Protein AF-0000000085095044 (afdb_homodimer)

Structure (mmCIF, N/CA/C/O backbone):
data_AF-0000000085095044-model_v1
#
loop_
_entity.id
_entity.type
_entity.pdbx_description
1 polymer 'Short chain type dehydrogenase, putative'
#
loop_
_atom_site.group_PDB
_atom_site.id
_atom_site.type_symbol
_atom_site.label_atom_id
_atom_site.label_alt_id
_atom_site.label_comp_id
_atom_site.label_asym_id
_atom_site.label_entity_id
_atom_site.label_seq_id
_atom_site.pdbx_PDB_ins_code
_atom_site.Cartn_x
_atom_site.Cartn_y
_atom_site.Cartn_z
_atom_site.occupancy
_atom_site.B_iso_or_equiv
_atom_site.auth_seq_id
_atom_site.auth_comp_id
_atom_site.auth_asym_id
_atom_site.auth_atom_id
_atom_site.pdbx_PDB_model_num
ATOM 1 N N . MET A 1 1 ? -3.742 -36.125 -19.844 1 56.75 1 MET A N 1
ATOM 2 C CA . MET A 1 1 ? -4.246 -34.812 -19.422 1 56.75 1 MET A CA 1
ATOM 3 C C . MET A 1 1 ? -3.227 -33.719 -19.719 1 56.75 1 MET A C 1
ATOM 5 O O . MET A 1 1 ? -2.023 -33.969 -19.766 1 56.75 1 MET A O 1
ATOM 9 N N . SER A 1 2 ? -3.674 -32.5 -20.297 1 80.69 2 SER A N 1
ATOM 10 C CA . SER A 1 2 ? -2.715 -31.5 -20.719 1 80.69 2 SER A CA 1
ATOM 11 C C . SER A 1 2 ? -1.916 -30.953 -19.531 1 80.69 2 SER A C 1
ATOM 13 O O . SER A 1 2 ? -2.416 -30.922 -18.406 1 80.69 2 SER A O 1
ATOM 15 N N . SER A 1 3 ? -0.639 -30.875 -19.594 1 91.62 3 SER A N 1
ATOM 16 C CA . SER A 1 3 ? 0.26 -30.359 -18.578 1 91.62 3 SER A CA 1
ATOM 17 C C . SER A 1 3 ? -0.229 -29.016 -18.031 1 91.62 3 SER A C 1
ATOM 19 O O . SER A 1 3 ? -0.588 -28.125 -18.812 1 91.62 3 SER A O 1
ATOM 21 N N . PRO A 1 4 ? -0.369 -29.016 -16.75 1 95.75 4 PRO A N 1
ATOM 22 C CA . PRO A 1 4 ? -0.707 -27.703 -16.219 1 95.75 4 PRO A CA 1
ATOM 23 C C . PRO A 1 4 ? 0.368 -26.656 -16.516 1 95.75 4 PRO A C 1
ATOM 25 O O . PRO A 1 4 ? 1.517 -27 -16.797 1 95.75 4 PRO A O 1
ATOM 28 N N . ILE A 1 5 ? 0.021 -25.391 -16.516 1 97.44 5 ILE A N 1
ATOM 29 C CA . ILE A 1 5 ? 0.92 -24.312 -16.875 1 97.44 5 ILE A CA 1
ATOM 30 C C . ILE A 1 5 ? 1.196 -23.438 -15.664 1 97.44 5 ILE A C 1
ATOM 32 O O . ILE A 1 5 ? 0.278 -23.094 -14.914 1 97.44 5 ILE A O 1
ATOM 36 N N . ALA A 1 6 ? 2.453 -23.094 -15.43 1 98.5 6 ALA A N 1
ATOM 37 C CA . ALA A 1 6 ? 2.871 -22.109 -14.438 1 98.5 6 ALA A CA 1
ATOM 38 C C . ALA A 1 6 ? 3.488 -20.875 -15.117 1 98.5 6 ALA A C 1
ATOM 40 O O . ALA A 1 6 ? 4.238 -21.016 -16.078 1 98.5 6 ALA A O 1
ATOM 41 N N . LEU A 1 7 ? 3.137 -19.734 -14.664 1 98.44 7 LEU A N 1
ATOM 42 C CA . LEU A 1 7 ? 3.705 -18.469 -15.125 1 98.44 7 LEU A CA 1
ATOM 43 C C . LEU A 1 7 ? 4.414 -17.75 -13.984 1 98.44 7 LEU A C 1
ATOM 45 O O . LEU A 1 7 ? 3.822 -17.516 -12.93 1 98.44 7 LEU A O 1
ATOM 49 N N . VAL A 1 8 ? 5.668 -17.438 -14.148 1 98.62 8 VAL A N 1
ATOM 50 C CA . VAL A 1 8 ? 6.434 -16.641 -13.188 1 98.62 8 VAL A CA 1
ATOM 51 C C . VAL A 1 8 ? 6.715 -15.258 -13.773 1 98.62 8 VAL A C 1
ATOM 53 O O . VAL A 1 8 ? 7.312 -15.141 -14.844 1 98.62 8 VAL A O 1
ATOM 56 N N . LEU A 1 9 ? 6.18 -14.25 -13.148 1 98.62 9 LEU A N 1
ATOM 57 C CA . LEU A 1 9 ? 6.504 -12.867 -13.508 1 98.62 9 LEU A CA 1
ATOM 58 C C . LEU A 1 9 ? 7.672 -12.352 -12.672 1 98.62 9 LEU A C 1
ATOM 60 O O . LEU A 1 9 ? 7.68 -12.492 -11.453 1 98.62 9 LEU A O 1
ATOM 64 N N . GLY A 1 10 ? 8.578 -11.633 -13.281 1 97 10 GLY A N 1
ATOM 65 C CA . GLY A 1 10 ? 9.812 -11.266 -12.609 1 97 10 GLY A CA 1
ATOM 66 C C . GLY A 1 10 ? 10.75 -12.438 -12.398 1 97 10 GLY A C 1
ATOM 67 O O . GLY A 1 10 ? 11.25 -12.641 -11.289 1 97 10 GLY A O 1
ATOM 68 N N . ALA A 1 11 ? 10.914 -13.242 -13.383 1 95.31 11 ALA A N 1
ATOM 69 C CA . ALA A 1 11 ? 11.711 -14.453 -13.273 1 95.31 11 ALA A CA 1
ATOM 70 C C . ALA A 1 11 ? 13.203 -14.148 -13.422 1 95.31 11 ALA A C 1
ATOM 72 O O . ALA A 1 11 ? 13.719 -14.055 -14.539 1 95.31 11 ALA A O 1
ATOM 73 N N . GLY A 1 12 ? 13.867 -13.992 -12.281 1 89.56 12 GLY A N 1
ATOM 74 C CA . GLY A 1 12 ? 15.305 -13.758 -12.273 1 89.56 12 GLY A CA 1
ATOM 75 C C . GLY A 1 12 ? 16.125 -15.031 -12.172 1 89.56 12 GLY A C 1
ATOM 76 O O . GLY A 1 12 ? 15.578 -16.125 -12.281 1 89.56 12 GLY A O 1
ATOM 77 N N . ALA A 1 13 ? 17.344 -14.938 -11.922 1 89.69 13 ALA A N 1
ATOM 78 C CA . ALA A 1 13 ? 18.297 -16.031 -12.008 1 89.69 13 ALA A CA 1
ATOM 79 C C . ALA A 1 13 ? 18.234 -16.922 -10.773 1 89.69 13 ALA A C 1
ATOM 81 O O . ALA A 1 13 ? 18.734 -18.062 -10.789 1 89.69 13 ALA A O 1
ATOM 82 N N . ASN A 1 14 ? 17.578 -16.453 -9.695 1 95.25 14 ASN A N 1
ATOM 83 C CA . ASN A 1 14 ? 17.531 -17.219 -8.461 1 95.25 14 ASN A CA 1
ATOM 84 C C . ASN A 1 14 ? 16.172 -17.891 -8.266 1 95.25 14 ASN A C 1
ATOM 86 O O . ASN A 1 14 ? 15.961 -19.016 -8.742 1 95.25 14 ASN A O 1
ATOM 90 N N . ILE A 1 15 ? 15.172 -17.172 -7.895 1 97.31 15 ILE A N 1
ATOM 91 C CA . ILE A 1 15 ? 13.867 -17.75 -7.602 1 97.31 15 ILE A CA 1
ATOM 92 C C . ILE A 1 15 ? 13.195 -18.203 -8.898 1 97.31 15 ILE A C 1
ATOM 94 O O . ILE A 1 15 ? 12.695 -19.328 -8.992 1 97.31 15 ILE A O 1
ATOM 98 N N . GLY A 1 16 ? 13.258 -17.391 -9.93 1 96.19 16 GLY A N 1
ATOM 99 C CA . GLY A 1 16 ? 12.602 -17.703 -11.195 1 96.19 16 GLY A CA 1
ATOM 100 C C . GLY A 1 16 ? 13.094 -19 -11.812 1 96.19 16 GLY A C 1
ATOM 101 O O . GLY A 1 16 ? 12.297 -19.859 -12.188 1 96.19 16 GLY A O 1
ATOM 102 N N . GLN A 1 17 ? 14.359 -19.188 -11.859 1 93.69 17 GLN A N 1
ATOM 103 C CA . GLN A 1 17 ? 14.945 -20.391 -12.461 1 93.69 17 GLN A CA 1
ATOM 104 C C . GLN A 1 17 ? 14.672 -21.625 -11.602 1 93.69 17 GLN A C 1
ATOM 106 O O . GLN A 1 17 ? 14.375 -22.703 -12.133 1 93.69 17 GLN A O 1
ATOM 111 N N . ALA A 1 18 ? 14.758 -21.453 -10.297 1 97.88 18 ALA A N 1
ATOM 112 C CA . ALA A 1 18 ? 14.492 -22.578 -9.398 1 97.88 18 ALA A CA 1
ATOM 113 C C . ALA A 1 18 ? 13.047 -23.047 -9.516 1 97.88 18 ALA A C 1
ATOM 115 O O . ALA A 1 18 ? 12.773 -24.25 -9.531 1 97.88 18 ALA A O 1
ATOM 116 N N . VAL A 1 19 ? 12.172 -22.078 -9.648 1 98.06 19 VAL A N 1
ATOM 117 C CA . VAL A 1 19 ? 10.766 -22.406 -9.828 1 98.06 19 VAL A CA 1
ATOM 118 C C . VAL A 1 19 ? 10.57 -23.109 -11.172 1 98.06 19 VAL A C 1
ATOM 120 O O . VAL A 1 19 ? 9.867 -24.125 -11.25 1 98.06 19 VAL A O 1
ATOM 123 N N . GLY A 1 20 ? 11.203 -22.562 -12.219 1 96.56 20 GLY A N 1
ATOM 124 C CA . GLY A 1 20 ? 11.133 -23.219 -13.523 1 96.56 20 GLY A CA 1
ATOM 125 C C . GLY A 1 20 ? 11.531 -24.672 -13.477 1 96.56 20 GLY A C 1
ATOM 126 O O . GLY A 1 20 ? 10.805 -25.531 -13.984 1 96.56 20 GLY A O 1
ATOM 127 N N . ARG A 1 21 ? 12.617 -25 -12.828 1 95.88 21 ARG A N 1
ATOM 128 C CA . ARG A 1 21 ? 13.125 -26.375 -12.734 1 95.88 21 ARG A CA 1
ATOM 129 C C . ARG A 1 21 ? 12.18 -27.25 -11.93 1 95.88 21 ARG A C 1
ATOM 131 O O . ARG A 1 21 ? 11.844 -28.359 -12.352 1 95.88 21 ARG A O 1
ATOM 138 N N . LYS A 1 22 ? 11.734 -26.734 -10.773 1 97.94 22 LYS A N 1
ATOM 139 C CA . LYS A 1 22 ? 10.875 -27.5 -9.867 1 97.94 22 LYS A CA 1
ATOM 140 C C . LYS A 1 22 ? 9.547 -27.844 -10.539 1 97.94 22 LYS A C 1
ATOM 142 O O . LYS A 1 22 ? 9.117 -29 -10.508 1 97.94 22 LYS A O 1
ATOM 147 N N . PHE A 1 23 ? 8.945 -26.875 -11.172 1 97.94 23 PHE A N 1
ATOM 148 C CA . PHE A 1 23 ? 7.621 -27.094 -11.75 1 97.94 23 PHE A CA 1
ATOM 149 C C . PHE A 1 23 ? 7.715 -27.938 -13.016 1 97.94 23 PHE A C 1
ATOM 151 O O . PHE A 1 23 ? 6.859 -28.781 -13.273 1 97.94 23 PHE A O 1
ATOM 158 N N . THR A 1 24 ? 8.789 -27.75 -13.828 1 96.25 24 THR A N 1
ATOM 159 C CA . THR A 1 24 ? 8.977 -28.594 -15.008 1 96.25 24 THR A CA 1
ATOM 160 C C . THR A 1 24 ? 9.188 -30.047 -14.602 1 96.25 24 THR A C 1
ATOM 162 O O . THR A 1 24 ? 8.602 -30.953 -15.203 1 96.25 24 THR A O 1
ATOM 165 N N . ALA A 1 25 ? 9.922 -30.25 -13.602 1 96.31 25 ALA A N 1
ATOM 166 C CA . ALA A 1 25 ? 10.195 -31.594 -13.109 1 96.31 25 ALA A CA 1
ATOM 167 C C . ALA A 1 25 ? 8.914 -32.25 -12.602 1 96.31 25 ALA A C 1
ATOM 169 O O . ALA A 1 25 ? 8.859 -33.5 -12.461 1 96.31 25 ALA A O 1
ATOM 170 N N . ASN A 1 26 ? 7.934 -31.453 -12.336 1 96.5 26 ASN A N 1
ATOM 171 C CA . ASN A 1 26 ? 6.68 -31.984 -11.82 1 96.5 26 ASN A CA 1
ATOM 172 C C . ASN A 1 26 ? 5.551 -31.859 -12.836 1 96.5 26 ASN A C 1
ATOM 174 O O . ASN A 1 26 ? 4.383 -31.75 -12.469 1 96.5 26 ASN A O 1
ATOM 178 N N . GLY A 1 27 ? 5.965 -31.672 -14.109 1 94.69 27 GLY A N 1
ATOM 179 C CA . GLY A 1 27 ? 5.023 -31.906 -15.195 1 94.69 27 GLY A CA 1
ATOM 180 C C . GLY A 1 27 ? 4.387 -30.625 -15.711 1 94.69 27 GLY A C 1
ATOM 181 O O . GLY A 1 27 ? 3.5 -30.672 -16.562 1 94.69 27 GLY A O 1
ATOM 182 N N . TYR A 1 28 ? 4.836 -29.484 -15.234 1 96.62 28 TYR A N 1
ATOM 183 C CA . TYR A 1 28 ? 4.289 -28.234 -15.719 1 96.62 28 TYR A CA 1
ATOM 184 C C . TYR A 1 28 ? 5.004 -27.781 -16.984 1 96.62 28 TYR A C 1
ATOM 186 O O . TYR A 1 28 ? 6.199 -28.016 -17.156 1 96.62 28 TYR A O 1
ATOM 194 N N . LYS A 1 29 ? 4.312 -27.156 -17.844 1 95.75 29 LYS A N 1
ATOM 195 C CA . LYS A 1 29 ? 4.926 -26.172 -18.734 1 95.75 29 LYS A CA 1
ATOM 196 C C . LYS A 1 29 ? 5.137 -24.844 -18.016 1 95.75 29 LYS A C 1
ATOM 198 O O . LYS A 1 29 ? 4.227 -24.328 -17.359 1 95.75 29 LYS A O 1
ATOM 203 N N . VAL A 1 30 ? 6.293 -24.281 -18.172 1 96.81 30 VAL A N 1
ATOM 204 C CA . VAL A 1 30 ? 6.609 -23.125 -17.359 1 96.81 30 VAL A CA 1
ATOM 205 C C . VAL A 1 30 ? 6.973 -21.938 -18.25 1 96.81 30 VAL A C 1
ATOM 207 O O . VAL A 1 30 ? 7.867 -22.047 -19.094 1 96.81 30 VAL A O 1
ATOM 210 N N . ALA A 1 31 ? 6.254 -20.875 -18.109 1 96.44 31 ALA A N 1
ATOM 211 C CA . ALA A 1 31 ? 6.582 -19.578 -18.703 1 96.44 31 ALA A CA 1
ATOM 212 C C . ALA A 1 31 ? 7.336 -18.688 -17.719 1 96.44 31 ALA A C 1
ATOM 214 O O . ALA A 1 31 ? 6.859 -18.453 -16.609 1 96.44 31 ALA A O 1
ATOM 215 N N . LEU A 1 32 ? 8.516 -18.281 -18.109 1 96.25 32 LEU A N 1
ATOM 216 C CA . LEU A 1 32 ? 9.305 -17.312 -17.344 1 96.25 32 LEU A CA 1
ATOM 217 C C . LEU A 1 32 ? 9.297 -15.945 -18 1 96.25 32 LEU A C 1
ATOM 219 O O . LEU A 1 32 ? 9.758 -15.797 -19.141 1 96.25 32 LEU A O 1
ATOM 223 N N . ALA A 1 33 ? 8.758 -14.969 -17.297 1 96.5 33 ALA A N 1
ATOM 224 C CA . ALA A 1 33 ? 8.664 -13.617 -17.844 1 96.5 33 ALA A CA 1
ATOM 225 C C . ALA A 1 33 ? 9.617 -12.664 -17.125 1 96.5 33 ALA A C 1
ATOM 227 O O . ALA A 1 33 ? 9.641 -12.625 -15.891 1 96.5 33 ALA A O 1
ATOM 228 N N . SER A 1 34 ? 10.406 -11.969 -17.812 1 94.75 34 SER A N 1
ATOM 229 C CA . SER A 1 34 ? 11.336 -10.992 -17.25 1 94.75 34 SER A CA 1
ATOM 230 C C . SER A 1 34 ? 11.664 -9.898 -18.25 1 94.75 34 SER A C 1
ATOM 232 O O . SER A 1 34 ? 11.359 -10.016 -19.438 1 94.75 34 SER A O 1
ATOM 234 N N . ARG A 1 35 ? 12.312 -8.812 -17.844 1 92.06 35 ARG A N 1
ATOM 235 C CA . ARG A 1 35 ? 12.68 -7.688 -18.703 1 92.06 35 ARG A CA 1
ATOM 236 C C . ARG A 1 35 ? 13.82 -8.062 -19.641 1 92.06 35 ARG A C 1
ATOM 238 O O . ARG A 1 35 ? 13.992 -7.453 -20.688 1 92.06 35 ARG A O 1
ATOM 245 N N . THR A 1 36 ? 14.57 -9.039 -19.203 1 83.5 36 THR A N 1
ATOM 246 C CA . THR A 1 36 ? 15.805 -9.336 -19.922 1 83.5 36 THR A CA 1
ATOM 247 C C . THR A 1 36 ? 15.609 -10.5 -20.875 1 83.5 36 THR A C 1
ATOM 249 O O . THR A 1 36 ? 16.516 -10.859 -21.625 1 83.5 36 THR A O 1
ATOM 252 N N . ALA A 1 37 ? 14.445 -11.078 -20.891 1 79.5 37 ALA A N 1
ATOM 253 C CA . ALA A 1 37 ? 14.203 -12.188 -21.812 1 79.5 37 ALA A CA 1
ATOM 254 C C . ALA A 1 37 ? 14.273 -11.719 -23.266 1 79.5 37 ALA A C 1
ATOM 256 O O . ALA A 1 37 ? 13.852 -10.602 -23.578 1 79.5 37 ALA A O 1
ATOM 257 N N . SER A 1 38 ? 15.039 -12.5 -24.016 1 68.94 38 SER A N 1
ATOM 258 C CA . SER A 1 38 ? 15.164 -12.172 -25.438 1 68.94 38 SER A CA 1
ATOM 259 C C . SER A 1 38 ? 13.812 -12.266 -26.156 1 68.94 38 SER A C 1
ATOM 261 O O . SER A 1 38 ? 12.945 -13.039 -25.75 1 68.94 38 SER A O 1
ATOM 263 N N . ASP A 1 39 ? 13.469 -11.367 -27.031 1 59.22 39 ASP A N 1
ATOM 264 C CA . ASP A 1 39 ? 12.234 -11.266 -27.797 1 59.22 39 ASP A CA 1
ATOM 265 C C . ASP A 1 39 ? 11.914 -12.578 -28.5 1 59.22 39 ASP A C 1
ATOM 267 O O . ASP A 1 39 ? 10.758 -12.859 -28.812 1 59.22 39 ASP A O 1
ATOM 271 N N . THR A 1 40 ? 12.906 -13.289 -28.938 1 53.69 40 THR A N 1
ATOM 272 C CA . THR A 1 40 ? 12.703 -14.523 -29.688 1 53.69 40 THR A CA 1
ATOM 273 C C . THR A 1 40 ? 12.234 -15.648 -28.781 1 53.69 40 THR A C 1
ATOM 275 O O . THR A 1 40 ? 12.141 -16.797 -29.203 1 53.69 40 THR A O 1
ATOM 278 N N . SER A 1 41 ? 11.828 -15.281 -27.609 1 56.16 41 SER A N 1
ATOM 279 C CA . SER A 1 41 ? 11.836 -16.109 -26.406 1 56.16 41 SER A CA 1
ATOM 280 C C . SER A 1 41 ? 10.539 -16.891 -26.266 1 56.16 41 SER A C 1
ATOM 282 O O . SER A 1 41 ? 10.422 -17.766 -25.406 1 56.16 41 SER A O 1
ATOM 284 N N . ASN A 1 42 ? 9.547 -16.531 -27.109 1 58.44 42 ASN A N 1
ATOM 285 C CA . ASN A 1 42 ? 8.32 -17.281 -26.859 1 58.44 42 ASN A CA 1
ATOM 286 C C . ASN A 1 42 ? 8.445 -18.734 -27.312 1 58.44 42 ASN A C 1
ATOM 288 O O . ASN A 1 42 ? 7.441 -19.406 -27.531 1 58.44 42 ASN A O 1
ATOM 292 N N . GLN A 1 43 ? 9.68 -19.109 -27.625 1 61.31 43 GLN A N 1
ATOM 293 C CA . GLN A 1 43 ? 9.875 -20.484 -28.016 1 61.31 43 GLN A CA 1
ATOM 294 C C . GLN A 1 43 ? 10.523 -21.297 -26.906 1 61.31 43 GLN A C 1
ATOM 296 O O . GLN A 1 43 ? 11.195 -20.75 -26.031 1 61.31 43 GLN A O 1
ATOM 301 N N . GLU A 1 44 ? 9.93 -22.516 -26.719 1 62.28 44 GLU A N 1
ATOM 302 C CA . GLU A 1 44 ? 10.562 -23.453 -25.797 1 62.28 44 GLU A CA 1
ATOM 303 C C . GLU A 1 44 ? 12.078 -23.469 -25.969 1 62.28 44 GLU A C 1
ATOM 305 O O . GLU A 1 44 ? 12.578 -23.594 -27.094 1 62.28 44 GLU A O 1
ATOM 310 N N . THR A 1 45 ? 12.656 -23.016 -24.797 1 64.38 45 THR A N 1
ATOM 311 C CA . THR A 1 45 ? 14.109 -22.984 -24.844 1 64.38 45 THR A CA 1
ATOM 312 C C . THR A 1 45 ? 14.688 -24.359 -24.562 1 64.38 45 THR A C 1
ATOM 314 O O . THR A 1 45 ? 13.938 -25.312 -24.312 1 64.38 45 THR A O 1
ATOM 317 N N . LYS A 1 46 ? 15.961 -24.453 -24.75 1 60.5 46 LYS A N 1
ATOM 318 C CA . LYS A 1 46 ? 16.734 -25.688 -24.578 1 60.5 46 LYS A CA 1
ATOM 319 C C . LYS A 1 46 ? 16.469 -26.312 -23.203 1 60.5 46 LYS A C 1
ATOM 321 O O . LYS A 1 46 ? 16.578 -27.516 -23.031 1 60.5 46 LYS A O 1
ATOM 326 N N . ASP A 1 47 ? 15.961 -25.484 -22.219 1 67.25 47 ASP A N 1
ATOM 327 C CA . ASP A 1 47 ? 15.758 -25.953 -20.844 1 67.25 47 ASP A CA 1
ATOM 328 C C . ASP A 1 47 ? 14.312 -26.406 -20.641 1 67.25 47 ASP A C 1
ATOM 330 O O . ASP A 1 47 ? 13.953 -26.859 -19.547 1 67.25 47 ASP A O 1
ATOM 334 N N . GLY A 1 48 ? 13.602 -26.375 -21.734 1 80.44 48 GLY A N 1
ATOM 335 C CA . GLY A 1 48 ? 12.203 -26.766 -21.656 1 80.44 48 GLY A CA 1
ATOM 336 C C . GLY A 1 48 ? 11.312 -25.688 -21.078 1 80.44 48 GLY A C 1
ATOM 337 O O . GLY A 1 48 ? 10.133 -25.922 -20.812 1 80.44 48 GLY A O 1
ATOM 338 N N . LEU A 1 49 ? 12.016 -24.531 -20.859 1 89.69 49 LEU A N 1
ATOM 339 C CA . LEU A 1 49 ? 11.281 -23.391 -20.328 1 89.69 49 LEU A CA 1
ATOM 340 C C . LEU A 1 49 ? 10.914 -22.406 -21.438 1 89.69 49 LEU A C 1
ATOM 342 O O . LEU A 1 49 ? 11.602 -22.344 -22.469 1 89.69 49 LEU A O 1
ATOM 346 N N . PHE A 1 50 ? 9.812 -21.719 -21.312 1 92.62 50 PHE A N 1
ATOM 347 C CA . PHE A 1 50 ? 9.375 -20.703 -22.25 1 92.62 50 PHE A CA 1
ATOM 348 C C . PHE A 1 50 ? 9.625 -19.312 -21.688 1 92.62 50 PHE A C 1
ATOM 350 O O . PHE A 1 50 ? 9.219 -19 -20.562 1 92.62 50 PHE A O 1
ATOM 357 N N . HIS A 1 51 ? 10.312 -18.484 -22.5 1 93.69 51 HIS A N 1
ATOM 358 C CA . HIS A 1 51 ? 10.703 -17.172 -22.016 1 93.69 51 HIS A CA 1
ATOM 359 C C . HIS A 1 51 ? 9.891 -16.062 -22.688 1 93.69 51 HIS A C 1
ATOM 361 O O . HIS A 1 51 ? 9.695 -16.094 -23.906 1 93.69 51 HIS A O 1
ATOM 367 N N . PHE A 1 52 ? 9.391 -15.156 -21.891 1 94.56 52 PHE A N 1
ATOM 368 C CA . PHE A 1 52 ? 8.633 -14 -22.375 1 94.56 52 PHE A CA 1
ATOM 369 C C . PHE A 1 52 ? 9.242 -12.703 -21.844 1 94.56 52 PHE A C 1
ATOM 371 O O . PHE A 1 52 ? 9.68 -12.641 -20.688 1 94.56 52 PHE A O 1
ATOM 378 N N . ARG A 1 53 ? 9.203 -11.664 -22.672 1 94.62 53 ARG A N 1
ATOM 379 C CA . ARG A 1 53 ? 9.695 -10.359 -22.234 1 94.62 53 ARG A CA 1
ATOM 380 C C . ARG A 1 53 ? 8.555 -9.492 -21.719 1 94.62 53 ARG A C 1
ATOM 382 O O . ARG A 1 53 ? 7.492 -9.406 -22.344 1 94.62 53 ARG A O 1
ATOM 389 N N . VAL A 1 54 ? 8.789 -8.859 -20.562 1 96.38 54 VAL A N 1
ATOM 390 C CA . VAL A 1 54 ? 7.77 -7.961 -20.031 1 96.38 54 VAL A CA 1
ATOM 391 C C . VAL A 1 54 ? 8.422 -6.91 -19.141 1 96.38 54 VAL A C 1
ATOM 393 O O . VAL A 1 54 ? 9.352 -7.219 -18.391 1 96.38 54 VAL A O 1
ATOM 396 N N . ASP A 1 55 ? 8.031 -5.695 -19.266 1 97.44 55 ASP A N 1
ATOM 397 C CA . ASP A 1 55 ? 8.344 -4.621 -18.328 1 97.44 55 ASP A CA 1
ATOM 398 C C . ASP A 1 55 ? 7.152 -4.332 -17.422 1 97.44 55 ASP A C 1
ATOM 400 O O . ASP A 1 55 ? 6.152 -3.756 -17.859 1 97.44 55 ASP A O 1
ATOM 404 N N . LEU A 1 56 ? 7.273 -4.676 -16.156 1 98.19 56 LEU A N 1
ATOM 405 C CA . LEU A 1 56 ? 6.16 -4.617 -15.219 1 98.19 56 LEU A CA 1
ATOM 406 C C . LEU A 1 56 ? 6.07 -3.24 -14.562 1 98.19 56 LEU A C 1
ATOM 408 O O . LEU A 1 56 ? 5.207 -3.004 -13.719 1 98.19 56 LEU A O 1
ATOM 412 N N . SER A 1 57 ? 6.988 -2.277 -14.891 1 97.75 57 SER A N 1
ATOM 413 C CA . SER A 1 57 ? 6.809 -0.897 -14.453 1 97.75 57 SER A CA 1
ATOM 414 C C . SER A 1 57 ? 5.609 -0.251 -15.141 1 97.75 57 SER A C 1
ATOM 416 O O . SER A 1 57 ? 5.137 0.802 -14.711 1 97.75 57 SER A O 1
ATOM 418 N N . ASN A 1 58 ? 5.199 -0.871 -16.219 1 97.62 58 ASN A N 1
ATOM 419 C CA . ASN A 1 58 ? 3.959 -0.5 -16.891 1 97.62 58 ASN A CA 1
ATOM 420 C C . ASN A 1 58 ? 2.891 -1.579 -16.734 1 97.62 58 ASN A C 1
ATOM 422 O O . ASN A 1 58 ? 2.877 -2.559 -17.484 1 97.62 58 ASN A O 1
ATOM 426 N N . PRO A 1 59 ? 1.913 -1.389 -15.859 1 98.06 59 PRO A N 1
ATOM 427 C CA . PRO A 1 59 ? 0.94 -2.432 -15.523 1 98.06 59 PRO A CA 1
ATOM 428 C C . PRO A 1 59 ? 0.115 -2.877 -16.734 1 98.06 59 PRO A C 1
ATOM 430 O O . PRO A 1 59 ? -0.423 -3.988 -16.734 1 98.06 59 PRO A O 1
ATOM 433 N N . THR A 1 60 ? 0.027 -2.074 -17.781 1 97.62 60 THR A N 1
ATOM 434 C CA . THR A 1 60 ? -0.773 -2.443 -18.938 1 97.62 60 THR A CA 1
ATOM 435 C C . THR A 1 60 ? -0.126 -3.6 -19.703 1 97.62 60 THR A C 1
ATOM 437 O O . THR A 1 60 ? -0.784 -4.273 -20.5 1 97.62 60 THR A O 1
ATOM 440 N N . ASN A 1 61 ? 1.136 -3.857 -19.453 1 98.19 61 ASN A N 1
ATOM 441 C CA . ASN A 1 61 ? 1.856 -4.934 -20.125 1 98.19 61 ASN A CA 1
ATOM 442 C C . ASN A 1 61 ? 1.403 -6.305 -19.625 1 98.19 61 ASN A C 1
ATOM 444 O O . ASN A 1 61 ? 1.654 -7.32 -20.266 1 98.19 61 ASN A O 1
ATOM 448 N N . VAL A 1 62 ? 0.766 -6.359 -18.469 1 98.62 62 VAL A N 1
ATOM 449 C CA . VAL A 1 62 ? 0.424 -7.629 -17.828 1 98.62 62 VAL A CA 1
ATOM 450 C C . VAL A 1 62 ? -0.599 -8.375 -18.688 1 98.62 62 VAL A C 1
ATOM 452 O O . VAL A 1 62 ? -0.442 -9.57 -18.938 1 98.62 62 VAL A O 1
ATOM 455 N N . LYS A 1 63 ? -1.576 -7.648 -19.109 1 98.44 63 LYS A N 1
ATOM 456 C CA . LYS A 1 63 ? -2.6 -8.289 -19.938 1 98.44 63 LYS A CA 1
ATOM 457 C C . LYS A 1 63 ? -1.992 -8.883 -21.203 1 98.44 63 LYS A C 1
ATOM 459 O O . LYS A 1 63 ? -2.309 -10.008 -21.578 1 98.44 63 LYS A O 1
ATOM 464 N N . THR A 1 64 ? -1.145 -8.125 -21.828 1 98 64 THR A N 1
ATOM 465 C CA . THR A 1 64 ? -0.488 -8.578 -23.047 1 98 64 THR A CA 1
ATOM 466 C C . THR A 1 64 ? 0.334 -9.836 -22.781 1 98 64 THR A C 1
ATOM 468 O O . THR A 1 64 ? 0.311 -10.781 -23.578 1 98 64 THR A O 1
ATOM 471 N N . LEU A 1 65 ? 1.057 -9.844 -21.703 1 97.5 65 LEU A N 1
ATOM 472 C CA . LEU A 1 65 ? 1.848 -11.016 -21.344 1 97.5 65 LEU A CA 1
ATOM 473 C C . LEU A 1 65 ? 0.959 -12.25 -21.188 1 97.5 65 LEU A C 1
ATOM 475 O O . LEU A 1 65 ? 1.271 -13.312 -21.734 1 97.5 65 LEU A O 1
ATOM 479 N N . PHE A 1 66 ? -0.148 -12.133 -20.438 1 98.56 66 PHE A N 1
ATOM 480 C CA . PHE A 1 66 ? -1.042 -13.266 -20.219 1 98.56 66 PHE A CA 1
ATOM 481 C C . PHE A 1 66 ? -1.62 -13.766 -21.531 1 98.56 66 PHE A C 1
ATOM 483 O O . PHE A 1 66 ? -1.751 -14.969 -21.75 1 98.56 66 PHE A O 1
ATOM 490 N N . GLU A 1 67 ? -1.958 -12.805 -22.438 1 98.12 67 GLU A N 1
ATOM 491 C CA . GLU A 1 67 ? -2.443 -13.18 -23.766 1 98.12 67 GLU A CA 1
ATOM 492 C C . GLU A 1 67 ? -1.388 -13.977 -24.531 1 98.12 67 GLU A C 1
ATOM 494 O O . GLU A 1 67 ? -1.696 -15 -25.141 1 98.12 67 GLU A O 1
ATOM 499 N N . GLN A 1 68 ? -0.171 -13.539 -24.5 1 96.44 68 GLN A N 1
ATOM 500 C CA . GLN A 1 68 ? 0.922 -14.227 -25.172 1 96.44 68 GLN A CA 1
ATOM 501 C C . GLN A 1 68 ? 1.125 -15.625 -24.609 1 96.44 68 GLN A C 1
ATOM 503 O O . GLN A 1 68 ? 1.284 -16.594 -25.359 1 96.44 68 GLN A O 1
ATOM 508 N N . VAL A 1 69 ? 1.103 -15.742 -23.297 1 96.81 69 VAL A N 1
ATOM 509 C CA . VAL A 1 69 ? 1.304 -17.031 -22.641 1 96.81 69 VAL A CA 1
ATOM 510 C C . VAL A 1 69 ? 0.152 -17.969 -22.984 1 96.81 69 VAL A C 1
ATOM 512 O O . VAL A 1 69 ? 0.376 -19.125 -23.344 1 96.81 69 VAL A O 1
ATOM 515 N N . GLN A 1 70 ? -1.052 -17.469 -22.922 1 97 70 GLN A N 1
ATOM 516 C CA . GLN A 1 70 ? -2.219 -18.281 -23.234 1 97 70 GLN A CA 1
ATOM 517 C C . GLN A 1 70 ? -2.182 -18.781 -24.672 1 97 70 GLN A C 1
ATOM 519 O O . GLN A 1 70 ? -2.494 -19.938 -24.953 1 97 70 GLN A O 1
ATOM 524 N N . ASN A 1 71 ? -1.796 -17.906 -25.562 1 95.62 71 ASN A N 1
ATOM 525 C CA . ASN A 1 71 ? -1.717 -18.281 -26.969 1 95.62 71 ASN A CA 1
ATOM 526 C C . ASN A 1 71 ? -0.625 -19.312 -27.219 1 95.62 71 ASN A C 1
ATOM 528 O O . ASN A 1 71 ? -0.765 -20.172 -28.094 1 95.62 71 ASN A O 1
ATOM 532 N N . SER A 1 72 ? 0.426 -19.266 -26.438 1 93.38 72 SER A N 1
ATOM 533 C CA . SER A 1 72 ? 1.583 -20.125 -26.672 1 93.38 72 SER A CA 1
ATOM 534 C C . SER A 1 72 ? 1.444 -21.453 -25.922 1 93.38 72 SER A C 1
ATOM 536 O O . SER A 1 72 ? 1.822 -22.5 -26.438 1 93.38 72 SER A O 1
ATOM 538 N N . LEU A 1 73 ? 0.94 -21.375 -24.688 1 94.69 73 LEU A N 1
ATOM 539 C CA . LEU A 1 73 ? 1.023 -22.547 -23.828 1 94.69 73 LEU A CA 1
ATOM 540 C C . LEU A 1 73 ? -0.359 -22.953 -23.328 1 94.69 73 LEU A C 1
ATOM 542 O O . LEU A 1 73 ? -0.602 -24.125 -23.031 1 94.69 73 LEU A O 1
ATOM 546 N N . GLY A 1 74 ? -1.232 -21.984 -23.219 1 96.38 74 GLY A N 1
ATOM 547 C CA . GLY A 1 74 ? -2.514 -22.172 -22.562 1 96.38 74 GLY A CA 1
ATOM 548 C C . GLY A 1 74 ? -2.666 -21.344 -21.297 1 96.38 74 GLY A C 1
ATOM 549 O O . GLY A 1 74 ? -1.836 -20.469 -21.016 1 96.38 74 GLY A O 1
ATOM 550 N N . VAL A 1 75 ? -3.748 -21.594 -20.5 1 98.31 75 VAL A N 1
ATOM 551 C CA . VAL A 1 75 ? -4.113 -20.797 -19.328 1 98.31 75 VAL A CA 1
ATOM 552 C C . VAL A 1 75 ? -3.279 -21.234 -18.125 1 98.31 75 VAL A C 1
ATOM 554 O O . VAL A 1 75 ? -3.295 -22.406 -17.75 1 98.31 75 VAL A O 1
ATOM 557 N N . PRO A 1 76 ? -2.572 -20.312 -17.531 1 98.56 76 PRO A N 1
ATOM 558 C CA . PRO A 1 76 ? -1.823 -20.703 -16.328 1 98.56 76 PRO A CA 1
ATOM 559 C C . PRO A 1 76 ? -2.73 -21.062 -15.164 1 98.56 76 PRO A C 1
ATOM 561 O O . PRO A 1 76 ? -3.684 -20.344 -14.867 1 98.56 76 PRO A O 1
ATOM 564 N N . SER A 1 77 ? -2.428 -22.172 -14.562 1 98.5 77 SER A N 1
ATOM 565 C CA . SER A 1 77 ? -3.162 -22.578 -13.367 1 98.5 77 SER A CA 1
ATOM 566 C C . SER A 1 77 ? -2.438 -22.125 -12.102 1 98.5 77 SER A C 1
ATOM 568 O O . SER A 1 77 ? -3.041 -22.062 -11.023 1 98.5 77 SER A O 1
ATOM 570 N N . VAL A 1 78 ? -1.123 -21.891 -12.188 1 98.88 78 VAL A N 1
ATOM 571 C CA . VAL A 1 78 ? -0.303 -21.359 -11.109 1 98.88 78 VAL A CA 1
ATOM 572 C C . VAL A 1 78 ? 0.426 -20.109 -11.586 1 98.88 78 VAL A C 1
ATOM 574 O O . VAL A 1 78 ? 1.111 -20.125 -12.609 1 98.88 78 VAL A O 1
ATOM 577 N N . VAL A 1 79 ? 0.193 -19 -10.898 1 98.94 79 VAL A N 1
ATOM 578 C CA . VAL A 1 79 ? 0.849 -17.734 -11.219 1 98.94 79 VAL A CA 1
ATOM 579 C C . VAL A 1 79 ? 1.679 -17.281 -10.023 1 98.94 79 VAL A C 1
ATOM 581 O O . VAL A 1 79 ? 1.16 -17.141 -8.914 1 98.94 79 VAL A O 1
ATOM 584 N N . ILE A 1 80 ? 2.949 -17.094 -10.234 1 98.94 80 ILE A N 1
ATOM 585 C CA . ILE A 1 80 ? 3.875 -16.609 -9.219 1 98.94 80 ILE A CA 1
ATOM 586 C C . ILE A 1 80 ? 4.383 -15.219 -9.602 1 98.94 80 ILE A C 1
ATOM 588 O O . ILE A 1 80 ? 5.039 -15.055 -10.633 1 98.94 80 ILE A O 1
ATOM 592 N N . TYR A 1 81 ? 4.016 -14.258 -8.852 1 98.94 81 TYR A N 1
ATOM 593 C CA . TYR A 1 81 ? 4.504 -12.898 -9.047 1 98.94 81 TYR A CA 1
ATOM 594 C C . TYR A 1 81 ? 5.75 -12.641 -8.203 1 98.94 81 TYR A C 1
ATOM 596 O O . TYR A 1 81 ? 5.656 -12.438 -6.992 1 98.94 81 TYR A O 1
ATOM 604 N N . ASN A 1 82 ? 6.832 -12.555 -8.836 1 98.56 82 ASN A N 1
ATOM 605 C CA . ASN A 1 82 ? 8.125 -12.508 -8.164 1 98.56 82 ASN A CA 1
ATOM 606 C C . ASN A 1 82 ? 8.859 -11.195 -8.438 1 98.56 82 ASN A C 1
ATOM 608 O O . ASN A 1 82 ? 9.961 -10.984 -7.934 1 98.56 82 ASN A O 1
ATOM 612 N N . ALA A 1 83 ? 8.219 -10.312 -9.211 1 97.81 83 ALA A N 1
ATOM 613 C CA . ALA A 1 83 ? 8.875 -9.055 -9.57 1 97.81 83 ALA A CA 1
ATOM 614 C C . ALA A 1 83 ? 9.023 -8.148 -8.352 1 97.81 83 ALA A C 1
ATOM 616 O O . ALA A 1 83 ? 8.109 -8.062 -7.52 1 97.81 83 ALA A O 1
ATOM 617 N N . SER A 1 84 ? 10.125 -7.516 -8.242 1 94.31 84 SER A N 1
ATOM 618 C CA . SER A 1 84 ? 10.398 -6.531 -7.203 1 94.31 84 SER A CA 1
ATOM 619 C C . SER A 1 84 ? 11.078 -5.293 -7.773 1 94.31 84 SER A C 1
ATOM 621 O O . SER A 1 84 ? 11.539 -5.305 -8.922 1 94.31 84 SER A O 1
ATOM 623 N N . HIS A 1 85 ? 11.055 -4.305 -7.094 1 95.75 85 HIS A N 1
ATOM 624 C CA . HIS A 1 85 ? 11.664 -3.029 -7.449 1 95.75 85 HIS A CA 1
ATOM 625 C C . HIS A 1 85 ? 12.078 -2.248 -6.207 1 95.75 85 HIS A C 1
ATOM 627 O O . HIS A 1 85 ? 11.297 -2.133 -5.254 1 95.75 85 HIS A O 1
ATOM 633 N N . THR A 1 86 ? 13.297 -1.853 -6.18 1 94.12 86 THR A N 1
ATOM 634 C CA . THR A 1 86 ? 13.797 -1.103 -5.031 1 94.12 86 THR A CA 1
ATOM 635 C C . THR A 1 86 ? 14.414 0.218 -5.477 1 94.12 86 THR A C 1
ATOM 637 O O . THR A 1 86 ? 15.312 0.234 -6.324 1 94.12 86 THR A O 1
ATOM 640 N N . VAL A 1 87 ? 13.898 1.267 -5.008 1 96.06 87 VAL A N 1
ATOM 641 C CA . VAL A 1 87 ? 14.508 2.594 -5.039 1 96.06 87 VAL A CA 1
ATOM 642 C C . VAL A 1 87 ? 14.797 3.062 -3.617 1 96.06 87 VAL A C 1
ATOM 644 O O . VAL A 1 87 ? 13.883 3.188 -2.799 1 96.06 87 VAL A O 1
ATOM 647 N N . ARG A 1 88 ? 16.062 3.279 -3.361 1 95.75 88 ARG A N 1
ATOM 648 C CA . ARG A 1 88 ? 16.438 3.631 -1.998 1 95.75 88 ARG A CA 1
ATOM 649 C C . ARG A 1 88 ? 16.484 5.145 -1.814 1 95.75 88 ARG A C 1
ATOM 651 O O . ARG A 1 88 ? 16.938 5.871 -2.705 1 95.75 88 ARG A O 1
ATOM 658 N N . GLY A 1 89 ? 15.945 5.59 -0.694 1 96.56 89 GLY A N 1
ATOM 659 C CA . GLY A 1 89 ? 16.047 6.98 -0.281 1 96.56 89 GLY A CA 1
ATOM 660 C C . GLY A 1 89 ? 16.719 7.152 1.063 1 96.56 89 GLY A C 1
ATOM 661 O O . GLY A 1 89 ? 16.688 6.254 1.907 1 96.56 89 GLY A O 1
ATOM 662 N N . GLU A 1 90 ? 17.328 8.312 1.313 1 97 90 GLU A N 1
ATOM 663 C CA . GLU A 1 90 ? 17.938 8.617 2.604 1 97 90 GLU A CA 1
ATOM 664 C C . GLU A 1 90 ? 16.891 8.68 3.711 1 97 90 GLU A C 1
ATOM 666 O O . GLU A 1 90 ? 17.156 8.273 4.844 1 97 90 GLU A O 1
ATOM 671 N N . THR A 1 91 ? 15.805 9.234 3.439 1 97.81 91 THR A N 1
ATOM 672 C CA . THR A 1 91 ? 14.617 9.273 4.281 1 97.81 91 THR A CA 1
ATOM 673 C C . THR A 1 91 ? 13.391 8.797 3.502 1 97.81 91 THR A C 1
ATOM 675 O O . THR A 1 91 ? 13.438 8.68 2.275 1 97.81 91 THR A O 1
ATOM 678 N N . PRO A 1 92 ? 12.305 8.5 4.133 1 98.06 92 PRO A N 1
ATOM 679 C CA . PRO A 1 92 ? 11.133 7.926 3.473 1 98.06 92 PRO A CA 1
ATOM 680 C C . PRO A 1 92 ? 10.594 8.805 2.348 1 98.06 92 PRO A C 1
ATOM 682 O O . PRO A 1 92 ? 9.992 8.297 1.398 1 98.06 92 PRO A O 1
ATOM 685 N N . PHE A 1 93 ? 10.867 10.109 2.41 1 98.38 93 PHE A N 1
ATOM 686 C CA . PHE A 1 93 ? 10.273 11 1.415 1 98.38 93 PHE A CA 1
ATOM 687 C C . PHE A 1 93 ? 11.359 11.695 0.604 1 98.38 93 PHE A C 1
ATOM 689 O O . PHE A 1 93 ? 11.164 12.82 0.13 1 98.38 93 PHE A O 1
ATOM 696 N N . SER A 1 94 ? 12.516 11.023 0.394 1 97.75 94 SER A N 1
ATOM 697 C CA . SER A 1 94 ? 13.641 11.648 -0.3 1 97.75 94 SER A CA 1
ATOM 698 C C . SER A 1 94 ? 13.766 11.125 -1.727 1 97.75 94 SER A C 1
ATOM 700 O O . SER A 1 94 ? 14.773 11.375 -2.396 1 97.75 94 SER A O 1
ATOM 702 N N . ILE A 1 95 ? 12.805 10.336 -2.221 1 97.75 95 ILE A N 1
ATOM 703 C CA . ILE A 1 95 ? 12.758 9.977 -3.633 1 97.75 95 ILE A CA 1
ATOM 704 C C . ILE A 1 95 ? 11.625 10.742 -4.316 1 97.75 95 ILE A C 1
ATOM 706 O O . ILE A 1 95 ? 10.758 11.312 -3.65 1 97.75 95 ILE A O 1
ATOM 710 N N . THR A 1 96 ? 11.633 10.773 -5.629 1 96.44 96 THR A N 1
ATOM 711 C CA . THR A 1 96 ? 10.609 11.531 -6.34 1 96.44 96 THR A CA 1
ATOM 712 C C . THR A 1 96 ? 9.281 10.781 -6.336 1 96.44 96 THR A C 1
ATOM 714 O O . THR A 1 96 ? 9.258 9.555 -6.227 1 96.44 96 THR A O 1
ATOM 717 N N . PRO A 1 97 ? 8.188 11.5 -6.461 1 96.56 97 PRO A N 1
ATOM 718 C CA . PRO A 1 97 ? 6.898 10.82 -6.582 1 96.56 97 PRO A CA 1
ATOM 719 C C . PRO A 1 97 ? 6.84 9.867 -7.773 1 96.56 97 PRO A C 1
ATOM 721 O O . PRO A 1 97 ? 6.164 8.836 -7.711 1 96.56 97 PRO A O 1
ATOM 724 N N . GLU A 1 98 ? 7.566 10.211 -8.805 1 96.31 98 GLU A N 1
ATOM 725 C CA . GLU A 1 98 ? 7.605 9.344 -9.977 1 96.31 98 GLU A CA 1
ATOM 726 C C . GLU A 1 98 ? 8.305 8.023 -9.664 1 96.31 98 GLU A C 1
ATOM 728 O O . GLU A 1 98 ? 7.836 6.957 -10.07 1 96.31 98 GLU A O 1
ATOM 733 N N . ALA A 1 99 ? 9.43 8.117 -8.977 1 97.88 99 ALA A N 1
ATOM 734 C CA . ALA A 1 99 ? 10.141 6.902 -8.57 1 97.88 99 ALA A CA 1
ATOM 735 C C . ALA A 1 99 ? 9.289 6.062 -7.621 1 97.88 99 ALA A C 1
ATOM 737 O O . ALA A 1 99 ? 9.289 4.832 -7.707 1 97.88 99 ALA A O 1
ATOM 738 N N . PHE A 1 100 ? 8.602 6.758 -6.742 1 98.5 100 PHE A N 1
ATOM 739 C CA . PHE A 1 100 ? 7.695 6.078 -5.82 1 98.5 100 PHE A CA 1
ATOM 740 C C . PHE A 1 100 ? 6.598 5.348 -6.578 1 98.5 100 PHE A C 1
ATOM 742 O O . PHE A 1 100 ? 6.332 4.172 -6.32 1 98.5 100 PHE A O 1
ATOM 749 N N . GLN A 1 101 ? 6.016 6.004 -7.535 1 97.5 101 GLN A N 1
ATOM 750 C CA . GLN A 1 101 ? 4.953 5.426 -8.352 1 97.5 101 GLN A CA 1
ATOM 751 C C . GLN A 1 101 ? 5.457 4.219 -9.133 1 97.5 101 GLN A C 1
ATOM 753 O O . GLN A 1 101 ? 4.754 3.215 -9.258 1 97.5 101 GLN A O 1
ATOM 758 N N . GLU A 1 102 ? 6.594 4.359 -9.68 1 97.81 102 GLU A N 1
ATOM 759 C CA . GLU A 1 102 ? 7.176 3.24 -10.414 1 97.81 102 GLU A CA 1
ATOM 760 C C . GLU A 1 102 ? 7.332 2.016 -9.523 1 97.81 102 GLU A C 1
ATOM 762 O O . GLU A 1 102 ? 7.051 0.892 -9.945 1 97.81 102 GLU A O 1
ATOM 767 N N . THR A 1 103 ? 7.793 2.24 -8.289 1 98.56 103 THR A N 1
ATOM 768 C CA . THR A 1 103 ? 7.938 1.152 -7.324 1 98.56 103 THR A CA 1
ATOM 769 C C . THR A 1 103 ? 6.59 0.488 -7.055 1 98.56 103 THR A C 1
ATOM 771 O O . THR A 1 103 ? 6.477 -0.74 -7.09 1 98.56 103 THR A O 1
ATOM 774 N N . LEU A 1 104 ? 5.523 1.264 -6.895 1 98.62 104 LEU A N 1
ATOM 775 C CA . LEU A 1 104 ? 4.188 0.723 -6.676 1 98.62 104 LEU A CA 1
ATOM 776 C C . LEU A 1 104 ? 3.691 -0.019 -7.91 1 98.62 104 LEU A C 1
ATOM 778 O O . LEU A 1 104 ? 3.029 -1.054 -7.797 1 98.62 104 LEU A O 1
ATOM 782 N N . ASN A 1 105 ? 4.016 0.566 -9.07 1 98.44 105 ASN A N 1
ATOM 783 C CA . ASN A 1 105 ? 3.598 -0.102 -10.297 1 98.44 105 ASN A CA 1
ATOM 784 C C . ASN A 1 105 ? 4.105 -1.541 -10.352 1 98.44 105 ASN A C 1
ATOM 786 O O . ASN A 1 105 ? 3.344 -2.461 -10.656 1 98.44 105 ASN A O 1
ATOM 790 N N . VAL A 1 106 ? 5.301 -1.7 -9.984 1 98.69 106 VAL A N 1
ATOM 791 C CA . VAL A 1 106 ? 5.91 -3.02 -10.102 1 98.69 106 VAL A CA 1
ATOM 792 C C . VAL A 1 106 ? 5.41 -3.922 -8.977 1 98.69 106 VAL A C 1
ATOM 794 O O . VAL A 1 106 ? 4.973 -5.051 -9.227 1 98.69 106 VAL A O 1
ATOM 797 N N . ILE A 1 107 ? 5.352 -3.422 -7.797 1 98.75 107 ILE A N 1
ATOM 798 C CA . ILE A 1 107 ? 5.164 -4.273 -6.629 1 98.75 107 ILE A CA 1
ATOM 799 C C . ILE A 1 107 ? 3.672 -4.488 -6.379 1 98.75 107 ILE A C 1
ATOM 801 O O . ILE A 1 107 ? 3.266 -5.531 -5.859 1 98.75 107 ILE A O 1
ATOM 805 N N . THR A 1 108 ? 2.873 -3.529 -6.848 1 98.88 108 THR A N 1
ATOM 806 C CA . THR A 1 108 ? 1.487 -3.572 -6.395 1 98.88 108 THR A CA 1
ATOM 807 C C . THR A 1 108 ? 0.531 -3.57 -7.586 1 98.88 108 THR A C 1
ATOM 809 O O . THR A 1 108 ? -0.236 -4.52 -7.773 1 98.88 108 THR A O 1
ATOM 812 N N . THR A 1 109 ? 0.608 -2.592 -8.43 1 98.81 109 THR A N 1
ATOM 813 C CA . THR A 1 109 ? -0.396 -2.445 -9.477 1 98.81 109 THR A CA 1
ATOM 814 C C . THR A 1 109 ? -0.27 -3.566 -10.508 1 98.81 109 THR A C 1
ATOM 816 O O . THR A 1 109 ? -1.276 -4.121 -10.953 1 98.81 109 THR A O 1
ATOM 819 N N . SER A 1 110 ? 0.939 -3.871 -10.891 1 98.88 110 SER A N 1
ATOM 820 C CA . SER A 1 110 ? 1.122 -4.988 -11.812 1 98.88 110 SER A CA 1
ATOM 821 C C . SER A 1 110 ? 0.775 -6.316 -11.148 1 98.88 110 SER A C 1
ATOM 823 O O . SER A 1 110 ? 0.269 -7.23 -11.797 1 98.88 110 SER A O 1
ATOM 825 N N . ALA A 1 111 ? 1.031 -6.445 -9.836 1 98.94 111 ALA A N 1
ATOM 826 C CA . ALA A 1 111 ? 0.607 -7.641 -9.109 1 98.94 111 ALA A CA 1
ATOM 827 C C . ALA A 1 111 ? -0.915 -7.758 -9.094 1 98.94 111 ALA A C 1
ATOM 829 O O . ALA A 1 111 ? -1.459 -8.852 -9.258 1 98.94 111 ALA A O 1
ATOM 830 N N . PHE A 1 112 ? -1.592 -6.656 -8.867 1 98.94 112 PHE A N 1
ATOM 831 C CA . PHE A 1 112 ? -3.047 -6.625 -8.945 1 98.94 112 PHE A CA 1
ATOM 832 C C . PHE A 1 112 ? -3.529 -7.094 -10.312 1 98.94 112 PHE A C 1
ATOM 834 O O . PHE A 1 112 ? -4.406 -7.957 -10.406 1 98.94 112 PHE A O 1
ATOM 841 N N . ALA A 1 113 ? -2.943 -6.523 -11.352 1 98.88 113 ALA A N 1
ATOM 842 C CA . ALA A 1 113 ? -3.322 -6.875 -12.719 1 98.88 113 ALA A CA 1
ATOM 843 C C . ALA A 1 113 ? -3.062 -8.352 -13 1 98.88 113 ALA A C 1
ATOM 845 O O . ALA A 1 113 ? -3.867 -9.016 -13.656 1 98.88 113 ALA A O 1
ATOM 846 N N . ALA A 1 114 ? -1.959 -8.852 -12.516 1 98.94 114 ALA A N 1
ATOM 847 C CA . ALA A 1 114 ? -1.624 -10.258 -12.719 1 98.94 114 ALA A CA 1
ATOM 848 C C . ALA A 1 114 ? -2.625 -11.172 -12.008 1 98.94 114 ALA A C 1
ATOM 850 O O . ALA A 1 114 ? -3.051 -12.188 -12.562 1 98.94 114 ALA A O 1
ATOM 851 N N . ALA A 1 115 ? -2.955 -10.781 -10.766 1 98.94 115 ALA A N 1
ATOM 852 C CA . ALA A 1 115 ? -3.938 -11.57 -10.023 1 98.94 115 ALA A CA 1
ATOM 853 C C . ALA A 1 115 ? -5.297 -11.539 -10.719 1 98.94 115 ALA A C 1
ATOM 855 O O . ALA A 1 115 ? -6.008 -12.547 -10.75 1 98.94 115 ALA A O 1
ATOM 856 N N . GLN A 1 116 ? -5.617 -10.383 -11.25 1 98.81 116 GLN A N 1
ATOM 857 C CA . GLN A 1 116 ? -6.867 -10.258 -11.984 1 98.81 116 GLN A CA 1
ATOM 858 C C . GLN A 1 116 ? -6.887 -11.188 -13.203 1 98.81 116 GLN A C 1
ATOM 860 O O . GLN A 1 116 ? -7.863 -11.906 -13.422 1 98.81 116 GLN A O 1
ATOM 865 N N . GLU A 1 117 ? -5.816 -11.188 -13.984 1 98.88 117 GLU A N 1
ATOM 866 C CA . GLU A 1 117 ? -5.719 -12.07 -15.148 1 98.88 117 GLU A CA 1
ATOM 867 C C . GLU A 1 117 ? -5.723 -13.539 -14.727 1 98.88 117 GLU A C 1
ATOM 869 O O . GLU A 1 117 ? -6.312 -14.383 -15.406 1 98.88 117 GLU A O 1
ATOM 874 N N . ALA A 1 118 ? -5.027 -13.812 -13.617 1 98.94 118 ALA A N 1
ATOM 875 C CA . ALA A 1 118 ? -5.023 -15.188 -13.109 1 98.94 118 ALA A CA 1
ATOM 876 C C . ALA A 1 118 ? -6.438 -15.656 -12.789 1 98.94 118 ALA A C 1
ATOM 878 O O . ALA A 1 118 ? -6.848 -16.734 -13.211 1 98.94 118 ALA A O 1
ATOM 879 N N . VAL A 1 119 ? -7.172 -14.836 -12.078 1 98.75 119 VAL A N 1
ATOM 880 C CA . VAL A 1 119 ? -8.531 -15.172 -11.68 1 98.75 119 VAL A CA 1
ATOM 881 C C . VAL A 1 119 ? -9.406 -15.375 -12.914 1 98.75 119 VAL A C 1
ATOM 883 O O . VAL A 1 119 ? -10.188 -16.328 -12.984 1 98.75 119 VAL A O 1
ATOM 886 N N . ARG A 1 120 ? -9.234 -14.516 -13.906 1 98.38 120 ARG A N 1
ATOM 887 C CA . A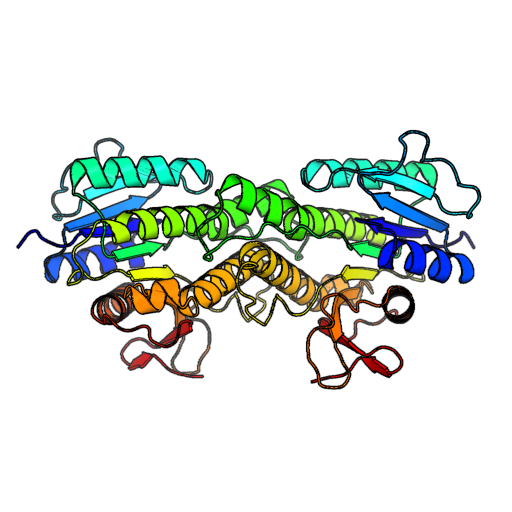RG A 1 120 ? -9.969 -14.68 -15.156 1 98.38 120 ARG A CA 1
ATOM 888 C C . ARG A 1 120 ? -9.648 -16.016 -15.812 1 98.38 120 ARG A C 1
ATOM 890 O O . ARG A 1 120 ? -10.547 -16.688 -16.328 1 98.38 120 ARG A O 1
ATOM 897 N N . GLY A 1 121 ? -8.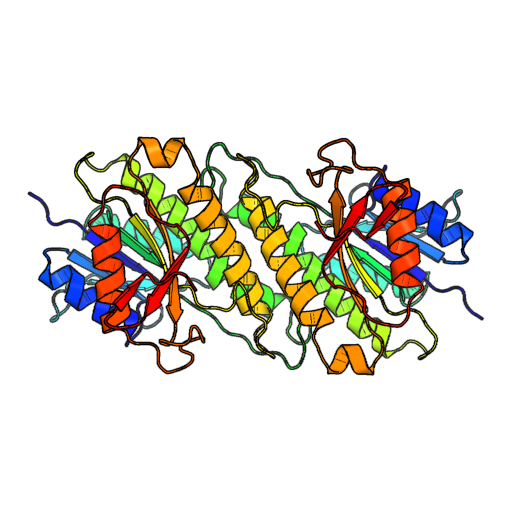43 -16.391 -15.797 1 98.69 121 GLY A N 1
ATOM 898 C CA . GLY A 1 121 ? -8.023 -17.672 -16.328 1 98.69 121 GLY A CA 1
ATOM 899 C C . GLY A 1 121 ? -8.555 -18.844 -15.523 1 98.69 121 GLY A C 1
ATOM 900 O O . GLY A 1 121 ? -9.031 -19.828 -16.094 1 98.69 121 GLY A O 1
ATOM 901 N N . PHE A 1 122 ? -8.461 -18.734 -14.188 1 98.5 122 PHE A N 1
ATOM 902 C CA . PHE A 1 122 ? -8.922 -19.797 -13.297 1 98.5 122 PHE A CA 1
ATOM 903 C C . PHE A 1 122 ? -10.359 -20.172 -13.594 1 98.5 122 PHE A C 1
ATOM 905 O O . PHE A 1 122 ? -10.734 -21.344 -13.516 1 98.5 122 PHE A O 1
ATOM 912 N N . GLU A 1 123 ? -11.133 -19.188 -14 1 97.62 123 GLU A N 1
ATOM 913 C CA . GLU A 1 123 ? -12.547 -19.406 -14.281 1 97.62 123 GLU A CA 1
ATOM 914 C C . GLU A 1 123 ? -12.742 -20.391 -15.422 1 97.62 123 GLU A C 1
ATOM 916 O O . GLU A 1 123 ? -13.797 -21.031 -15.523 1 97.62 123 GLU A O 1
ATOM 921 N N . THR A 1 124 ? -11.766 -20.578 -16.25 1 97.88 124 THR A N 1
ATOM 922 C CA . THR A 1 124 ? -11.922 -21.375 -17.453 1 97.88 124 THR A CA 1
ATOM 923 C C . THR A 1 124 ? -11.305 -22.766 -17.266 1 97.88 124 THR A C 1
ATOM 925 O O . THR A 1 124 ? -11.453 -23.625 -18.125 1 97.88 124 THR A O 1
ATOM 928 N N . LEU A 1 125 ? -10.656 -22.953 -16.141 1 97.25 125 LEU A N 1
ATOM 929 C CA . LEU A 1 125 ? -9.93 -24.203 -15.914 1 97.25 125 LEU A CA 1
ATOM 930 C C . LEU A 1 125 ? -10.836 -25.25 -15.281 1 97.25 125 LEU A C 1
ATOM 932 O O . LEU A 1 125 ? -11.797 -24.906 -14.578 1 97.25 125 LEU A O 1
ATOM 936 N N . PRO A 1 126 ? -10.508 -26.453 -15.523 1 94.5 126 PRO A N 1
ATOM 937 C CA . PRO A 1 126 ? -11.25 -27.5 -14.828 1 94.5 126 PRO A CA 1
ATOM 938 C C . PRO A 1 126 ? -11.141 -27.406 -13.305 1 94.5 126 PRO A C 1
ATOM 940 O O . PRO A 1 126 ? -10.133 -26.922 -12.789 1 94.5 126 PRO A O 1
ATOM 943 N N . LYS A 1 127 ? -12.109 -27.906 -12.602 1 91.19 127 LYS A N 1
ATOM 944 C CA . LYS A 1 127 ? -12.156 -27.844 -11.148 1 91.19 127 LYS A CA 1
ATOM 945 C C . LYS A 1 127 ? -10.953 -28.547 -10.531 1 91.19 127 LYS A C 1
ATOM 947 O O . LYS A 1 127 ? -10.492 -28.156 -9.453 1 91.19 127 LYS A O 1
ATOM 952 N N . SER A 1 128 ? -10.438 -29.484 -11.25 1 91.06 128 SER A N 1
ATOM 953 C CA . SER A 1 128 ? -9.359 -30.312 -10.719 1 91.06 128 SER A CA 1
ATOM 954 C C . SER A 1 128 ? -8.008 -29.609 -10.852 1 91.06 128 SER A C 1
ATOM 956 O O . SER A 1 128 ? -7.02 -30.031 -10.242 1 91.06 128 SER A O 1
ATOM 958 N N . SER A 1 129 ? -7.953 -28.562 -11.633 1 93.12 129 SER A N 1
ATOM 959 C CA . SER A 1 129 ? -6.699 -27.844 -11.859 1 93.12 129 SER A CA 1
ATOM 960 C C . SER A 1 129 ? -6.297 -27.047 -10.633 1 93.12 129 SER A C 1
ATOM 962 O O . SER A 1 129 ? -7.148 -26.453 -9.961 1 93.12 129 SER A O 1
ATOM 964 N N . PRO A 1 130 ? -4.973 -27.094 -10.375 1 94.5 130 PRO A N 1
ATOM 965 C CA . PRO A 1 130 ? -4.547 -26.109 -9.383 1 94.5 130 PRO A CA 1
ATOM 966 C C . PRO A 1 130 ? -4.902 -24.672 -9.789 1 94.5 130 PRO A C 1
ATOM 968 O O . PRO A 1 130 ? -4.863 -24.328 -10.977 1 94.5 130 PRO A O 1
ATOM 971 N N . LYS A 1 131 ? -5.34 -23.844 -8.914 1 98.38 131 LYS A N 1
ATOM 972 C CA . LYS A 1 131 ? -5.664 -22.438 -9.133 1 98.38 131 LYS A CA 1
ATOM 973 C C . LYS A 1 131 ? -5.074 -21.562 -8.031 1 98.38 131 LYS A C 1
ATOM 975 O O . LYS A 1 131 ? -5.75 -21.25 -7.047 1 98.38 131 LYS A O 1
ATOM 980 N N . SER A 1 132 ? -3.779 -21.234 -8.234 1 98.88 132 SER A N 1
ATOM 981 C CA . SER A 1 132 ? -3.035 -20.594 -7.156 1 98.88 132 SER A CA 1
ATOM 982 C C . SER A 1 132 ? -2.305 -19.359 -7.664 1 98.88 132 SER A C 1
ATOM 984 O O . SER A 1 132 ? -1.703 -19.375 -8.742 1 98.88 132 SER A O 1
ATOM 986 N N . PHE A 1 133 ? -2.432 -18.281 -6.918 1 98.94 133 PHE A N 1
ATOM 987 C CA . PHE A 1 133 ? -1.636 -17.062 -7.102 1 98.94 133 PHE A CA 1
ATOM 988 C C . PHE A 1 133 ? -0.712 -16.844 -5.914 1 98.94 133 PHE A C 1
ATOM 990 O O . PHE A 1 133 ? -1.173 -16.734 -4.773 1 98.94 133 PHE A O 1
ATOM 997 N N . LEU A 1 134 ? 0.585 -16.797 -6.176 1 98.94 134 LEU A N 1
ATOM 998 C CA . LEU A 1 134 ? 1.584 -16.625 -5.129 1 98.94 134 LEU A CA 1
ATOM 999 C C . LEU A 1 134 ? 2.412 -15.367 -5.367 1 98.94 134 LEU A C 1
ATOM 1001 O O . LEU A 1 134 ? 2.949 -15.172 -6.461 1 98.94 134 LEU A O 1
ATOM 1005 N N . PHE A 1 135 ? 2.451 -14.508 -4.395 1 98.94 135 PHE A N 1
ATOM 1006 C CA . PHE A 1 135 ? 3.254 -13.289 -4.41 1 98.94 135 PHE A CA 1
ATOM 1007 C C . PHE A 1 135 ? 4.52 -13.469 -3.582 1 98.94 135 PHE A C 1
ATOM 1009 O O . PHE A 1 135 ? 4.453 -13.82 -2.402 1 98.94 135 PHE A O 1
ATOM 1016 N N . THR A 1 136 ? 5.695 -13.266 -4.25 1 98.81 136 THR A N 1
ATOM 1017 C CA . THR A 1 136 ? 6.949 -13.289 -3.51 1 98.81 136 THR A CA 1
ATOM 1018 C C . THR A 1 136 ? 7.102 -12.031 -2.658 1 98.81 136 THR A C 1
ATOM 1020 O O . THR A 1 136 ? 7.543 -10.992 -3.152 1 98.81 136 THR A O 1
ATOM 1023 N N . GLY A 1 137 ? 6.789 -12.195 -1.431 1 98.31 137 GLY A N 1
ATOM 1024 C CA . GLY A 1 137 ? 6.914 -11.086 -0.497 1 98.31 137 GLY A CA 1
ATOM 1025 C C . GLY A 1 137 ? 8.258 -11.055 0.211 1 98.31 137 GLY A C 1
ATOM 1026 O O . GLY A 1 137 ? 9.297 -11.281 -0.407 1 98.31 137 GLY A O 1
ATOM 1027 N N . ASN A 1 138 ? 8.391 -10.664 1.298 1 97.94 138 ASN A N 1
ATOM 1028 C CA . ASN A 1 138 ? 9.445 -10.602 2.299 1 97.94 138 ASN A CA 1
ATOM 1029 C C . ASN A 1 138 ? 8.969 -9.938 3.584 1 97.94 138 ASN A C 1
ATOM 1031 O O . ASN A 1 138 ? 7.766 -9.891 3.854 1 97.94 138 ASN A O 1
ATOM 1035 N N . ALA A 1 139 ? 9.859 -9.43 4.398 1 98 139 ALA A N 1
ATOM 1036 C CA . ALA A 1 139 ? 9.469 -8.938 5.719 1 98 139 ALA A CA 1
ATOM 1037 C C . ALA A 1 139 ? 9.047 -7.473 5.66 1 98 139 ALA A C 1
ATOM 1039 O O . ALA A 1 139 ? 8.57 -6.918 6.652 1 98 139 ALA A O 1
ATOM 1040 N N . LEU A 1 140 ? 9.117 -6.844 4.562 1 97.81 140 LEU A N 1
ATOM 1041 C CA . LEU A 1 140 ? 9.008 -5.391 4.477 1 97.81 140 LEU A CA 1
ATOM 1042 C C . LEU A 1 140 ? 7.574 -4.938 4.742 1 97.81 140 LEU A C 1
ATOM 1044 O O . LEU A 1 140 ? 7.332 -3.762 5.02 1 97.81 140 LEU A O 1
ATOM 1048 N N . ASP A 1 141 ? 6.582 -5.832 4.59 1 97.69 141 ASP A N 1
ATOM 1049 C CA . ASP A 1 141 ? 5.219 -5.41 4.891 1 97.69 141 ASP A CA 1
ATOM 1050 C C . ASP A 1 141 ? 5.039 -5.148 6.387 1 97.69 141 ASP A C 1
ATOM 1052 O O . ASP A 1 141 ? 4.109 -4.449 6.793 1 97.69 141 ASP A O 1
ATOM 1056 N N . GLU A 1 142 ? 6.027 -5.715 7.176 1 95.62 142 GLU A N 1
ATOM 1057 C CA . GLU A 1 142 ? 5.824 -5.68 8.617 1 95.62 142 GLU A CA 1
ATOM 1058 C C . GLU A 1 142 ? 6.902 -4.848 9.305 1 95.62 142 GLU A C 1
ATOM 1060 O O . GLU A 1 142 ? 6.664 -4.258 10.359 1 95.62 142 GLU A O 1
ATOM 1065 N N . ILE A 1 143 ? 8.07 -4.828 8.711 1 97.12 143 ILE A N 1
ATOM 1066 C CA . ILE A 1 143 ? 9.164 -4.141 9.375 1 97.12 143 ILE A CA 1
ATOM 1067 C C . ILE A 1 143 ? 9.602 -2.939 8.539 1 97.12 143 ILE A C 1
ATOM 1069 O O . ILE A 1 143 ? 9.297 -2.857 7.352 1 97.12 143 ILE A O 1
ATOM 1073 N N . ILE A 1 144 ? 10.336 -2.061 9.211 1 97.81 144 ILE A N 1
ATOM 1074 C CA . ILE A 1 144 ? 10.922 -0.905 8.539 1 97.81 144 ILE A CA 1
ATOM 1075 C C . ILE A 1 144 ? 12.422 -1.137 8.32 1 97.81 144 ILE A C 1
ATOM 1077 O O . ILE A 1 144 ? 13.148 -1.451 9.266 1 97.81 144 ILE A O 1
ATOM 1081 N N . ILE A 1 145 ? 12.797 -1.103 7.156 1 96.25 145 ILE A N 1
ATOM 1082 C CA . ILE A 1 145 ? 14.211 -1.044 6.816 1 96.25 145 ILE A CA 1
ATOM 1083 C C . ILE A 1 145 ? 14.547 0.322 6.219 1 96.25 145 ILE A C 1
ATOM 1085 O O . ILE A 1 145 ? 13.938 0.739 5.23 1 96.25 145 ILE A O 1
ATOM 1089 N N . GLN A 1 146 ? 15.508 0.996 6.867 1 93.81 146 GLN A N 1
ATOM 1090 C CA . GLN A 1 146 ? 15.898 2.324 6.41 1 93.81 146 GLN A CA 1
ATOM 1091 C C . GLN A 1 146 ? 16.234 2.314 4.922 1 93.81 146 GLN A C 1
ATOM 1093 O O . GLN A 1 146 ? 16.953 1.43 4.449 1 93.81 146 GLN A O 1
ATOM 1098 N N . GLY A 1 147 ? 15.633 3.252 4.23 1 95.88 147 GLY A N 1
ATOM 1099 C CA . GLY A 1 147 ? 15.906 3.416 2.812 1 95.88 147 GLY A CA 1
ATOM 1100 C C . GLY A 1 147 ? 14.977 2.611 1.927 1 95.88 147 GLY A C 1
ATOM 1101 O O . GLY A 1 147 ? 14.992 2.756 0.703 1 95.88 147 GLY A O 1
ATOM 1102 N N . MET A 1 148 ? 14.07 1.808 2.5 1 97.5 148 MET A N 1
ATOM 1103 C CA . MET A 1 148 ? 13.258 0.906 1.689 1 97.5 148 MET A CA 1
ATOM 1104 C C . MET A 1 148 ? 11.773 1.225 1.844 1 97.5 148 MET A C 1
ATOM 1106 O O . MET A 1 148 ? 10.922 0.371 1.593 1 97.5 148 MET A O 1
ATOM 1110 N N . ALA A 1 149 ? 11.469 2.457 2.191 1 97.94 149 ALA A N 1
ATOM 1111 C CA . ALA A 1 149 ? 10.094 2.836 2.488 1 97.94 149 ALA A CA 1
ATOM 1112 C C . ALA A 1 149 ? 9.188 2.596 1.284 1 97.94 149 ALA A C 1
ATOM 1114 O O . ALA A 1 149 ? 8.086 2.057 1.425 1 97.94 149 ALA A O 1
ATOM 1115 N N . PRO A 1 150 ? 9.617 2.92 0.006 1 98.31 150 PRO A N 1
ATOM 1116 C CA . PRO A 1 150 ? 8.727 2.676 -1.133 1 98.31 150 PRO A CA 1
ATOM 1117 C C . PRO A 1 150 ? 8.422 1.193 -1.334 1 98.31 150 PRO A C 1
ATOM 1119 O O . PRO A 1 150 ? 7.266 0.825 -1.57 1 98.31 150 PRO A O 1
ATOM 1122 N N . ALA A 1 151 ? 9.422 0.364 -1.188 1 98.56 151 ALA A N 1
ATOM 1123 C CA . ALA A 1 151 ? 9.203 -1.074 -1.328 1 98.56 151 ALA A CA 1
ATOM 1124 C C . ALA A 1 151 ? 8.328 -1.609 -0.198 1 98.56 151 ALA A C 1
ATOM 1126 O O . ALA A 1 151 ? 7.484 -2.479 -0.418 1 98.56 151 ALA A O 1
ATOM 1127 N N . GLY A 1 152 ? 8.586 -1.095 1.016 1 98.62 152 GLY A N 1
ATOM 1128 C CA . GLY A 1 152 ? 7.742 -1.478 2.139 1 98.62 152 GLY A CA 1
ATOM 1129 C C . GLY A 1 152 ? 6.281 -1.129 1.934 1 98.62 152 GLY A C 1
ATOM 1130 O O . GLY A 1 152 ? 5.398 -1.938 2.223 1 98.62 152 GLY A O 1
ATOM 1131 N N . ALA A 1 153 ? 6.074 0.048 1.442 1 98.81 153 ALA A N 1
ATOM 1132 C CA . ALA A 1 153 ? 4.707 0.472 1.146 1 98.81 153 ALA A CA 1
ATOM 1133 C C . ALA A 1 153 ? 4.059 -0.452 0.12 1 98.81 153 ALA A C 1
ATOM 1135 O O . ALA A 1 153 ? 2.93 -0.91 0.314 1 98.81 153 ALA A O 1
ATOM 1136 N N . GLY A 1 154 ? 4.742 -0.721 -0.958 1 98.75 154 GLY A N 1
ATOM 1137 C CA . GLY A 1 154 ? 4.215 -1.606 -1.985 1 98.75 154 GLY A CA 1
ATOM 1138 C C . GLY A 1 154 ? 3.926 -3.006 -1.475 1 98.75 154 GLY A C 1
ATOM 1139 O O . GLY A 1 154 ? 2.871 -3.572 -1.77 1 98.75 154 GLY A O 1
ATOM 1140 N N . LYS A 1 155 ? 4.852 -3.545 -0.731 1 98.81 155 LYS A N 1
ATOM 1141 C CA . LYS A 1 155 ? 4.668 -4.891 -0.189 1 98.81 155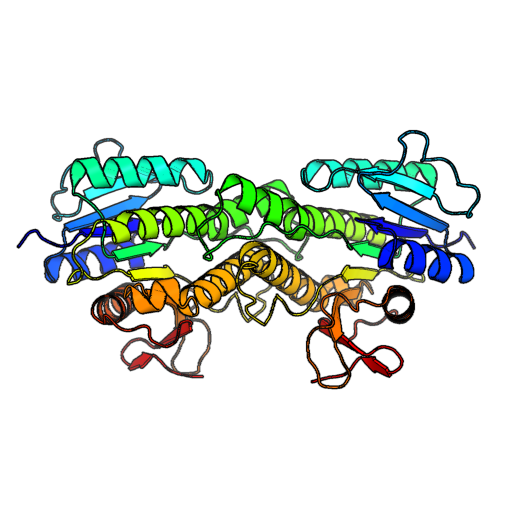 LYS A CA 1
ATOM 1142 C C . LYS A 1 155 ? 3.521 -4.922 0.819 1 98.81 155 LYS A C 1
ATOM 1144 O O . LYS A 1 155 ? 2.795 -5.914 0.908 1 98.81 155 LYS A O 1
ATOM 1149 N N . SER A 1 156 ? 3.363 -3.867 1.578 1 98.88 156 SER A N 1
ATOM 1150 C CA . SER A 1 156 ? 2.236 -3.785 2.502 1 98.88 156 SER A CA 1
ATOM 1151 C C . SER A 1 156 ? 0.908 -3.781 1.754 1 98.88 156 SER A C 1
ATOM 1153 O O . SER A 1 156 ? -0.035 -4.469 2.148 1 98.88 156 SER A O 1
ATOM 1155 N N . ALA A 1 157 ? 0.839 -2.994 0.73 1 98.88 157 ALA A N 1
ATOM 1156 C CA . ALA A 1 1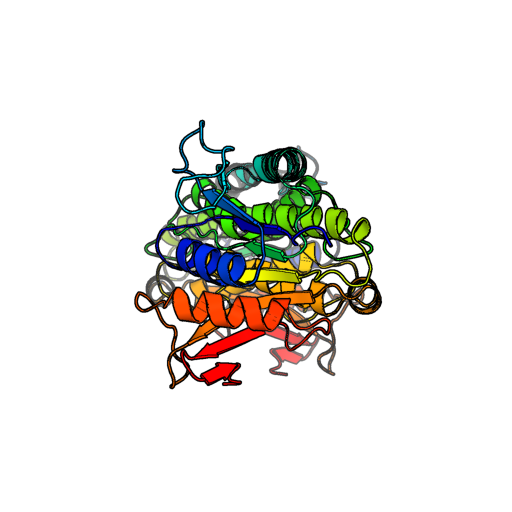57 ? -0.372 -2.938 -0.084 1 98.88 157 ALA A CA 1
ATOM 1157 C C . ALA A 1 157 ? -0.696 -4.305 -0.682 1 98.88 157 ALA A C 1
ATOM 1159 O O . ALA A 1 157 ? -1.838 -4.766 -0.609 1 98.88 157 ALA A O 1
ATOM 1160 N N . THR A 1 158 ? 0.275 -4.93 -1.232 1 98.94 158 THR A N 1
ATOM 1161 C CA . THR A 1 158 ? 0.051 -6.199 -1.915 1 98.94 158 THR A CA 1
ATOM 1162 C C . THR A 1 158 ? -0.263 -7.305 -0.912 1 98.94 158 THR A C 1
ATOM 1164 O O . THR A 1 158 ? -1.061 -8.203 -1.196 1 98.94 158 THR A O 1
ATOM 1167 N N . ALA A 1 159 ? 0.388 -7.246 0.253 1 98.94 159 ALA A N 1
ATOM 1168 C CA . ALA A 1 159 ? 0.024 -8.172 1.32 1 98.94 159 ALA A CA 1
ATOM 1169 C C . ALA A 1 159 ? -1.459 -8.062 1.665 1 98.94 159 ALA A C 1
ATOM 1171 O O . ALA A 1 159 ? -2.143 -9.07 1.835 1 98.94 159 ALA A O 1
ATOM 1172 N N . HIS A 1 160 ? -1.94 -6.871 1.739 1 98.94 160 HIS A N 1
ATOM 1173 C CA . HIS A 1 160 ? -3.354 -6.664 2.037 1 98.94 160 HIS A CA 1
ATOM 1174 C C . HIS A 1 160 ? -4.238 -7.27 0.952 1 98.94 160 HIS A C 1
ATOM 1176 O O . HIS A 1 160 ? -5.289 -7.844 1.249 1 98.94 160 HIS A O 1
ATOM 1182 N N . LEU A 1 161 ? -3.836 -7.141 -0.285 1 98.88 161 LEU A N 1
ATOM 1183 C CA . LEU A 1 161 ? -4.578 -7.73 -1.395 1 98.88 161 LEU A CA 1
ATOM 1184 C C . LEU A 1 161 ? -4.629 -9.25 -1.272 1 98.88 161 LEU A C 1
ATOM 1186 O O . LEU A 1 161 ? -5.68 -9.859 -1.482 1 98.88 161 LEU A O 1
ATOM 1190 N N . MET A 1 162 ? -3.486 -9.859 -0.939 1 98.94 162 MET A N 1
ATOM 1191 C CA . MET A 1 162 ? -3.449 -11.305 -0.781 1 98.94 162 MET A CA 1
ATOM 1192 C C . MET A 1 162 ? -4.34 -11.75 0.376 1 98.94 162 MET A C 1
ATOM 1194 O O . MET A 1 162 ? -5.055 -12.75 0.267 1 98.94 162 MET A O 1
ATOM 1198 N N . LYS A 1 163 ? -4.25 -10.984 1.459 1 98.88 163 LYS A N 1
ATOM 1199 C CA . LYS A 1 163 ? -5.109 -11.273 2.605 1 98.88 163 LYS A CA 1
ATOM 1200 C C . LYS A 1 163 ? -6.582 -11.211 2.215 1 98.88 163 LYS A C 1
ATOM 1202 O O . LYS A 1 163 ? -7.352 -12.125 2.539 1 98.88 163 LYS A O 1
ATOM 1207 N N . ALA A 1 164 ? -6.957 -10.18 1.509 1 98.81 164 ALA A N 1
ATOM 1208 C CA . ALA A 1 164 ? -8.344 -10 1.082 1 98.81 164 ALA A CA 1
ATOM 1209 C C . ALA A 1 164 ? -8.781 -11.117 0.135 1 98.81 164 ALA A C 1
ATOM 1211 O O . ALA A 1 164 ? -9.891 -11.633 0.246 1 98.81 164 ALA A O 1
ATOM 1212 N N . ALA A 1 165 ? -7.918 -11.469 -0.769 1 98.88 165 ALA A N 1
ATOM 1213 C CA . ALA A 1 165 ? -8.234 -12.523 -1.733 1 98.88 165 ALA A CA 1
ATOM 1214 C C . ALA A 1 165 ? -8.398 -13.867 -1.04 1 98.88 165 ALA A C 1
ATOM 1216 O O . ALA A 1 165 ? -9.352 -14.609 -1.32 1 98.88 165 ALA A O 1
ATOM 1217 N N . ALA A 1 166 ? -7.496 -14.148 -0.134 1 98.81 166 ALA A N 1
ATOM 1218 C CA . ALA A 1 166 ? -7.527 -15.414 0.592 1 98.81 166 ALA A CA 1
ATOM 1219 C C . ALA A 1 166 ? -8.781 -15.523 1.456 1 98.81 166 ALA A C 1
ATOM 1221 O O . ALA A 1 166 ? -9.234 -16.625 1.766 1 98.81 166 ALA A O 1
ATOM 1222 N N . ALA A 1 167 ? -9.336 -14.383 1.826 1 98.31 167 ALA A N 1
ATOM 1223 C CA . ALA A 1 167 ? -10.508 -14.359 2.697 1 98.31 167 ALA A CA 1
ATOM 1224 C C . ALA A 1 167 ? -11.797 -14.328 1.882 1 98.31 167 ALA A C 1
ATOM 1226 O O . ALA A 1 167 ? -12.891 -14.438 2.438 1 98.31 167 ALA A O 1
ATOM 1227 N N . SER A 1 168 ? -11.711 -14.156 0.611 1 98.12 168 SER A N 1
ATOM 1228 C CA . SER A 1 168 ? -12.898 -14.031 -0.236 1 98.12 168 SER A CA 1
ATOM 1229 C C . SER A 1 168 ? -13.695 -15.328 -0.27 1 98.12 168 SER A C 1
ATOM 1231 O O . SER A 1 168 ? -13.188 -16.359 -0.707 1 98.12 168 SER A O 1
ATOM 1233 N N . GLU A 1 169 ? -14.93 -15.273 0.097 1 97.62 169 GLU A N 1
ATOM 1234 C CA . GLU A 1 169 ? -15.789 -16.453 0.06 1 97.62 169 GLU A CA 1
ATOM 1235 C C . GLU A 1 169 ? -15.945 -16.984 -1.366 1 97.62 169 GLU A C 1
ATOM 1237 O O . GLU A 1 169 ? -15.977 -18.188 -1.59 1 97.62 169 GLU A O 1
ATOM 1242 N N . THR A 1 170 ? -16.047 -16.094 -2.27 1 97.75 170 THR A N 1
ATOM 1243 C CA . THR A 1 170 ? -16.172 -16.453 -3.676 1 97.75 170 THR A CA 1
ATOM 1244 C C . THR A 1 170 ? -14.969 -17.281 -4.133 1 97.75 170 THR A C 1
ATOM 1246 O O . THR A 1 170 ? -15.125 -18.328 -4.762 1 97.75 170 THR A O 1
ATOM 1249 N N . TYR A 1 171 ? -13.789 -16.844 -3.773 1 97.88 171 TYR A N 1
ATOM 1250 C CA . TYR A 1 171 ? -12.578 -17.531 -4.203 1 97.88 171 TYR A CA 1
ATOM 1251 C C . TYR A 1 171 ? -12.406 -18.844 -3.457 1 97.88 171 TYR A C 1
ATOM 1253 O O . TYR A 1 171 ? -11.984 -19.844 -4.043 1 97.88 171 TYR A O 1
ATOM 1261 N N . LEU A 1 172 ? -12.766 -18.828 -2.217 1 97.5 172 LEU A N 1
ATOM 1262 C CA . LEU A 1 172 ? -12.688 -20.047 -1.42 1 97.5 172 LEU A CA 1
ATOM 1263 C C . LEU A 1 172 ? -13.594 -21.125 -1.991 1 97.5 172 LEU A C 1
ATOM 1265 O O . LEU A 1 172 ? -13.18 -22.281 -2.133 1 97.5 172 LEU A O 1
ATOM 1269 N N . GLU A 1 173 ? -14.773 -20.734 -2.365 1 96.81 173 GLU A N 1
ATOM 1270 C CA . GLU A 1 173 ? -15.75 -21.688 -2.902 1 96.81 173 GLU A CA 1
ATOM 1271 C C . GLU A 1 173 ? -15.273 -22.281 -4.227 1 96.81 173 GLU A C 1
ATOM 1273 O O . GLU A 1 173 ? -15.578 -23.422 -4.547 1 96.81 173 GLU A O 1
ATOM 1278 N N . LYS A 1 174 ? -14.477 -21.547 -4.926 1 96.94 174 LYS A N 1
ATOM 1279 C CA . LYS A 1 174 ? -14.039 -21.969 -6.25 1 96.94 174 LYS A CA 1
ATOM 1280 C C . LYS A 1 174 ? -12.695 -22.688 -6.18 1 96.94 174 LYS A C 1
ATOM 1282 O O . LYS A 1 174 ? -12.195 -23.188 -7.195 1 96.94 174 LYS A O 1
ATOM 1287 N N . GLY A 1 175 ? -12.078 -22.641 -5.035 1 97.5 175 GLY A N 1
ATOM 1288 C CA . GLY A 1 175 ? -10.82 -23.359 -4.844 1 97.5 175 GLY A CA 1
ATOM 1289 C C . GLY A 1 175 ? -9.617 -22.562 -5.289 1 97.5 175 GLY A C 1
ATOM 1290 O O . GLY A 1 175 ? -8.594 -23.125 -5.684 1 97.5 175 GLY A O 1
ATOM 1291 N N . TYR A 1 176 ? -9.781 -21.188 -5.395 1 98.56 176 TYR A N 1
ATOM 1292 C CA . TYR A 1 176 ? -8.633 -20.328 -5.68 1 98.56 176 TYR A CA 1
ATOM 1293 C C . TYR A 1 176 ? -7.832 -20.062 -4.414 1 98.56 176 TYR A C 1
ATOM 1295 O O . TYR A 1 176 ? -8.406 -19.781 -3.354 1 98.56 176 TYR A O 1
ATOM 1303 N N . THR A 1 177 ? -6.523 -20.125 -4.484 1 98.88 177 THR A N 1
ATOM 1304 C CA . THR A 1 177 ? -5.707 -19.828 -3.312 1 98.88 177 THR A CA 1
ATOM 1305 C C . THR A 1 177 ? -4.766 -18.656 -3.59 1 98.88 177 THR A C 1
ATOM 1307 O O . THR A 1 177 ? -4.32 -18.469 -4.723 1 98.88 177 THR A O 1
ATOM 1310 N N . PHE A 1 178 ? -4.543 -17.828 -2.596 1 98.94 178 PHE A N 1
ATOM 1311 C CA . PHE A 1 178 ? -3.707 -16.641 -2.67 1 98.94 178 PHE A CA 1
ATOM 1312 C C . PHE A 1 178 ? -2.744 -16.578 -1.491 1 98.94 178 PHE A C 1
ATOM 1314 O O . PHE A 1 178 ? -3.148 -16.766 -0.342 1 98.94 178 PHE A O 1
ATOM 1321 N N . TYR A 1 179 ? -1.404 -16.281 -1.805 1 98.94 179 TYR A N 1
ATOM 1322 C CA . TYR A 1 179 ? -0.426 -16.297 -0.723 1 98.94 179 TYR A CA 1
ATOM 1323 C C . TYR A 1 179 ? 0.555 -15.141 -0.853 1 98.94 179 TYR A C 1
ATOM 1325 O O . TYR A 1 179 ? 0.941 -14.766 -1.963 1 98.94 179 TYR A O 1
ATOM 1333 N N . TYR A 1 180 ? 0.897 -14.539 0.183 1 98.94 180 TYR A N 1
ATOM 1334 C CA . TYR A 1 180 ? 2.1 -13.742 0.392 1 98.94 180 TYR A CA 1
ATOM 1335 C C . TYR A 1 180 ? 3.205 -14.57 1.028 1 98.94 180 TYR A C 1
ATOM 1337 O O . TYR A 1 180 ? 3.061 -15.047 2.158 1 98.94 180 TYR A O 1
ATOM 1345 N N . VAL A 1 181 ? 4.355 -14.773 0.329 1 98.94 181 VAL A N 1
ATOM 1346 C CA . VAL A 1 181 ? 5.359 -15.734 0.776 1 98.94 181 VAL A CA 1
ATOM 1347 C C . VAL A 1 181 ? 6.617 -15 1.224 1 98.94 181 VAL A C 1
ATOM 1349 O O . VAL A 1 181 ? 7.195 -14.219 0.459 1 98.94 181 VAL A O 1
ATOM 1352 N N . ASP A 1 182 ? 7.098 -15.203 2.414 1 98.75 182 ASP A N 1
ATOM 1353 C CA . ASP A 1 182 ? 8.18 -14.492 3.088 1 98.75 182 ASP A CA 1
ATOM 1354 C C . ASP A 1 182 ? 9.195 -15.469 3.674 1 98.75 182 ASP A C 1
ATOM 1356 O O . ASP A 1 182 ? 8.891 -16.203 4.621 1 98.75 182 ASP A O 1
ATOM 1360 N N . GLU A 1 183 ? 10.375 -15.555 3.102 1 98.75 183 GLU A N 1
ATOM 1361 C CA . GLU A 1 183 ? 11.445 -16.391 3.645 1 98.75 183 GLU A CA 1
ATOM 1362 C C . GLU A 1 183 ? 12.07 -15.742 4.883 1 98.75 183 GLU A C 1
ATOM 1364 O O . GLU A 1 183 ? 12.398 -14.555 4.871 1 98.75 183 GLU A O 1
ATOM 1369 N N . ARG A 1 184 ? 12.25 -16.484 5.891 1 98.5 184 ARG A N 1
ATOM 1370 C CA . ARG A 1 184 ? 12.867 -16.047 7.141 1 98.5 184 ARG A CA 1
ATOM 1371 C C . ARG A 1 184 ? 14 -16.984 7.543 1 98.5 184 ARG A C 1
ATOM 1373 O O . ARG A 1 184 ? 14.016 -18.156 7.16 1 98.5 184 ARG A O 1
ATOM 1380 N N . THR A 1 185 ? 14.938 -16.469 8.305 1 97.69 185 THR A N 1
ATOM 1381 C CA . THR A 1 185 ? 15.898 -17.328 8.984 1 97.69 185 THR A CA 1
ATOM 1382 C C . THR A 1 185 ? 15.211 -18.141 10.078 1 97.69 185 THR A C 1
ATOM 1384 O O . THR A 1 185 ? 14.062 -17.891 10.422 1 97.69 185 THR A O 1
ATOM 1387 N N . SER A 1 186 ? 15.891 -19.078 10.578 1 96.56 186 SER A N 1
ATOM 1388 C CA . SER A 1 186 ? 15.32 -19.938 11.609 1 96.56 186 SER A CA 1
ATOM 1389 C C . SER A 1 186 ? 14.898 -19.141 12.836 1 96.56 186 SER A C 1
ATOM 1391 O O . SER A 1 186 ? 13.961 -19.516 13.539 1 96.56 186 SER A O 1
ATOM 1393 N N . GLY A 1 187 ? 15.555 -17.984 13.062 1 96.25 187 GLY A N 1
ATOM 1394 C CA . GLY A 1 187 ? 15.234 -17.125 14.195 1 96.25 187 GLY A CA 1
ATOM 1395 C C . GLY A 1 187 ? 14.141 -16.109 13.891 1 96.25 187 GLY A C 1
ATOM 1396 O O . GLY A 1 187 ? 13.812 -15.273 14.727 1 96.25 187 GLY A O 1
ATOM 1397 N N . GLY A 1 188 ? 13.633 -16.125 12.656 1 97.06 188 GLY A N 1
ATOM 1398 C CA . GLY A 1 188 ? 12.508 -15.266 12.305 1 97.06 188 GLY A CA 1
ATOM 1399 C C . GLY A 1 188 ? 12.93 -13.969 11.656 1 97.06 188 GLY A C 1
ATOM 1400 O O . GLY A 1 188 ? 12.094 -13.109 11.359 1 97.06 188 GLY A O 1
ATOM 1401 N N . LEU A 1 189 ? 14.188 -13.789 11.43 1 97.12 189 LEU A N 1
ATOM 1402 C CA . LEU A 1 189 ? 14.695 -12.578 10.805 1 97.12 189 LEU A CA 1
ATOM 1403 C C . LEU A 1 189 ? 14.586 -12.664 9.289 1 97.12 189 LEU A C 1
ATOM 1405 O O . LEU A 1 189 ? 14.484 -13.758 8.727 1 97.12 189 LEU A O 1
ATOM 1409 N N . PRO A 1 190 ? 14.523 -11.523 8.617 1 97.06 190 PRO A N 1
ATOM 1410 C CA . PRO A 1 190 ? 14.523 -11.555 7.156 1 97.06 190 PRO A CA 1
ATOM 1411 C C . PRO A 1 190 ? 15.734 -12.281 6.578 1 97.06 190 PRO A C 1
ATOM 1413 O O . PRO A 1 190 ? 16.812 -12.266 7.184 1 97.06 190 PRO A O 1
ATOM 1416 N N . ALA A 1 191 ? 15.555 -12.805 5.367 1 96.44 191 ALA A N 1
ATOM 1417 C CA . ALA A 1 191 ? 16.641 -13.539 4.711 1 96.44 191 ALA A CA 1
ATOM 1418 C C . ALA A 1 191 ? 17.656 -12.586 4.098 1 96.44 191 ALA A C 1
ATOM 1420 O O . ALA A 1 191 ? 18.828 -12.938 3.932 1 96.44 191 ALA A O 1
ATOM 1421 N N . TYR A 1 192 ? 17.234 -11.352 3.756 1 93.44 192 TYR A N 1
ATOM 1422 C CA . TYR A 1 192 ? 18.047 -10.352 3.082 1 93.44 192 TYR A CA 1
ATOM 1423 C C . TYR A 1 192 ? 18.719 -10.938 1.841 1 93.44 192 TYR A C 1
ATOM 1425 O O . TYR A 1 192 ? 18.031 -11.453 0.954 1 93.44 192 TYR A O 1
ATOM 1433 N N . ASN A 1 193 ? 19.953 -10.93 1.628 1 90.38 193 ASN A N 1
ATOM 1434 C CA . ASN A 1 193 ? 20.641 -11.383 0.426 1 90.38 193 ASN A CA 1
ATOM 1435 C C . ASN A 1 193 ? 20.844 -12.898 0.431 1 90.38 193 ASN A C 1
ATOM 1437 O O . ASN A 1 193 ? 21.422 -13.453 -0.509 1 90.38 193 ASN A O 1
ATOM 1441 N N . LYS A 1 194 ? 20.281 -13.609 1.446 1 94.25 194 LYS A N 1
ATOM 1442 C CA . LYS A 1 194 ? 20.453 -15.055 1.558 1 94.25 194 LYS A CA 1
ATOM 1443 C C . LYS A 1 194 ? 19.203 -15.797 1.079 1 94.25 194 LYS A C 1
ATOM 1445 O O . LYS A 1 194 ? 18.922 -16.906 1.528 1 94.25 194 LYS A O 1
ATOM 1450 N N . ILE A 1 195 ? 18.5 -15.125 0.254 1 96.25 195 ILE A N 1
ATOM 1451 C CA . ILE A 1 195 ? 17.297 -15.742 -0.323 1 96.25 195 ILE A CA 1
ATOM 1452 C C . ILE A 1 195 ? 17.688 -17.016 -1.072 1 96.25 195 ILE A C 1
ATOM 1454 O O . ILE A 1 195 ? 18.672 -17.031 -1.816 1 96.25 195 ILE A O 1
ATOM 1458 N N . ASP A 1 196 ? 16.938 -18.031 -0.846 1 98.25 196 ASP A N 1
ATOM 1459 C CA . ASP A 1 196 ? 17.203 -19.328 -1.451 1 98.25 196 ASP A CA 1
ATOM 1460 C C . ASP A 1 196 ? 16.141 -19.688 -2.496 1 98.25 196 ASP A C 1
ATOM 1462 O O . ASP A 1 196 ? 15.008 -20.016 -2.15 1 98.25 196 ASP A O 1
ATOM 1466 N N . GLY A 1 197 ? 16.562 -19.672 -3.758 1 98.38 197 GLY A N 1
ATOM 1467 C CA . GLY A 1 197 ? 15.648 -19.922 -4.852 1 98.38 197 GLY A CA 1
ATOM 1468 C C . GLY A 1 197 ? 15.008 -21.297 -4.793 1 98.38 197 GLY A C 1
ATOM 1469 O O . GLY A 1 197 ? 13.805 -21.438 -5.012 1 98.38 197 GLY A O 1
ATOM 1470 N N . ALA A 1 198 ? 15.805 -22.297 -4.52 1 98.31 198 ALA A N 1
ATOM 1471 C CA . ALA A 1 198 ? 15.297 -23.656 -4.441 1 98.31 198 ALA A CA 1
ATOM 1472 C C . ALA A 1 198 ? 14.273 -23.812 -3.318 1 98.31 198 ALA A C 1
ATOM 1474 O O . ALA A 1 198 ? 13.273 -24.516 -3.465 1 98.31 198 ALA A O 1
ATOM 1475 N N . ALA A 1 199 ? 14.539 -23.141 -2.162 1 98.69 199 ALA A N 1
ATOM 1476 C CA . ALA A 1 199 ? 13.586 -23.188 -1.052 1 98.69 199 ALA A CA 1
ATOM 1477 C C . ALA A 1 199 ? 12.258 -22.547 -1.435 1 98.69 199 ALA A C 1
ATOM 1479 O O . ALA A 1 199 ? 11.195 -23.047 -1.081 1 98.69 199 ALA A O 1
ATOM 1480 N N . HIS A 1 200 ? 12.328 -21.391 -2.121 1 98.88 200 HIS A N 1
ATOM 1481 C CA . HIS A 1 200 ? 11.109 -20.766 -2.627 1 98.88 200 HIS A CA 1
ATOM 1482 C C . HIS A 1 200 ? 10.359 -21.703 -3.568 1 98.88 200 HIS A C 1
ATOM 1484 O O . HIS A 1 200 ? 9.148 -21.875 -3.438 1 98.88 200 HIS A O 1
ATOM 1490 N N . ALA A 1 201 ? 11.086 -22.328 -4.484 1 98.81 201 ALA A N 1
ATOM 1491 C CA . ALA A 1 201 ? 10.469 -23.219 -5.457 1 98.81 201 ALA A CA 1
ATOM 1492 C C . ALA A 1 201 ? 9.742 -24.375 -4.762 1 98.81 201 ALA A C 1
ATOM 1494 O O . ALA A 1 201 ? 8.609 -24.703 -5.117 1 98.81 201 ALA A O 1
ATOM 1495 N N . ASP A 1 202 ? 10.406 -24.938 -3.758 1 98.75 202 ASP A N 1
ATOM 1496 C CA . ASP A 1 202 ? 9.797 -26.031 -2.998 1 98.75 202 ASP A CA 1
ATOM 1497 C C . ASP A 1 202 ? 8.516 -25.562 -2.311 1 98.75 202 ASP A C 1
ATOM 1499 O O . ASP A 1 202 ? 7.492 -26.25 -2.365 1 98.75 202 ASP A O 1
ATOM 1503 N N . HIS A 1 203 ? 8.578 -24.406 -1.683 1 98.81 203 HIS A N 1
ATOM 1504 C CA . HIS A 1 203 ? 7.441 -23.906 -0.93 1 98.81 203 HIS A CA 1
ATOM 1505 C C . HIS A 1 203 ? 6.301 -23.5 -1.861 1 98.81 203 HIS A C 1
ATOM 1507 O O . HIS A 1 203 ? 5.133 -23.781 -1.574 1 98.81 203 HIS A O 1
ATOM 1513 N N . PHE A 1 204 ? 6.602 -22.891 -3 1 98.88 204 PHE A N 1
ATOM 1514 C CA . PHE A 1 204 ? 5.59 -22.531 -3.99 1 98.88 204 PHE A CA 1
ATOM 1515 C C . PHE A 1 204 ? 4.883 -23.781 -4.52 1 98.88 204 PHE A C 1
ATOM 1517 O O . PHE A 1 204 ? 3.656 -23.797 -4.629 1 98.88 204 PHE A O 1
ATOM 1524 N N . TYR A 1 205 ? 5.652 -24.812 -4.824 1 98.69 205 TYR A N 1
ATOM 1525 C CA . TYR A 1 205 ? 5.062 -26.031 -5.355 1 98.69 205 TYR A CA 1
ATOM 1526 C C . TYR A 1 205 ? 4.156 -26.688 -4.32 1 98.69 205 TYR A C 1
ATOM 1528 O O . TYR A 1 205 ? 3.064 -27.172 -4.652 1 98.69 205 TYR A O 1
ATOM 1536 N N . GLU A 1 206 ? 4.645 -26.703 -3.084 1 98.5 206 GLU A N 1
ATOM 1537 C CA . GLU A 1 206 ? 3.826 -27.25 -2.006 1 98.5 206 GLU A CA 1
ATOM 1538 C C . GLU A 1 206 ? 2.488 -26.516 -1.908 1 98.5 206 GLU A C 1
ATOM 1540 O O . GLU A 1 206 ? 1.434 -27.156 -1.843 1 98.5 206 GLU A O 1
ATOM 1545 N N . LEU A 1 207 ? 2.504 -25.219 -1.903 1 98.69 207 LEU A N 1
ATOM 1546 C CA . LEU A 1 207 ? 1.293 -24.406 -1.78 1 98.69 207 LEU A CA 1
ATOM 1547 C C . LEU A 1 207 ? 0.385 -24.609 -2.99 1 98.69 207 LEU A C 1
ATOM 1549 O O . LEU A 1 207 ? -0.829 -24.766 -2.84 1 98.69 207 LEU A O 1
ATOM 1553 N N . ALA A 1 208 ? 0.954 -24.672 -4.191 1 98.12 208 ALA A N 1
ATOM 1554 C CA . ALA A 1 208 ? 0.183 -24.797 -5.43 1 98.12 208 ALA A CA 1
ATOM 1555 C C . ALA A 1 208 ? -0.467 -26.172 -5.539 1 98.12 208 ALA A C 1
ATOM 1557 O O . ALA A 1 208 ? -1.436 -26.344 -6.281 1 98.12 208 ALA A O 1
ATOM 1558 N N . SER A 1 209 ? 0.078 -27.125 -4.848 1 96.31 209 SER A N 1
ATOM 1559 C CA . SER A 1 209 ? -0.397 -28.516 -4.949 1 96.31 209 SER A CA 1
ATOM 1560 C C . SER A 1 209 ? -1.562 -28.766 -3.996 1 96.31 209 SER A C 1
ATOM 1562 O O . SER A 1 209 ? -2.182 -29.828 -4.035 1 96.31 209 SER A O 1
ATOM 1564 N N . ASP A 1 210 ? -1.823 -27.781 -3.102 1 94.44 210 ASP A N 1
ATOM 1565 C CA . ASP A 1 210 ? -2.945 -27.875 -2.174 1 94.44 210 ASP A CA 1
ATOM 1566 C C . ASP A 1 210 ? -4.152 -27.094 -2.688 1 94.44 210 ASP A C 1
ATOM 1568 O O . ASP A 1 210 ? -4.059 -25.891 -2.932 1 94.44 210 ASP A O 1
ATOM 1572 N N . LYS A 1 211 ? -5.281 -27.75 -2.785 1 90.06 211 LYS A N 1
ATOM 1573 C CA . LYS A 1 211 ? -6.477 -27.109 -3.318 1 90.06 211 LYS A CA 1
ATOM 1574 C C . LYS A 1 211 ? -7.137 -26.203 -2.271 1 90.06 211 LYS A C 1
ATOM 1576 O O . LYS A 1 211 ? -7.996 -25.391 -2.6 1 90.06 211 LYS A O 1
ATOM 1581 N N . ASN A 1 212 ? -6.707 -26.375 -1.091 1 95.81 212 ASN A N 1
ATOM 1582 C CA . ASN A 1 212 ? -7.309 -25.609 -0.011 1 95.81 212 ASN A CA 1
ATOM 1583 C C . ASN A 1 212 ? -6.422 -24.422 0.392 1 95.81 212 ASN A C 1
ATOM 1585 O O . ASN A 1 212 ? -5.199 -24.562 0.449 1 95.81 212 ASN A O 1
ATOM 1589 N N . GLN A 1 213 ? -7.086 -23.312 0.668 1 98.5 213 GLN A N 1
ATOM 1590 C CA . GLN A 1 213 ? -6.391 -22.125 1.146 1 98.5 213 GLN A CA 1
ATOM 1591 C C . GLN A 1 213 ? -5.785 -22.359 2.527 1 98.5 213 GLN A C 1
ATOM 1593 O O . GLN A 1 213 ? -6.496 -22.703 3.473 1 98.5 213 GLN A O 1
ATOM 1598 N N . ARG A 1 214 ? -4.496 -22.219 2.648 1 98.25 214 ARG A N 1
ATOM 1599 C CA . ARG A 1 214 ? -3.807 -22.203 3.934 1 98.25 214 ARG A CA 1
ATOM 1600 C C . ARG A 1 214 ? -3.656 -20.781 4.461 1 98.25 214 ARG A C 1
ATOM 1602 O O . ARG A 1 214 ? -4.355 -19.875 4.012 1 98.25 214 ARG A O 1
ATOM 1609 N N . GLU A 1 215 ? -2.855 -20.641 5.508 1 98.5 215 GLU A N 1
ATOM 1610 C CA . GLU A 1 215 ? -2.539 -19.297 5.988 1 98.5 215 GLU A CA 1
ATOM 1611 C C . GLU A 1 215 ? -2.02 -18.422 4.855 1 98.5 215 GLU A C 1
ATOM 1613 O O . GLU A 1 215 ? -1.09 -18.797 4.141 1 98.5 215 GLU A O 1
ATOM 1618 N N . TRP A 1 216 ? -2.68 -17.312 4.66 1 98.69 216 TRP A N 1
ATOM 1619 C CA . TRP A 1 216 ? -2.402 -16.484 3.494 1 98.69 216 TRP A CA 1
ATOM 1620 C C . TRP A 1 216 ? -0.964 -15.977 3.514 1 98.69 216 TRP A C 1
ATOM 1622 O O . TRP A 1 216 ? -0.319 -15.883 2.467 1 98.69 216 TRP A O 1
ATOM 1632 N N . LYS A 1 217 ? -0.508 -15.562 4.719 1 98.69 217 LYS A N 1
ATOM 1633 C CA . LYS A 1 217 ? 0.879 -15.133 4.875 1 98.69 217 LYS A CA 1
ATOM 1634 C C . LYS A 1 217 ? 1.785 -16.312 5.199 1 98.69 217 LYS A C 1
ATOM 1636 O O . LYS A 1 217 ? 1.758 -16.844 6.316 1 98.69 217 LYS A O 1
ATOM 1641 N N . GLN A 1 218 ? 2.562 -16.734 4.301 1 98.88 218 GLN A N 1
ATOM 1642 C CA . GLN A 1 218 ? 3.422 -17.906 4.426 1 98.88 218 GLN A CA 1
ATOM 1643 C C . GLN A 1 218 ? 4.863 -17.516 4.719 1 98.88 218 GLN A C 1
ATOM 1645 O O . GLN A 1 218 ? 5.664 -17.328 3.799 1 98.88 218 GLN A O 1
ATOM 1650 N N . THR A 1 219 ? 5.211 -17.328 6.012 1 98.62 219 THR A N 1
ATOM 1651 C CA . THR A 1 219 ? 6.609 -17.25 6.418 1 98.62 219 THR A CA 1
ATOM 1652 C C . THR A 1 219 ? 7.234 -18.641 6.477 1 98.62 219 THR A C 1
ATOM 1654 O O . THR A 1 219 ? 6.676 -19.547 7.086 1 98.62 219 THR A O 1
ATOM 1657 N N . PHE A 1 220 ? 8.367 -18.766 5.797 1 98.75 220 PHE A N 1
ATOM 1658 C CA . PHE A 1 220 ? 8.938 -20.109 5.773 1 98.75 220 PHE A CA 1
ATOM 1659 C C . PHE A 1 220 ? 10.445 -20.062 5.996 1 98.75 220 PHE A C 1
ATOM 1661 O O . PHE A 1 220 ? 11.078 -19.031 5.797 1 98.75 220 PHE A O 1
ATOM 1668 N N . VAL A 1 221 ? 10.969 -21.078 6.461 1 98.38 221 VAL A N 1
ATOM 1669 C CA . VAL A 1 221 ? 12.398 -21.297 6.66 1 98.38 221 VAL A CA 1
ATOM 1670 C C . VAL A 1 221 ? 12.883 -22.438 5.773 1 98.38 221 VAL A C 1
ATOM 1672 O O . VAL A 1 221 ? 12.234 -23.484 5.695 1 98.38 221 VAL A O 1
ATOM 1675 N N . LYS A 1 222 ? 13.922 -22.234 5.066 1 97.69 222 LYS A N 1
ATOM 1676 C CA . LYS A 1 222 ? 14.516 -23.281 4.242 1 97.69 222 LYS A CA 1
ATOM 1677 C C . LYS A 1 222 ? 14.633 -24.594 5.016 1 97.69 222 LYS A C 1
ATOM 1679 O O . LYS A 1 222 ? 15.133 -24.609 6.141 1 97.69 222 LYS A O 1
ATOM 1684 N N . GLY A 1 223 ? 14.078 -25.609 4.441 1 96.25 223 GLY A N 1
ATOM 1685 C CA . GLY A 1 223 ? 14.18 -26.938 5.031 1 96.25 223 GLY A CA 1
ATOM 1686 C C . GLY A 1 223 ? 13.094 -27.234 6.047 1 96.25 223 GLY A C 1
ATOM 1687 O O . GLY A 1 223 ? 12.875 -28.391 6.41 1 96.25 223 GLY A O 1
ATOM 1688 N N . LYS A 1 224 ? 12.375 -26.25 6.488 1 97.5 224 LYS A N 1
ATOM 1689 C CA . LYS A 1 224 ? 11.352 -26.453 7.512 1 97.5 224 LYS A CA 1
ATOM 1690 C C . LYS A 1 224 ? 9.953 -26.219 6.949 1 97.5 224 LYS A C 1
ATOM 1692 O O . LYS A 1 224 ? 8.992 -26.859 7.371 1 97.5 224 LYS A O 1
ATOM 1697 N N . GLY A 1 225 ? 9.883 -25.281 6.008 1 97.81 225 GLY A N 1
ATOM 1698 C CA . GLY A 1 225 ? 8.578 -24.891 5.5 1 97.81 225 GLY A CA 1
ATOM 1699 C C . GLY A 1 225 ? 7.945 -23.766 6.293 1 97.81 225 GLY A C 1
ATOM 1700 O O . GLY A 1 225 ? 8.641 -22.844 6.75 1 97.81 225 GLY A O 1
ATOM 1701 N N . TYR A 1 226 ? 6.648 -23.734 6.355 1 98.56 226 TYR A N 1
ATOM 1702 C CA . TYR A 1 226 ? 5.918 -22.672 7.039 1 98.56 226 TYR A CA 1
ATOM 1703 C C . TYR A 1 226 ? 6.227 -22.672 8.531 1 98.56 226 TYR A C 1
ATOM 1705 O O . TYR A 1 226 ? 6.23 -23.719 9.172 1 98.56 226 TYR A O 1
ATOM 1713 N N . VAL A 1 227 ? 6.535 -21.531 9.016 1 98.19 227 VAL A N 1
ATOM 1714 C CA . VAL A 1 227 ? 6.762 -21.344 10.445 1 98.19 227 VAL A CA 1
ATOM 1715 C C . VAL A 1 227 ? 5.984 -20.125 10.938 1 98.19 227 VAL A C 1
ATOM 1717 O O . VAL A 1 227 ? 6.047 -19.047 10.336 1 98.19 227 VAL A O 1
ATOM 1720 N N . LYS A 1 228 ? 5.215 -20.234 11.961 1 95.62 228 LYS A N 1
ATOM 1721 C CA . LYS A 1 228 ? 4.57 -19.109 12.633 1 95.62 228 LYS A CA 1
ATOM 1722 C C . LYS A 1 228 ? 5.5 -18.469 13.664 1 95.62 228 LYS A C 1
ATOM 1724 O O . LYS A 1 228 ? 5.879 -19.109 14.641 1 95.62 228 LYS A O 1
ATOM 1729 N N . PHE A 1 229 ? 5.961 -17.375 13.375 1 94.94 229 PHE A N 1
ATOM 1730 C CA . PHE A 1 229 ? 6.84 -16.672 14.305 1 94.94 229 PHE A CA 1
ATOM 1731 C C . PHE A 1 229 ? 6.031 -15.812 15.266 1 94.94 229 PHE A C 1
ATOM 1733 O O . PHE A 1 229 ? 4.957 -15.328 14.914 1 94.94 229 PHE A O 1
ATOM 1740 N N . MET B 1 1 ? 4.145 37.062 16.531 1 56.31 1 MET B N 1
ATOM 1741 C CA . MET B 1 1 ? 4.656 35.938 15.75 1 56.31 1 MET B CA 1
ATOM 1742 C C . MET B 1 1 ? 3.656 35.5 14.68 1 56.31 1 MET B C 1
ATOM 1744 O O . MET B 1 1 ? 2.449 35.688 14.844 1 56.31 1 MET B O 1
ATOM 1748 N N . SER B 1 2 ? 4.129 35.219 13.367 1 80.62 2 SER B N 1
ATOM 1749 C CA . SER B 1 2 ? 3.188 34.938 12.281 1 80.62 2 SER B CA 1
ATOM 1750 C C . SER B 1 2 ? 2.379 33.688 12.562 1 80.62 2 SER B C 1
ATOM 1752 O O . SER B 1 2 ? 2.867 32.781 13.219 1 80.62 2 SER B O 1
ATOM 1754 N N . SER B 1 3 ? 1.1 33.688 12.453 1 91.56 3 SER B N 1
ATOM 1755 C CA . SER B 1 3 ? 0.192 32.562 12.648 1 91.56 3 SER B CA 1
ATOM 1756 C C . SER B 1 3 ? 0.679 31.328 11.914 1 91.56 3 SER B C 1
ATOM 1758 O O . SER B 1 3 ? 1.047 31.391 10.734 1 91.56 3 SER B O 1
ATOM 1760 N N . PRO B 1 4 ? 0.807 30.297 12.695 1 95.81 4 PRO B N 1
ATOM 1761 C CA . PRO B 1 4 ? 1.145 29.062 11.969 1 95.81 4 PRO B CA 1
ATOM 1762 C C . PRO B 1 4 ? 0.077 28.672 10.953 1 95.81 4 PRO B C 1
ATOM 1764 O O . PRO B 1 4 ? -1.069 29.125 11.047 1 95.81 4 PRO B O 1
ATOM 1767 N N . ILE B 1 5 ? 0.427 27.906 9.969 1 97.38 5 ILE B N 1
ATOM 1768 C CA . ILE B 1 5 ? -0.465 27.547 8.867 1 97.38 5 ILE B CA 1
ATOM 1769 C C . ILE B 1 5 ? -0.747 26.047 8.906 1 97.38 5 ILE B C 1
ATOM 1771 O O . ILE B 1 5 ? 0.167 25.234 9.102 1 97.38 5 ILE B O 1
ATOM 1775 N N . ALA B 1 6 ? -2.006 25.672 8.758 1 98.56 6 ALA B N 1
ATOM 1776 C CA . ALA B 1 6 ? -2.428 24.281 8.562 1 98.56 6 ALA B CA 1
ATOM 1777 C C . ALA B 1 6 ? -3.035 24.078 7.18 1 98.56 6 ALA B C 1
ATOM 1779 O O . ALA B 1 6 ? -3.781 24.938 6.695 1 98.56 6 ALA B O 1
ATOM 1780 N N . LEU B 1 7 ? -2.676 23.031 6.543 1 98.44 7 LEU B N 1
ATOM 1781 C CA . LEU B 1 7 ? -3.238 22.625 5.258 1 98.44 7 LEU B CA 1
ATOM 1782 C C . LEU B 1 7 ? -3.951 21.281 5.371 1 98.44 7 LEU B C 1
ATOM 1784 O O . LEU B 1 7 ? -3.365 20.297 5.832 1 98.44 7 LEU B O 1
ATOM 1788 N N . VAL B 1 8 ? -5.203 21.234 5.012 1 98.56 8 VAL B N 1
ATOM 1789 C CA . VAL B 1 8 ? -5.973 19.984 4.961 1 98.56 8 VAL B CA 1
ATOM 1790 C C . VAL B 1 8 ? -6.25 19.609 3.506 1 98.56 8 VAL B C 1
ATOM 1792 O O . VAL B 1 8 ? -6.844 20.391 2.758 1 98.56 8 VAL B O 1
ATOM 1795 N N . LEU B 1 9 ? -5.715 18.516 3.08 1 98.62 9 LEU B N 1
ATOM 1796 C CA . LEU B 1 9 ? -6.031 17.953 1.766 1 98.62 9 LEU B CA 1
ATOM 1797 C C . LEU B 1 9 ? -7.203 16.984 1.849 1 98.62 9 LEU B C 1
ATOM 1799 O O . LEU B 1 9 ? -7.219 16.094 2.703 1 98.62 9 LEU B O 1
ATOM 1803 N N . GLY B 1 10 ? -8.094 17.047 0.896 1 96.88 10 GLY B N 1
ATOM 1804 C CA . GLY B 1 10 ? -9.328 16.281 0.998 1 96.88 10 GLY B CA 1
ATOM 1805 C C . GLY B 1 10 ? -10.273 16.828 2.059 1 96.88 10 GLY B C 1
ATOM 1806 O O . GLY B 1 10 ? -10.781 16.062 2.885 1 96.88 10 GLY B O 1
ATOM 1807 N N . ALA B 1 11 ? -10.43 18.094 2.105 1 95.31 11 ALA B N 1
ATOM 1808 C CA . ALA B 1 11 ? -11.242 18.75 3.137 1 95.31 11 ALA B CA 1
ATOM 1809 C C . ALA B 1 11 ? -12.727 18.672 2.791 1 95.31 11 ALA B C 1
ATOM 1811 O O . ALA B 1 11 ? -13.234 19.516 2.045 1 95.31 11 ALA B O 1
ATOM 1812 N N . GLY B 1 12 ? -13.398 17.672 3.354 1 89.5 12 GLY B N 1
ATOM 1813 C CA . GLY B 1 12 ? -14.828 17.531 3.158 1 89.5 12 GLY B CA 1
ATOM 1814 C C . GLY B 1 12 ? -15.648 18.219 4.227 1 89.5 12 GLY B C 1
ATOM 1815 O O . GLY B 1 12 ? -15.109 18.969 5.043 1 89.5 12 GLY B O 1
ATOM 1816 N N . ALA B 1 13 ? -16.875 17.969 4.289 1 89.75 13 ALA B N 1
ATOM 1817 C CA . ALA B 1 13 ? -17.844 18.703 5.09 1 89.75 13 ALA B CA 1
ATOM 1818 C C . ALA B 1 13 ? -17.797 18.266 6.551 1 89.75 13 ALA B C 1
ATOM 1820 O O . ALA B 1 13 ? -18.312 18.953 7.434 1 89.75 13 ALA B O 1
ATOM 1821 N N . ASN B 1 14 ? -17.141 17.125 6.84 1 95.19 14 ASN B N 1
ATOM 1822 C CA . ASN B 1 14 ? -17.109 16.594 8.203 1 95.19 14 ASN B CA 1
ATOM 1823 C C . ASN B 1 14 ? -15.758 16.844 8.859 1 95.19 14 ASN B C 1
ATOM 1825 O O . ASN B 1 14 ? -15.539 17.906 9.453 1 95.19 14 ASN B O 1
ATOM 1829 N N . ILE B 1 15 ? -14.75 16.109 8.523 1 97.25 15 ILE B N 1
ATOM 1830 C CA . ILE B 1 15 ? -13.445 16.219 9.172 1 97.25 15 ILE B CA 1
ATOM 1831 C C . ILE B 1 15 ? -12.773 17.531 8.742 1 97.25 15 ILE B C 1
ATOM 1833 O O . ILE B 1 15 ? -12.273 18.281 9.586 1 97.25 15 ILE B O 1
ATOM 1837 N N . GLY B 1 16 ? -12.82 17.859 7.48 1 96.12 16 GLY B N 1
ATOM 1838 C CA . GLY B 1 16 ? -12.164 19.047 6.969 1 96.12 16 GLY B CA 1
ATOM 1839 C C . GLY B 1 16 ? -12.656 20.328 7.617 1 96.12 16 GLY B C 1
ATOM 1840 O O . GLY B 1 16 ? -11.859 21.141 8.078 1 96.12 16 GLY B O 1
ATOM 1841 N N . GLN B 1 17 ? -13.914 20.484 7.738 1 93.62 17 GLN B N 1
ATOM 1842 C CA . GLN B 1 17 ? -14.508 21.688 8.328 1 93.62 17 GLN B CA 1
ATOM 1843 C C . GLN B 1 17 ? -14.234 21.75 9.828 1 93.62 17 GLN B C 1
ATOM 1845 O O . GLN B 1 17 ? -13.945 22.828 10.359 1 93.62 17 GLN B O 1
ATOM 1850 N N . ALA B 1 18 ? -14.336 20.609 10.484 1 97.81 18 ALA B N 1
ATOM 1851 C CA . ALA B 1 18 ? -14.078 20.578 11.922 1 97.81 18 ALA B CA 1
ATOM 1852 C C . ALA B 1 18 ? -12.633 20.953 12.234 1 97.81 18 ALA B C 1
ATOM 1854 O O . ALA B 1 18 ? -12.367 21.688 13.18 1 97.81 18 ALA B O 1
ATOM 1855 N N . VAL B 1 19 ? -11.758 20.453 11.383 1 98.06 19 VAL B N 1
ATOM 1856 C CA . VAL B 1 19 ? -10.352 20.797 11.547 1 98.06 19 VAL B CA 1
ATOM 1857 C C . VAL B 1 19 ? -10.141 22.297 11.297 1 98.06 19 VAL B C 1
ATOM 1859 O O . VAL B 1 19 ? -9.445 22.969 12.055 1 98.06 19 VAL B O 1
ATOM 1862 N N . GLY B 1 20 ? -10.773 22.797 10.227 1 96.5 20 GLY B N 1
ATOM 1863 C CA . GLY B 1 20 ? -10.695 24.219 9.961 1 96.5 20 GLY B CA 1
ATOM 1864 C C . GLY B 1 20 ? -11.094 25.078 11.141 1 96.5 20 GLY B C 1
ATOM 1865 O O . GLY B 1 20 ? -10.375 26 11.531 1 96.5 20 GLY B O 1
ATOM 1866 N N . ARG B 1 21 ? -12.188 24.766 11.781 1 95.94 21 ARG B N 1
ATOM 1867 C CA . ARG B 1 21 ? -12.703 25.516 12.922 1 95.94 21 ARG B CA 1
ATOM 1868 C C . ARG B 1 21 ? -11.766 25.406 14.117 1 95.94 21 ARG B C 1
ATOM 1870 O O . ARG B 1 21 ? -11.43 26.406 14.75 1 95.94 21 ARG B O 1
ATOM 1877 N N . LYS B 1 22 ? -11.32 24.172 14.414 1 98 22 LYS B N 1
ATOM 1878 C CA . LYS B 1 22 ? -10.477 23.922 15.578 1 98 22 LYS B CA 1
ATOM 1879 C C . LYS B 1 22 ? -9.148 24.656 15.461 1 98 22 LYS B C 1
ATOM 1881 O O . LYS B 1 22 ? -8.719 25.328 16.406 1 98 22 LYS B O 1
ATOM 1886 N N . PHE B 1 23 ? -8.523 24.578 14.305 1 98 23 PHE B N 1
ATOM 1887 C CA . PHE B 1 23 ? -7.199 25.156 14.141 1 98 23 PHE B CA 1
ATOM 1888 C C . PHE B 1 23 ? -7.293 26.672 14.031 1 98 23 PHE B C 1
ATOM 1890 O O . PHE B 1 23 ? -6.441 27.391 14.562 1 98 23 PHE B O 1
ATOM 1897 N N . THR B 1 24 ? -8.367 27.219 13.398 1 96.25 24 THR B N 1
ATOM 1898 C CA . THR B 1 24 ? -8.555 28.672 13.352 1 96.25 24 THR B CA 1
ATOM 1899 C C . THR B 1 24 ? -8.773 29.234 14.758 1 96.25 24 THR B C 1
ATOM 1901 O O . THR B 1 24 ? -8.188 30.25 15.117 1 96.25 24 THR B O 1
ATOM 1904 N N . ALA B 1 25 ? -9.508 28.547 15.516 1 96.38 25 ALA B N 1
ATOM 1905 C CA . ALA B 1 25 ? -9.789 28.969 16.891 1 96.38 25 ALA B CA 1
ATOM 1906 C C . ALA B 1 25 ? -8.516 28.969 17.734 1 96.38 25 ALA B C 1
ATOM 1908 O O . ALA B 1 25 ? -8.469 29.609 18.781 1 96.38 25 ALA B O 1
ATOM 1909 N N . ASN B 1 26 ? -7.531 28.266 17.25 1 96.56 26 ASN B N 1
ATOM 1910 C CA . ASN B 1 26 ? -6.281 28.172 18 1 96.56 26 ASN B CA 1
ATOM 1911 C C . ASN B 1 26 ? -5.148 28.906 17.297 1 96.56 26 ASN B C 1
ATOM 1913 O O . ASN B 1 26 ? -3.98 28.547 17.438 1 96.56 26 ASN B O 1
ATOM 1917 N N . GLY B 1 27 ? -5.547 29.828 16.375 1 94.88 27 GLY B N 1
ATOM 1918 C CA . GLY B 1 27 ? -4.602 30.812 15.914 1 94.88 27 GLY B CA 1
ATOM 1919 C C . GLY B 1 27 ? -3.955 30.453 14.586 1 94.88 27 GLY B C 1
ATOM 1920 O O . GLY B 1 27 ? -3.061 31.156 14.117 1 94.88 27 GLY B O 1
ATOM 1921 N N . TYR B 1 28 ? -4.402 29.375 13.961 1 96.69 28 TYR B N 1
ATOM 1922 C CA . TYR B 1 28 ? -3.848 29 12.664 1 96.69 28 TYR B CA 1
ATOM 1923 C C . TYR B 1 28 ? -4.547 29.734 11.531 1 96.69 28 TYR B C 1
ATOM 1925 O O . TYR B 1 28 ? -5.746 30.016 11.609 1 96.69 28 TYR B O 1
ATOM 1933 N N . LYS B 1 29 ? -3.859 30.047 10.523 1 95.69 29 LYS B N 1
ATOM 1934 C CA . LYS B 1 29 ? -4.465 30.156 9.195 1 95.69 29 LYS B CA 1
ATOM 1935 C C . LYS B 1 29 ? -4.676 28.781 8.57 1 95.69 29 LYS B C 1
ATOM 1937 O O . LYS B 1 29 ? -3.77 27.938 8.578 1 95.69 29 LYS B O 1
ATOM 1942 N N . VAL B 1 30 ? -5.824 28.578 8.023 1 96.81 30 VAL B N 1
ATOM 1943 C CA . VAL B 1 30 ? -6.145 27.219 7.598 1 96.81 30 VAL B CA 1
ATOM 1944 C C . VAL B 1 30 ? -6.5 27.219 6.113 1 96.81 30 VAL B C 1
ATOM 1946 O O . VAL B 1 30 ? -7.391 27.953 5.68 1 96.81 30 VAL B O 1
ATOM 1949 N N . ALA B 1 31 ? -5.777 26.469 5.352 1 96.31 31 ALA B N 1
ATOM 1950 C CA . ALA B 1 31 ? -6.098 26.156 3.961 1 96.31 31 ALA B CA 1
ATOM 1951 C C . ALA B 1 31 ? -6.855 24.828 3.852 1 96.31 31 ALA B C 1
ATOM 1953 O O . ALA B 1 31 ? -6.387 23.797 4.332 1 96.31 31 ALA B O 1
ATOM 1954 N N . LEU B 1 32 ? -8.023 24.891 3.275 1 96.25 32 LEU B N 1
ATOM 1955 C CA . LEU B 1 32 ? -8.82 23.719 2.971 1 96.25 32 LEU B CA 1
ATOM 1956 C C . LEU B 1 32 ? -8.797 23.406 1.476 1 96.25 32 LEU B C 1
ATOM 1958 O O . LEU B 1 32 ? -9.242 24.234 0.669 1 96.25 32 LEU B O 1
ATOM 1962 N N . ALA B 1 33 ? -8.266 22.25 1.124 1 96.44 33 ALA B N 1
ATOM 1963 C CA . ALA B 1 33 ? -8.164 21.875 -0.282 1 96.44 33 ALA B CA 1
ATOM 1964 C C . ALA B 1 33 ? -9.109 20.719 -0.611 1 96.44 33 ALA B C 1
ATOM 1966 O O . ALA B 1 33 ? -9.141 19.719 0.099 1 96.44 33 ALA B O 1
ATOM 1967 N N . SER B 1 34 ? -9.898 20.844 -1.592 1 94.75 34 SER B N 1
ATOM 1968 C CA . SER B 1 34 ? -10.82 19.812 -2.031 1 94.75 34 SER B CA 1
ATOM 1969 C C . SER B 1 34 ? -11.148 19.953 -3.514 1 94.75 34 SER B C 1
ATOM 1971 O O . SER B 1 34 ? -10.844 20.969 -4.129 1 94.75 34 SER B O 1
ATOM 1973 N N . ARG B 1 35 ? -11.797 18.969 -4.129 1 92.06 35 ARG B N 1
ATOM 1974 C CA . ARG B 1 35 ? -12.172 18.969 -5.539 1 92.06 35 ARG B CA 1
ATOM 1975 C C . ARG B 1 35 ? -13.305 19.953 -5.801 1 92.06 35 ARG B C 1
ATOM 1977 O O . ARG B 1 35 ? -13.477 20.438 -6.926 1 92.06 35 ARG B O 1
ATOM 1984 N N . THR B 1 36 ? -14.055 20.188 -4.758 1 83.12 36 THR B N 1
ATOM 1985 C CA . THR B 1 36 ? -15.289 20.953 -4.949 1 83.12 36 THR B CA 1
ATOM 1986 C C . THR B 1 36 ? -15.086 22.422 -4.605 1 83.12 36 THR B C 1
ATOM 1988 O O . THR B 1 36 ? -15.992 23.234 -4.77 1 83.12 36 THR B O 1
ATOM 1991 N N . ALA B 1 37 ? -13.93 22.766 -4.152 1 79.56 37 ALA B N 1
ATOM 1992 C CA . ALA B 1 37 ? -13.68 24.172 -3.832 1 79.56 37 ALA B CA 1
ATOM 1993 C C . ALA B 1 37 ? -13.734 25.047 -5.086 1 79.56 37 ALA B C 1
ATOM 1995 O O . ALA B 1 37 ? -13.312 24.609 -6.164 1 79.56 37 ALA B O 1
ATOM 1996 N N . SER B 1 38 ? -14.508 26.125 -4.938 1 68.25 38 SER B N 1
ATOM 1997 C CA . SER B 1 38 ? -14.609 27.047 -6.055 1 68.25 38 SER B CA 1
ATOM 1998 C C . SER B 1 38 ? -13.25 27.656 -6.395 1 68.25 38 SER B C 1
ATOM 2000 O O . SER B 1 38 ? -12.398 27.812 -5.516 1 68.25 38 SER B O 1
ATOM 2002 N N . ASP B 1 39 ? -12.82 27.734 -7.641 1 58.91 39 ASP B N 1
ATOM 2003 C CA . ASP B 1 39 ? -11.562 28.266 -8.156 1 58.91 39 ASP B CA 1
ATOM 2004 C C . ASP B 1 39 ? -11.25 29.641 -7.566 1 58.91 39 ASP B C 1
ATOM 2006 O O . ASP B 1 39 ? -10.086 30.047 -7.508 1 58.91 39 ASP B O 1
ATOM 2010 N N . THR B 1 40 ? -12.25 30.422 -7.336 1 53.31 40 THR B N 1
ATOM 2011 C CA . THR B 1 40 ? -12.047 31.781 -6.871 1 53.31 40 THR B CA 1
ATOM 2012 C C . THR B 1 40 ? -11.594 31.797 -5.414 1 53.31 40 THR B C 1
ATOM 2014 O O . THR B 1 40 ? -11.523 32.875 -4.793 1 53.31 40 THR B O 1
ATOM 2017 N N . SER B 1 41 ? -11.227 30.656 -4.945 1 55.66 41 SER B N 1
ATOM 2018 C CA . SER B 1 41 ? -11.281 30.344 -3.52 1 55.66 41 SER B CA 1
ATOM 2019 C C . SER B 1 41 ? -9.977 30.719 -2.82 1 55.66 41 SER B C 1
ATOM 2021 O O . SER B 1 41 ? -9.875 30.625 -1.596 1 55.66 41 SER B O 1
ATOM 2023 N N . ASN B 1 42 ? -8.961 31.062 -3.629 1 57.69 42 ASN B N 1
ATOM 2024 C CA . ASN B 1 42 ? -7.75 31.328 -2.854 1 57.69 42 ASN B CA 1
ATOM 20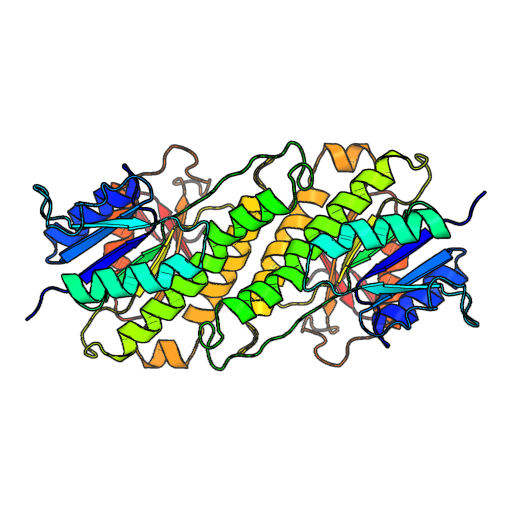25 C C . ASN B 1 42 ? -7.906 32.562 -1.965 1 57.69 42 ASN B C 1
ATOM 2027 O O . ASN B 1 42 ? -6.914 33.156 -1.55 1 57.69 42 ASN B O 1
ATOM 2031 N N . GLN B 1 43 ? -9.133 33.031 -1.902 1 60.38 43 GLN B N 1
ATOM 2032 C CA . GLN B 1 43 ? -9.352 34.188 -1.035 1 60.38 43 GLN B CA 1
ATOM 2033 C C . GLN B 1 43 ? -10.008 33.75 0.28 1 60.38 43 GLN B C 1
ATOM 2035 O O . GLN B 1 43 ? -10.688 32.75 0.342 1 60.38 43 GLN B O 1
ATOM 2040 N N . GLU B 1 44 ? -9.414 34.344 1.387 1 61.44 44 GLU B N 1
ATOM 2041 C CA . GLU B 1 44 ? -10.062 34.156 2.68 1 61.44 44 GLU B CA 1
ATOM 2042 C C . GLU B 1 44 ? -11.578 34.281 2.557 1 61.44 44 GLU B C 1
ATOM 2044 O O . GLU B 1 44 ? -12.078 35.25 1.968 1 61.44 44 GLU B O 1
ATOM 2049 N N . THR B 1 45 ? -12.117 33.062 2.895 1 64.38 45 THR B N 1
ATOM 2050 C CA . THR B 1 45 ? -13.578 33.062 2.83 1 64.38 45 THR B CA 1
ATOM 2051 C C . THR B 1 45 ? -14.172 33.688 4.094 1 64.38 45 THR B C 1
ATOM 2053 O O . THR B 1 45 ? -13.438 34.062 5.012 1 64.38 45 THR B O 1
ATOM 2056 N N . LYS B 1 46 ? -15.461 33.906 4.023 1 60.69 46 LYS B N 1
ATOM 2057 C CA . LYS B 1 46 ? -16.25 34.5 5.094 1 60.69 46 LYS B CA 1
ATOM 2058 C C . LYS B 1 46 ? -16.016 33.781 6.418 1 60.69 46 LYS B C 1
ATOM 2060 O O . LYS B 1 46 ? -16.141 34.406 7.488 1 60.69 46 LYS B O 1
ATOM 2065 N N . ASP B 1 47 ? -15.508 32.531 6.383 1 68.25 47 ASP B N 1
ATOM 2066 C CA . ASP B 1 47 ? -15.336 31.734 7.598 1 68.25 47 ASP B CA 1
ATOM 2067 C C . ASP B 1 47 ? -13.906 31.828 8.125 1 68.25 47 ASP B C 1
ATOM 2069 O O . ASP B 1 47 ? -13.57 31.25 9.156 1 68.25 47 ASP B O 1
ATOM 2073 N N . GLY B 1 48 ? -13.18 32.688 7.457 1 80.5 48 GLY B N 1
ATOM 2074 C CA . GLY B 1 48 ? -11.789 32.844 7.859 1 80.5 48 GLY B CA 1
ATOM 2075 C C . GLY B 1 48 ? -10.883 31.734 7.359 1 80.5 48 GLY B C 1
ATOM 2076 O O . GLY B 1 48 ? -9.719 31.656 7.746 1 80.5 48 GLY B O 1
ATOM 2077 N N . LEU B 1 49 ? -11.57 30.875 6.559 1 89.62 49 LEU B N 1
ATOM 2078 C CA . LEU B 1 49 ? -10.828 29.766 5.977 1 89.62 49 LEU B CA 1
ATOM 2079 C C . LEU B 1 49 ? -10.445 30.062 4.531 1 89.62 49 LEU B C 1
ATOM 2081 O O . LEU B 1 49 ? -11.125 30.828 3.85 1 89.62 49 LEU B O 1
ATOM 2085 N N . PHE B 1 50 ? -9.336 29.547 4.074 1 92.44 50 PHE B N 1
ATOM 2086 C CA . PHE B 1 50 ? -8.875 29.672 2.693 1 92.44 50 PHE B CA 1
ATOM 2087 C C . PHE B 1 50 ? -9.133 28.375 1.92 1 92.44 50 PHE B C 1
ATOM 2089 O O . PHE B 1 50 ? -8.734 27.297 2.357 1 92.44 50 PHE B O 1
ATOM 2096 N N . HIS B 1 51 ? -9.812 28.516 0.772 1 93.56 51 HIS B N 1
ATOM 2097 C CA . HIS B 1 51 ? -10.195 27.328 0.019 1 93.56 51 HIS B CA 1
ATOM 2098 C C . HIS B 1 51 ? -9.367 27.203 -1.259 1 93.56 51 HIS B C 1
ATOM 2100 O O . HIS B 1 51 ? -9.164 28.188 -1.974 1 93.56 51 HIS B O 1
ATOM 2106 N N . PHE B 1 52 ? -8.867 26.031 -1.509 1 94.38 52 PHE B N 1
ATOM 2107 C CA . PHE B 1 52 ? -8.109 25.703 -2.709 1 94.38 52 PHE B CA 1
ATOM 2108 C C . PHE B 1 52 ? -8.711 24.5 -3.426 1 94.38 52 PHE B C 1
ATOM 2110 O O . PHE B 1 52 ? -9.164 23.547 -2.783 1 94.38 52 PHE B O 1
ATOM 2117 N N . ARG B 1 53 ? -8.672 24.531 -4.762 1 94.5 53 ARG B N 1
ATOM 2118 C CA . ARG B 1 53 ? -9.156 23.391 -5.547 1 94.5 53 ARG B CA 1
ATOM 2119 C C . ARG B 1 53 ? -8.016 22.453 -5.918 1 94.5 53 ARG B C 1
ATOM 2121 O O . ARG B 1 53 ? -6.957 22.891 -6.363 1 94.5 53 ARG B O 1
ATOM 2128 N N . VAL B 1 54 ? -8.258 21.172 -5.711 1 96.25 54 VAL B N 1
ATOM 2129 C CA . VAL B 1 54 ? -7.242 20.203 -6.105 1 96.25 54 VAL B CA 1
ATOM 2130 C C . VAL B 1 54 ? -7.898 18.844 -6.402 1 96.25 54 VAL B C 1
ATOM 2132 O O . VAL B 1 54 ? -8.828 18.438 -5.707 1 96.25 54 VAL B O 1
ATOM 2135 N N . ASP B 1 55 ? -7.496 18.203 -7.449 1 97.38 55 ASP B N 1
ATOM 2136 C CA . ASP B 1 55 ? -7.809 16.812 -7.738 1 97.38 55 ASP B CA 1
ATOM 2137 C C . ASP B 1 55 ? -6.625 15.898 -7.414 1 97.38 55 ASP B C 1
ATOM 2139 O O . ASP B 1 55 ? -5.625 15.898 -8.133 1 97.38 55 ASP B O 1
ATOM 2143 N N . LEU B 1 56 ? -6.758 15.117 -6.375 1 98.19 56 LEU B N 1
ATOM 2144 C CA . LEU B 1 56 ? -5.648 14.328 -5.852 1 98.19 56 LEU B CA 1
ATOM 2145 C C . LEU B 1 56 ? -5.562 12.977 -6.551 1 98.19 56 LEU B C 1
ATOM 2147 O O . LEU B 1 56 ? -4.703 12.156 -6.227 1 98.19 56 LEU B O 1
ATOM 2151 N N . SER B 1 57 ? -6.473 12.656 -7.523 1 97.75 57 SER B N 1
ATOM 2152 C CA . SER B 1 57 ? -6.293 11.477 -8.359 1 97.75 57 SER B CA 1
ATOM 2153 C C . SER B 1 57 ? -5.086 11.633 -9.281 1 97.75 57 SER B C 1
ATOM 2155 O O . SER B 1 57 ? -4.613 10.648 -9.859 1 97.75 57 SER B O 1
ATOM 2157 N N . ASN B 1 58 ? -4.672 12.852 -9.43 1 97.62 58 ASN B N 1
ATOM 2158 C CA . ASN B 1 58 ? -3.426 13.164 -10.125 1 97.62 58 ASN B CA 1
ATOM 2159 C C . ASN B 1 58 ? -2.363 13.688 -9.164 1 97.62 58 ASN B C 1
ATOM 2161 O O . ASN B 1 58 ? -2.344 14.875 -8.836 1 97.62 58 ASN B O 1
ATOM 2165 N N . PRO B 1 59 ? -1.389 12.867 -8.781 1 98.06 59 PRO B N 1
ATOM 2166 C CA . PRO B 1 59 ? -0.42 13.227 -7.742 1 98.06 59 PRO B CA 1
ATOM 2167 C C . PRO B 1 59 ? 0.413 14.453 -8.109 1 98.06 59 PRO B C 1
ATOM 2169 O O . PRO B 1 59 ? 0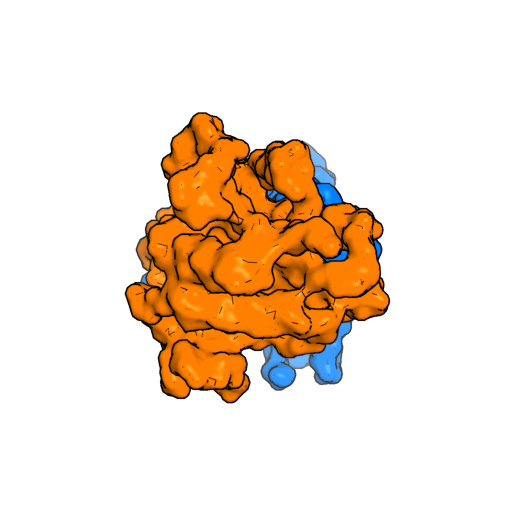.946 15.133 -7.227 1 98.06 59 PRO B O 1
ATOM 2172 N N . THR B 1 60 ? 0.508 14.805 -9.375 1 97.62 60 THR B N 1
ATOM 2173 C CA . THR B 1 60 ? 1.317 15.953 -9.781 1 97.62 60 THR B CA 1
ATOM 2174 C C . THR B 1 60 ? 0.674 17.266 -9.328 1 97.62 60 THR B C 1
ATOM 2176 O O . THR B 1 60 ? 1.337 18.297 -9.266 1 97.62 60 THR B O 1
ATOM 2179 N N . ASN B 1 61 ? -0.592 17.219 -8.977 1 98.12 61 ASN B N 1
ATOM 2180 C CA . ASN B 1 61 ? -1.312 18.406 -8.531 1 98.12 61 ASN B CA 1
ATOM 2181 C C . ASN B 1 61 ? -0.865 18.844 -7.133 1 98.12 61 ASN B C 1
ATOM 2183 O O . ASN B 1 61 ? -1.114 19.969 -6.719 1 98.12 61 ASN B O 1
ATOM 2187 N N . VAL B 1 62 ? -0.231 17.953 -6.402 1 98.62 62 VAL B N 1
ATOM 2188 C CA . VAL B 1 62 ? 0.104 18.219 -5.004 1 98.62 62 VAL B CA 1
ATOM 2189 C C . VAL B 1 62 ? 1.129 19.344 -4.918 1 98.62 62 VAL B C 1
ATOM 2191 O O . VAL B 1 62 ? 0.972 20.266 -4.121 1 98.62 62 VAL B O 1
ATOM 2194 N N . LYS B 1 63 ? 2.111 19.25 -5.738 1 98.44 63 LYS B N 1
ATOM 2195 C CA . LYS B 1 63 ? 3.139 20.281 -5.723 1 98.44 63 LYS B CA 1
ATOM 2196 C C . LYS B 1 63 ? 2.537 21.656 -6.02 1 98.44 63 LYS B C 1
ATOM 2198 O O . LYS B 1 63 ? 2.855 22.641 -5.344 1 98.44 63 LYS B O 1
ATOM 2203 N N . THR B 1 64 ? 1.688 21.703 -7.008 1 97.94 64 THR B N 1
ATOM 2204 C CA . THR B 1 64 ? 1.038 22.953 -7.387 1 97.94 64 THR B CA 1
ATOM 2205 C C . THR B 1 64 ? 0.21 23.5 -6.23 1 97.94 64 THR B C 1
ATOM 2207 O O . THR B 1 64 ? 0.233 24.703 -5.961 1 97.94 64 THR B O 1
ATOM 2210 N N . LEU B 1 65 ? -0.515 22.641 -5.578 1 97.38 65 LEU B N 1
ATOM 2211 C CA . LEU B 1 65 ? -1.312 23.062 -4.43 1 97.38 65 LEU B CA 1
ATOM 2212 C C . LEU B 1 65 ? -0.429 23.688 -3.355 1 97.38 65 LEU B C 1
ATOM 2214 O O . LEU B 1 65 ? -0.74 24.766 -2.842 1 97.38 65 LEU B O 1
ATOM 2218 N N . PHE B 1 66 ? 0.672 23.016 -2.984 1 98.5 66 PHE B N 1
ATOM 2219 C CA . PHE B 1 66 ? 1.562 23.516 -1.946 1 98.5 66 PHE B CA 1
ATOM 2220 C C . PHE B 1 66 ? 2.146 24.859 -2.344 1 98.5 66 PHE B C 1
ATOM 2222 O O . PHE B 1 66 ? 2.275 25.766 -1.509 1 98.5 66 PHE B O 1
ATOM 2229 N N . GLU B 1 67 ? 2.49 25 -3.646 1 98.06 67 GLU B N 1
ATOM 2230 C CA . GLU B 1 67 ? 2.982 26.281 -4.141 1 98.06 67 GLU B CA 1
ATOM 2231 C C . GLU B 1 67 ? 1.929 27.375 -3.98 1 98.06 67 GLU B C 1
ATOM 2233 O O . GLU B 1 67 ? 2.238 28.484 -3.535 1 98.06 67 GLU B O 1
ATOM 2238 N N . GLN B 1 68 ? 0.712 27.094 -4.316 1 96.38 68 GLN B N 1
ATOM 2239 C CA . GLN B 1 68 ? -0.379 28.047 -4.184 1 96.38 68 GLN B CA 1
ATOM 2240 C C . GLN B 1 68 ? -0.591 28.438 -2.725 1 96.38 68 GLN B C 1
ATOM 2242 O O . GLN B 1 68 ? -0.75 29.625 -2.414 1 96.38 68 GLN B O 1
ATOM 2247 N N . VAL B 1 69 ? -0.583 27.469 -1.851 1 96.69 69 VAL B N 1
ATOM 2248 C CA . VAL B 1 69 ? -0.793 27.719 -0.429 1 96.69 69 VAL B CA 1
ATOM 2249 C C . VAL B 1 69 ? 0.357 28.562 0.121 1 96.69 69 VAL B C 1
ATOM 2251 O O . VAL B 1 69 ? 0.131 29.547 0.831 1 96.69 69 VAL B O 1
ATOM 2254 N N . GLN B 1 70 ? 1.565 28.203 -0.23 1 96.94 70 GLN B N 1
ATOM 2255 C CA . GLN B 1 70 ? 2.732 28.938 0.244 1 96.94 70 GLN B CA 1
ATOM 2256 C C . GLN B 1 70 ? 2.703 30.375 -0.238 1 96.94 70 GLN B C 1
ATOM 2258 O O . GLN B 1 70 ? 3.012 31.297 0.523 1 96.94 70 GLN B O 1
ATOM 2263 N N . ASN B 1 71 ? 2.33 30.562 -1.468 1 95.56 71 ASN B N 1
ATOM 2264 C CA . ASN B 1 71 ? 2.26 31.906 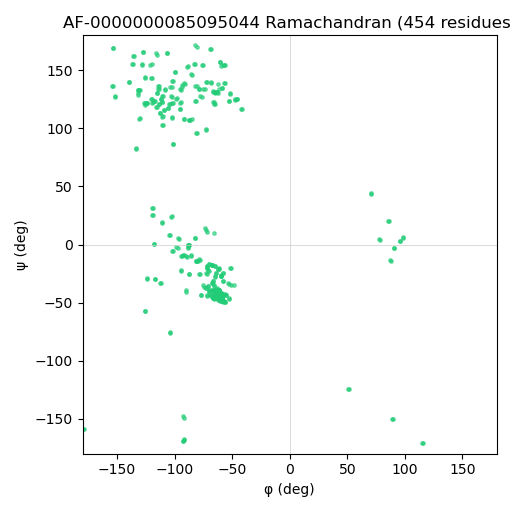-2.027 1 95.56 71 ASN B CA 1
ATOM 2265 C C . ASN B 1 71 ? 1.166 32.75 -1.359 1 95.56 71 ASN B C 1
ATOM 2267 O O . ASN B 1 71 ? 1.309 33.969 -1.206 1 95.56 71 ASN B O 1
ATOM 2271 N N . SER B 1 72 ? 0.114 32.094 -0.941 1 93.38 72 SER B N 1
ATOM 2272 C CA . SER B 1 72 ? -1.045 32.812 -0.404 1 93.38 72 SER B CA 1
ATOM 2273 C C . SER B 1 72 ? -0.917 33 1.101 1 93.38 72 SER B C 1
ATOM 2275 O O . SER B 1 72 ? -1.295 34.062 1.621 1 93.38 72 SER B O 1
ATOM 2277 N N . LEU B 1 73 ? -0.422 32 1.797 1 94.62 73 LEU B N 1
ATOM 2278 C CA . LEU B 1 73 ? -0.514 32 3.252 1 94.62 73 LEU B CA 1
ATOM 2279 C C . LEU B 1 73 ? 0.864 31.859 3.887 1 94.62 73 LEU B C 1
ATOM 2281 O O . LEU B 1 73 ? 1.102 32.344 4.996 1 94.62 73 LEU B O 1
ATOM 2285 N N . GLY B 1 74 ? 1.734 31.188 3.195 1 96.44 74 GLY B N 1
ATOM 2286 C CA . GLY B 1 74 ? 3.012 30.766 3.754 1 96.44 74 GLY B CA 1
ATOM 2287 C C . GLY B 1 74 ? 3.158 29.266 3.848 1 96.44 74 GLY B C 1
ATOM 2288 O O . GLY B 1 74 ? 2.33 28.516 3.32 1 96.44 74 GLY B O 1
ATOM 2289 N N . VAL B 1 75 ? 4.238 28.766 4.543 1 98.31 75 VAL B N 1
ATOM 2290 C CA . VAL B 1 75 ? 4.598 27.359 4.617 1 98.31 75 VAL B CA 1
ATOM 2291 C C . VAL B 1 75 ? 3.756 26.672 5.684 1 98.31 75 VAL B C 1
ATOM 2293 O O . VAL B 1 75 ? 3.768 27.062 6.852 1 98.31 75 VAL B O 1
ATOM 2296 N N . PRO B 1 76 ? 3.049 25.641 5.309 1 98.56 76 PRO B N 1
ATOM 2297 C CA . PRO B 1 76 ? 2.289 24.922 6.332 1 98.56 76 PRO B CA 1
ATOM 2298 C C . PRO B 1 76 ? 3.189 24.203 7.34 1 98.56 76 PRO B C 1
ATOM 2300 O O . PRO B 1 76 ? 4.145 23.531 6.949 1 98.56 76 PRO B O 1
ATOM 2303 N N . SER B 1 77 ? 2.877 24.406 8.594 1 98.5 77 SER B N 1
ATOM 2304 C CA . SER B 1 77 ? 3.602 23.703 9.641 1 98.5 77 SER B CA 1
ATOM 2305 C C . SER B 1 77 ? 2.871 22.422 10.047 1 98.5 77 SER B C 1
ATOM 2307 O O . SER B 1 77 ? 3.469 21.516 10.641 1 98.5 77 SER B O 1
ATOM 2309 N N . VAL B 1 78 ? 1.562 22.344 9.789 1 98.88 78 VAL B N 1
ATOM 2310 C CA . VAL B 1 78 ? 0.738 21.172 10.008 1 98.88 78 VAL B CA 1
ATOM 2311 C C . VAL B 1 78 ? 0.018 20.797 8.719 1 98.88 78 VAL B C 1
ATOM 2313 O O . VAL B 1 78 ? -0.657 21.625 8.109 1 98.88 78 VAL B O 1
ATOM 2316 N N . VAL B 1 79 ? 0.25 19.578 8.266 1 98.94 79 VAL B N 1
ATOM 2317 C CA . VAL B 1 79 ? -0.398 19.078 7.062 1 98.94 79 VAL B CA 1
ATOM 2318 C C . VAL B 1 79 ? -1.233 17.844 7.406 1 98.94 79 VAL B C 1
ATOM 2320 O O . VAL B 1 79 ? -0.721 16.875 7.973 1 98.94 79 VAL B O 1
ATOM 2323 N N . ILE B 1 80 ? -2.504 17.906 7.125 1 98.94 80 ILE B N 1
ATOM 2324 C CA . ILE B 1 80 ? -3.432 16.797 7.348 1 98.94 80 ILE B CA 1
ATOM 2325 C C . ILE B 1 80 ? -3.934 16.266 6.004 1 98.94 80 ILE B C 1
ATOM 2327 O O . ILE B 1 80 ? -4.582 17 5.246 1 98.94 80 ILE B O 1
ATOM 2331 N N . TYR B 1 81 ? -3.57 15.094 5.691 1 98.94 81 TYR B N 1
ATOM 2332 C CA . TYR B 1 81 ? -4.055 14.422 4.492 1 98.94 81 TYR B CA 1
ATOM 2333 C C . TYR B 1 81 ? -5.305 13.602 4.789 1 98.94 81 TYR B C 1
ATOM 2335 O O . TYR B 1 81 ? -5.219 12.516 5.363 1 98.94 81 TYR B O 1
ATOM 2343 N N . ASN B 1 82 ? -6.379 14.062 4.328 1 98.5 82 ASN B N 1
ATOM 2344 C CA . ASN B 1 82 ? -7.676 13.5 4.695 1 98.5 82 ASN B CA 1
ATOM 2345 C C . ASN B 1 82 ? -8.406 12.93 3.48 1 98.5 82 ASN B C 1
ATOM 2347 O O . ASN B 1 82 ? -9.508 12.398 3.607 1 98.5 82 ASN B O 1
ATOM 2351 N N . ALA B 1 83 ? -7.766 13.016 2.311 1 97.81 83 ALA B N 1
ATOM 2352 C CA . ALA B 1 83 ? -8.414 12.539 1.094 1 97.81 83 ALA B CA 1
ATOM 2353 C C . ALA B 1 83 ? -8.57 11.023 1.111 1 97.81 83 ALA B C 1
ATOM 2355 O O . ALA B 1 83 ? -7.668 10.305 1.549 1 97.81 83 ALA B O 1
ATOM 2356 N N . SER B 1 84 ? -9.664 10.555 0.66 1 94.31 84 SER B N 1
ATOM 2357 C CA . SER B 1 84 ? -9.945 9.125 0.507 1 94.31 84 SER B CA 1
ATOM 2358 C C . SER B 1 84 ? -10.625 8.836 -0.827 1 94.31 84 SER B C 1
ATOM 2360 O O . SER B 1 84 ? -11.07 9.758 -1.515 1 94.31 84 SER B O 1
ATOM 2362 N N . HIS B 1 85 ? -10.594 7.699 -1.191 1 95.69 85 HIS B N 1
ATOM 2363 C CA . HIS B 1 85 ? -11.203 7.211 -2.428 1 95.69 85 HIS B CA 1
ATOM 2364 C C . HIS B 1 85 ? -11.617 5.75 -2.299 1 95.69 85 HIS B C 1
ATOM 2366 O O . HIS B 1 85 ? -10.852 4.922 -1.802 1 95.69 85 HIS B O 1
ATOM 2372 N N . THR B 1 86 ? -12.836 5.496 -2.621 1 94.12 86 THR B N 1
ATOM 2373 C CA . THR B 1 86 ? -13.328 4.129 -2.529 1 94.12 86 THR B CA 1
ATOM 2374 C C . THR B 1 86 ? -13.953 3.688 -3.854 1 94.12 86 THR B C 1
ATOM 2376 O O . THR B 1 86 ? -14.836 4.359 -4.387 1 94.12 86 THR B O 1
ATOM 2379 N N . VAL B 1 87 ? -13.445 2.674 -4.398 1 96 87 VAL B N 1
ATOM 2380 C CA . VAL B 1 87 ? -14.039 1.9 -5.48 1 96 87 VAL B CA 1
ATOM 2381 C C . VAL B 1 87 ? -14.344 0.483 -5 1 96 87 VAL B C 1
ATOM 2383 O O . VAL B 1 87 ? -13.43 -0.251 -4.605 1 96 87 VAL B O 1
ATOM 2386 N N . ARG B 1 88 ? -15.609 0.148 -5.031 1 95.81 88 ARG B N 1
ATOM 2387 C CA . ARG B 1 88 ? -16 -1.15 -4.492 1 95.81 88 ARG B CA 1
ATOM 2388 C C . ARG B 1 88 ? -16.047 -2.211 -5.586 1 95.81 88 ARG B C 1
ATOM 2390 O O . ARG B 1 88 ? -16.484 -1.939 -6.707 1 95.81 88 ARG B O 1
ATOM 2397 N N . GLY B 1 89 ? -15.484 -3.371 -5.25 1 96.62 89 GLY B N 1
ATOM 2398 C CA . GLY B 1 89 ? -15.586 -4.539 -6.113 1 96.62 89 GLY B CA 1
ATOM 2399 C C . GLY B 1 89 ? -16.281 -5.715 -5.449 1 96.62 89 GLY B C 1
ATOM 2400 O O . GLY B 1 89 ? -16.266 -5.84 -4.223 1 96.62 89 GLY B O 1
ATOM 2401 N N . GLU B 1 90 ? -16.875 -6.617 -6.238 1 97.12 90 GLU B N 1
ATOM 2402 C CA . GLU B 1 90 ? -17.5 -7.824 -5.707 1 97.12 90 GLU B CA 1
ATOM 2403 C C . GLU B 1 90 ? -16.453 -8.758 -5.086 1 97.12 90 GLU B C 1
ATOM 2405 O O . GLU B 1 90 ? -16.734 -9.414 -4.082 1 97.12 90 GLU B O 1
ATOM 2410 N N . THR B 1 91 ? -15.367 -8.875 -5.691 1 97.88 91 THR B N 1
ATOM 2411 C CA . THR B 1 91 ? -14.18 -9.57 -5.207 1 97.88 91 THR B CA 1
ATOM 2412 C C . THR B 1 91 ? -12.953 -8.664 -5.285 1 97.88 91 THR B C 1
ATOM 2414 O O . THR B 1 91 ? -12.992 -7.613 -5.93 1 97.88 91 THR B O 1
ATOM 2417 N N . PRO B 1 92 ? -11.875 -8.992 -4.656 1 98.06 92 PRO B N 1
ATOM 2418 C CA . PRO B 1 92 ? -10.695 -8.125 -4.582 1 98.06 92 PRO B CA 1
ATOM 2419 C C . PRO B 1 92 ? -10.148 -7.758 -5.961 1 98.06 92 PRO B C 1
ATOM 2421 O O . PRO B 1 92 ? -9.539 -6.699 -6.125 1 98.06 92 PRO B O 1
ATOM 2424 N N . PHE B 1 93 ? -10.414 -8.586 -6.961 1 98.44 93 PHE B N 1
ATOM 2425 C CA . PHE B 1 93 ? -9.812 -8.336 -8.266 1 98.44 93 PHE B CA 1
ATOM 2426 C C . PHE B 1 93 ? -10.891 -8.109 -9.32 1 98.44 93 PHE B C 1
ATOM 2428 O O . PHE B 1 93 ? -10.688 -8.406 -10.5 1 98.44 93 PHE B O 1
ATOM 2435 N N . SER B 1 94 ? -12.055 -7.531 -8.93 1 97.75 94 SER B N 1
ATOM 2436 C CA . SER B 1 94 ? -13.164 -7.359 -9.859 1 97.75 94 SER B CA 1
ATOM 2437 C C . SER B 1 94 ? -13.289 -5.906 -10.305 1 97.75 94 SER B C 1
ATOM 2439 O O . SER B 1 94 ? -14.289 -5.527 -10.922 1 97.75 94 SER B O 1
ATOM 2441 N N . ILE B 1 95 ? -12.336 -5.039 -9.961 1 97.81 95 ILE B N 1
ATOM 2442 C CA . ILE B 1 95 ? -12.281 -3.697 -10.531 1 97.81 95 ILE B CA 1
ATOM 2443 C C . ILE B 1 95 ? -11.141 -3.609 -11.539 1 97.81 95 ILE B C 1
ATOM 2445 O O . ILE B 1 95 ? -10.273 -4.484 -11.586 1 97.81 95 ILE B O 1
ATOM 2449 N N . THR B 1 96 ? -11.141 -2.588 -12.367 1 96.5 96 THR B N 1
ATOM 2450 C CA . THR B 1 96 ? -10.109 -2.479 -13.391 1 96.5 96 THR B CA 1
ATOM 2451 C C . THR B 1 96 ? -8.781 -2.031 -12.781 1 96.5 96 THR B C 1
ATOM 2453 O O . THR B 1 96 ? -8.766 -1.38 -11.734 1 96.5 96 THR B O 1
ATOM 2456 N N . PRO B 1 97 ? -7.688 -2.369 -13.414 1 96.62 97 PRO B N 1
ATOM 2457 C CA . PRO B 1 97 ? -6.395 -1.869 -12.938 1 96.62 97 PRO B CA 1
ATOM 2458 C C . PRO B 1 97 ? -6.332 -0.344 -12.891 1 96.62 97 PRO B C 1
ATOM 2460 O O . PRO B 1 97 ? -5.66 0.225 -12.031 1 96.62 97 PRO B O 1
ATOM 2463 N N . GLU B 1 98 ? -7.043 0.277 -13.797 1 96.38 98 GLU B N 1
ATOM 2464 C CA . GLU B 1 98 ? -7.082 1.736 -13.812 1 96.38 98 GLU B CA 1
ATOM 2465 C C . GLU B 1 98 ? -7.785 2.285 -12.578 1 96.38 98 GLU B C 1
ATOM 2467 O O . GLU B 1 98 ? -7.32 3.252 -11.969 1 96.38 98 GLU B O 1
ATOM 2472 N N . ALA B 1 99 ? -8.922 1.686 -12.242 1 97.88 99 ALA B N 1
ATOM 2473 C CA . ALA B 1 99 ? -9.641 2.096 -11.039 1 97.88 99 ALA B CA 1
ATOM 2474 C C . ALA B 1 99 ? -8.805 1.847 -9.789 1 97.88 99 ALA B C 1
ATOM 2476 O O . ALA B 1 99 ? -8.805 2.658 -8.859 1 97.88 99 ALA B O 1
ATOM 2477 N N . PHE B 1 100 ? -8.109 0.718 -9.812 1 98.56 100 PHE B N 1
ATOM 2478 C CA . PHE B 1 100 ? -7.219 0.391 -8.703 1 98.56 100 PHE B CA 1
ATOM 2479 C C . PHE B 1 100 ? -6.117 1.436 -8.57 1 98.56 100 PHE B C 1
ATOM 2481 O O . PHE B 1 100 ? -5.859 1.939 -7.477 1 98.56 100 PHE B O 1
ATOM 2488 N N . GLN B 1 101 ? -5.527 1.798 -9.672 1 97.56 101 GLN B N 1
ATOM 2489 C CA . GLN B 1 101 ? -4.461 2.793 -9.688 1 97.56 101 GLN B CA 1
ATOM 2490 C C . GLN B 1 101 ? -4.965 4.152 -9.211 1 97.56 101 GLN B C 1
ATOM 2492 O O . GLN B 1 101 ? -4.262 4.855 -8.484 1 97.56 101 GLN B O 1
ATOM 2497 N N . GLU B 1 102 ? -6.098 4.504 -9.641 1 97.81 102 GLU B N 1
ATOM 2498 C CA . GLU B 1 102 ? -6.68 5.766 -9.203 1 97.81 102 GLU B CA 1
ATOM 2499 C C . GLU B 1 102 ? -6.848 5.797 -7.688 1 97.81 102 GLU B C 1
ATOM 2501 O O . GLU B 1 102 ? -6.57 6.809 -7.043 1 97.81 102 GLU B O 1
ATOM 2506 N N . THR B 1 103 ? -7.316 4.676 -7.129 1 98.56 103 THR B N 1
ATOM 2507 C CA . THR B 1 103 ? -7.465 4.566 -5.684 1 98.56 103 THR B CA 1
ATOM 2508 C C . THR B 1 103 ? -6.121 4.75 -4.984 1 98.56 103 THR B C 1
ATOM 2510 O O . THR B 1 103 ? -6.016 5.516 -4.023 1 98.56 103 THR B O 1
ATOM 2513 N N . LEU B 1 104 ? -5.055 4.148 -5.504 1 98.62 104 LEU B N 1
ATOM 2514 C CA . LEU B 1 104 ? -3.719 4.293 -4.93 1 98.62 104 LEU B CA 1
ATOM 2515 C C . LEU B 1 104 ? -3.215 5.727 -5.082 1 98.62 104 LEU B C 1
ATOM 2517 O O . LEU B 1 104 ? -2.557 6.254 -4.184 1 98.62 104 LEU B O 1
ATOM 2521 N N . ASN B 1 105 ? -3.527 6.301 -6.242 1 98.44 105 ASN B N 1
ATOM 2522 C CA . ASN B 1 105 ? -3.107 7.684 -6.445 1 98.44 105 ASN B CA 1
ATOM 2523 C C . ASN B 1 105 ? -3.619 8.594 -5.336 1 98.44 105 ASN B C 1
ATOM 2525 O O . ASN B 1 105 ? -2.859 9.391 -4.777 1 98.44 105 ASN B O 1
ATOM 2529 N N . VAL B 1 106 ? -4.816 8.406 -4.996 1 98.69 106 VAL B N 1
ATOM 2530 C CA . VAL B 1 106 ? -5.43 9.297 -4.02 1 98.69 106 VAL B CA 1
ATOM 2531 C C . VAL B 1 106 ? -4.945 8.938 -2.617 1 98.69 106 VAL B C 1
ATOM 2533 O O . VAL B 1 106 ? -4.523 9.812 -1.858 1 98.69 106 VAL B O 1
ATOM 2536 N N . ILE B 1 107 ? -4.887 7.695 -2.312 1 98.75 107 ILE B N 1
ATOM 2537 C CA . ILE B 1 107 ? -4.707 7.273 -0.928 1 98.75 107 ILE B CA 1
ATOM 2538 C C . ILE B 1 107 ? -3.219 7.199 -0.598 1 98.75 107 ILE B C 1
ATOM 2540 O O . ILE B 1 107 ? -2.818 7.402 0.551 1 98.75 107 ILE B O 1
ATOM 2544 N N . THR B 1 108 ? -2.412 6.992 -1.638 1 98.88 108 THR B N 1
ATOM 2545 C CA . THR B 1 108 ? -1.028 6.656 -1.323 1 98.88 108 THR B CA 1
ATOM 2546 C C . THR B 1 108 ? -0.066 7.602 -2.037 1 98.88 108 THR B C 1
ATOM 2548 O O . THR B 1 108 ? 0.695 8.32 -1.391 1 98.88 108 THR B O 1
ATOM 2551 N N . THR B 1 109 ? -0.129 7.676 -3.324 1 98.81 109 THR B N 1
ATOM 2552 C CA . THR B 1 109 ? 0.882 8.422 -4.066 1 98.81 109 THR B CA 1
ATOM 2553 C C . THR B 1 109 ? 0.758 9.914 -3.797 1 98.81 109 THR B C 1
ATOM 2555 O O . THR B 1 109 ? 1.764 10.609 -3.615 1 98.81 109 THR B O 1
ATOM 2558 N N . SER B 1 110 ? -0.446 10.422 -3.793 1 98.88 110 SER B N 1
ATOM 2559 C CA . SER B 1 110 ? -0.628 11.828 -3.461 1 98.88 110 SER B CA 1
ATOM 2560 C C . SER B 1 110 ? -0.291 12.102 -2 1 98.88 110 SER B C 1
ATOM 2562 O O . SER B 1 110 ? 0.214 13.172 -1.663 1 98.88 110 SER B O 1
ATOM 2564 N N . ALA B 1 111 ? -0.556 11.141 -1.114 1 98.94 111 ALA B N 1
ATOM 2565 C CA . ALA B 1 111 ? -0.141 11.281 0.279 1 98.94 111 ALA B CA 1
ATOM 2566 C C . ALA B 1 111 ? 1.379 11.336 0.396 1 98.94 111 ALA B C 1
ATOM 2568 O O . ALA B 1 111 ? 1.92 12.125 1.17 1 98.94 111 ALA B O 1
ATOM 2569 N N . PHE B 1 112 ? 2.057 10.484 -0.337 1 98.94 112 PHE B N 1
ATOM 2570 C CA . PHE B 1 112 ? 3.512 10.516 -0.399 1 98.94 112 PHE B CA 1
ATOM 2571 C C . PHE B 1 112 ? 4.004 11.891 -0.848 1 98.94 112 PHE B C 1
ATOM 2573 O O . PHE B 1 112 ? 4.879 12.477 -0.212 1 98.94 112 PHE B O 1
ATOM 2580 N N . ALA B 1 113 ? 3.42 12.375 -1.933 1 98.88 113 ALA B N 1
ATOM 2581 C CA . ALA B 1 113 ? 3.811 13.672 -2.479 1 98.88 113 ALA B CA 1
ATOM 2582 C C . ALA B 1 113 ? 3.549 14.789 -1.474 1 98.88 113 ALA B C 1
ATOM 2584 O O . ALA B 1 113 ? 4.355 15.711 -1.335 1 98.88 113 ALA B O 1
ATOM 2585 N N . ALA B 1 114 ? 2.441 14.711 -0.791 1 98.94 114 ALA B N 1
ATOM 2586 C CA . ALA B 1 114 ? 2.102 15.727 0.207 1 98.94 114 ALA B CA 1
ATOM 2587 C C . ALA B 1 114 ? 3.094 15.703 1.366 1 98.94 114 ALA B C 1
ATOM 2589 O O . ALA B 1 114 ? 3.52 16.766 1.844 1 98.94 114 ALA B O 1
ATOM 2590 N N . ALA B 1 115 ? 3.414 14.484 1.808 1 98.94 115 ALA B N 1
ATOM 2591 C CA . ALA B 1 115 ? 4.387 14.367 2.889 1 98.94 115 ALA B CA 1
ATOM 2592 C C . ALA B 1 115 ? 5.754 14.891 2.457 1 98.94 115 ALA B C 1
ATOM 2594 O O . ALA B 1 115 ? 6.457 15.531 3.244 1 98.94 115 ALA B O 1
ATOM 2595 N N . GLN B 1 116 ? 6.086 14.625 1.222 1 98.81 116 GLN B N 1
ATOM 2596 C CA . GLN B 1 116 ? 7.344 15.133 0.685 1 98.81 116 GLN B CA 1
ATOM 2597 C C . GLN B 1 116 ? 7.367 16.656 0.687 1 98.81 116 GLN B C 1
ATOM 2599 O O . GLN B 1 116 ? 8.344 17.266 1.135 1 98.81 116 GLN B O 1
ATOM 2604 N N . GLU B 1 117 ? 6.301 17.281 0.208 1 98.81 117 GLU B N 1
ATOM 2605 C CA . GLU B 1 117 ? 6.203 18.734 0.203 1 98.81 117 GLU B CA 1
ATOM 2606 C C . GLU B 1 117 ? 6.199 19.297 1.624 1 98.81 117 GLU B C 1
ATOM 2608 O O . GLU B 1 117 ? 6.789 20.344 1.888 1 98.81 117 GLU B O 1
ATOM 2613 N N . ALA B 1 118 ? 5.5 18.578 2.51 1 98.94 118 ALA B N 1
ATOM 2614 C CA . ALA B 1 118 ? 5.484 19 3.908 1 98.94 118 ALA B CA 1
ATOM 2615 C C . ALA B 1 118 ? 6.898 19.031 4.484 1 98.94 118 ALA B C 1
ATOM 2617 O O . ALA B 1 118 ? 7.305 20.016 5.102 1 98.94 118 ALA B O 1
ATOM 2618 N N . VAL B 1 119 ? 7.633 17.969 4.266 1 98.75 119 VAL B N 1
ATOM 2619 C CA . VAL B 1 119 ? 8.992 17.859 4.785 1 98.75 119 VAL B CA 1
ATOM 2620 C C . VAL B 1 119 ? 9.867 18.953 4.207 1 98.75 119 VAL B C 1
ATOM 2622 O O . VAL B 1 119 ? 10.648 19.594 4.93 1 98.75 119 VAL B O 1
ATOM 2625 N N . ARG B 1 120 ? 9.703 19.234 2.928 1 98.38 120 ARG B N 1
ATOM 2626 C CA . ARG B 1 120 ? 10.438 20.312 2.303 1 98.38 120 ARG B CA 1
ATOM 2627 C C . ARG B 1 120 ? 10.125 21.656 2.973 1 98.38 120 ARG B C 1
ATOM 2629 O O . ARG B 1 120 ? 11.016 22.469 3.205 1 98.38 120 ARG B O 1
ATOM 2636 N N . GLY B 1 121 ? 8.906 21.875 3.271 1 98.69 121 GLY B N 1
ATOM 2637 C CA . GLY B 1 121 ? 8.5 23.078 3.977 1 98.69 121 GLY B CA 1
ATOM 2638 C C . GLY B 1 121 ? 9.023 23.141 5.398 1 98.69 121 GLY B C 1
ATOM 2639 O O . GLY B 1 121 ? 9.5 24.188 5.844 1 98.69 121 GLY B O 1
ATOM 2640 N N . PHE B 1 122 ? 8.914 22 6.109 1 98.5 122 PHE B N 1
ATOM 2641 C CA . PHE B 1 122 ? 9.367 21.922 7.496 1 98.5 122 PHE B CA 1
ATOM 2642 C C . PHE B 1 122 ? 10.812 22.391 7.625 1 98.5 122 PHE B C 1
ATOM 2644 O O . PHE B 1 122 ? 11.18 23.031 8.609 1 98.5 122 PHE B O 1
ATOM 2651 N N . GLU B 1 123 ? 11.586 22.109 6.598 1 97.62 123 GLU B N 1
ATOM 2652 C CA . GLU B 1 123 ? 13.008 22.469 6.613 1 97.62 123 GLU B CA 1
ATOM 2653 C C . GLU B 1 123 ? 13.211 23.969 6.707 1 97.62 123 GLU B C 1
ATOM 2655 O O . GLU B 1 123 ? 14.258 24.438 7.152 1 97.62 123 GLU B O 1
ATOM 2660 N N . THR B 1 124 ? 12.227 24.734 6.34 1 97.88 124 THR B N 1
ATOM 2661 C CA . THR B 1 124 ? 12.391 26.188 6.254 1 97.88 124 THR B CA 1
ATOM 2662 C C . THR B 1 124 ? 11.773 26.875 7.469 1 97.88 124 THR B C 1
ATOM 2664 O O . THR B 1 124 ? 11.922 28.078 7.645 1 97.88 124 THR B O 1
ATOM 2667 N N . LEU B 1 125 ? 11.109 26.094 8.305 1 97.19 125 LEU B N 1
ATOM 2668 C CA . LEU B 1 125 ? 10.383 26.672 9.438 1 97.19 125 LEU B CA 1
ATOM 2669 C C . LEU B 1 125 ? 11.281 26.781 10.656 1 97.19 125 LEU B C 1
ATOM 2671 O O . LEU B 1 125 ? 12.234 26.016 10.812 1 97.19 125 LEU B O 1
ATOM 2675 N N . PRO B 1 126 ? 10.969 27.719 11.469 1 94.44 126 PRO B N 1
ATOM 2676 C CA . PRO B 1 126 ? 11.703 27.781 12.734 1 94.44 126 PRO B CA 1
ATOM 2677 C C . PRO B 1 126 ? 11.586 26.516 13.562 1 94.44 126 PRO B C 1
ATOM 2679 O O . PRO B 1 126 ? 10.57 25.812 13.484 1 94.44 126 PRO B O 1
ATOM 2682 N N . LYS B 1 127 ? 12.547 26.25 14.391 1 91.06 127 LYS B N 1
ATOM 2683 C CA . LYS B 1 127 ? 12.586 25.047 15.227 1 91.06 127 LYS B CA 1
ATOM 2684 C C . LYS B 1 127 ? 11.375 24.984 16.156 1 91.06 127 LYS B C 1
ATOM 2686 O O . LYS B 1 127 ? 10.898 23.891 16.484 1 91.06 127 LYS B O 1
ATOM 2691 N N . SER B 1 128 ? 10.875 26.125 16.469 1 90.94 128 SER B N 1
ATOM 2692 C CA . SER B 1 128 ? 9.789 26.203 17.453 1 90.94 128 SER B CA 1
ATOM 2693 C C . SER B 1 128 ? 8.445 25.891 16.812 1 90.94 128 SER B C 1
ATOM 2695 O O . SER B 1 128 ? 7.453 25.672 17.5 1 90.94 128 SER B O 1
ATOM 2697 N N . SER B 1 129 ? 8.391 25.891 15.492 1 92.94 129 SER B N 1
ATOM 2698 C CA . SER B 1 129 ? 7.141 25.641 14.789 1 92.94 129 SER B CA 1
ATOM 2699 C C . SER B 1 129 ? 6.723 24.172 14.883 1 92.94 129 SER B C 1
ATOM 2701 O O . SER B 1 129 ? 7.57 23.281 14.82 1 92.94 129 SER B O 1
ATOM 2703 N N . PRO B 1 130 ? 5.398 24.016 15.07 1 94.31 130 PRO B N 1
ATOM 2704 C CA . PRO B 1 130 ? 4.961 22.641 14.867 1 94.31 130 PRO B CA 1
ATOM 2705 C C . PRO B 1 130 ? 5.32 22.094 13.484 1 94.31 130 PRO B C 1
ATOM 2707 O O . PRO B 1 130 ? 5.289 22.844 12.508 1 94.31 130 PRO B O 1
ATOM 2710 N N . LYS B 1 131 ? 5.754 20.906 13.359 1 98.38 131 LYS B N 1
ATOM 2711 C CA . LYS B 1 131 ? 6.082 20.234 12.109 1 98.38 131 LYS B CA 1
ATOM 2712 C C . LYS B 1 131 ? 5.492 18.828 12.062 1 98.38 131 LYS B C 1
ATOM 2714 O O . LYS B 1 131 ? 6.168 17.844 12.398 1 98.38 131 LYS B O 1
ATOM 2719 N N . SER B 1 132 ? 4.199 18.797 11.688 1 98.88 132 SER B N 1
ATOM 2720 C CA . SER B 1 132 ? 3.453 17.547 11.812 1 98.88 132 SER B CA 1
ATOM 2721 C C . SER B 1 132 ? 2.73 17.203 10.508 1 98.88 132 SER B C 1
ATOM 2723 O O . SER B 1 132 ? 2.133 18.078 9.875 1 98.88 132 SER B O 1
ATOM 2725 N N . PHE B 1 133 ? 2.857 15.961 10.094 1 98.94 133 PHE B N 1
ATOM 2726 C CA . PHE B 1 133 ? 2.066 15.383 9.016 1 98.94 133 PHE B CA 1
ATOM 2727 C C . PHE B 1 133 ? 1.138 14.297 9.555 1 98.94 133 PHE B C 1
ATOM 2729 O O . PHE B 1 133 ? 1.594 13.32 10.156 1 98.94 133 PHE B O 1
ATOM 2736 N N . LEU B 1 134 ? -0.159 14.492 9.359 1 98.94 134 LEU B N 1
ATOM 2737 C CA . LEU B 1 134 ? -1.162 13.555 9.852 1 98.94 134 LEU B CA 1
ATOM 2738 C C . LEU B 1 134 ? -1.986 12.984 8.695 1 98.94 134 LEU B C 1
ATOM 2740 O O . LEU B 1 134 ? -2.518 13.734 7.879 1 98.94 134 LEU B O 1
ATOM 2744 N N . PHE B 1 135 ? -2.029 11.68 8.602 1 98.94 135 PHE B N 1
ATOM 2745 C CA . PHE B 1 135 ? -2.826 10.961 7.613 1 98.94 135 PHE B CA 1
ATOM 2746 C C . PHE B 1 135 ? -4.098 10.406 8.25 1 98.94 135 PHE B C 1
ATOM 2748 O O . PHE B 1 135 ? -4.039 9.68 9.242 1 98.94 135 PHE B O 1
ATOM 2755 N N . THR B 1 136 ? -5.27 10.828 7.68 1 98.81 136 THR B N 1
ATOM 2756 C CA . THR B 1 136 ? -6.531 10.258 8.141 1 98.81 136 THR B CA 1
ATOM 2757 C C . THR B 1 136 ? -6.688 8.82 7.652 1 98.81 136 THR B C 1
ATOM 2759 O O . THR B 1 136 ? -7.121 8.586 6.523 1 98.81 136 THR B O 1
ATOM 2762 N N . GLY B 1 137 ? -6.383 7.938 8.516 1 98.31 137 GLY B N 1
ATOM 2763 C CA . GLY B 1 137 ? -6.52 6.523 8.203 1 98.31 137 GLY B CA 1
ATOM 2764 C C . GLY B 1 137 ? -7.863 5.949 8.602 1 98.31 137 GLY B C 1
ATOM 2765 O O . GLY B 1 137 ? -8.898 6.602 8.438 1 98.31 137 GLY B O 1
ATOM 2766 N N . ASN B 1 138 ? -8 4.844 8.922 1 97.88 138 ASN B N 1
ATOM 2767 C CA . ASN B 1 138 ? -9.062 4.016 9.477 1 97.88 138 ASN B CA 1
ATOM 2768 C C . ASN B 1 138 ? -8.586 2.584 9.719 1 97.88 138 ASN B C 1
ATOM 2770 O O . ASN B 1 138 ? -7.387 2.336 9.82 1 97.88 138 ASN B O 1
ATOM 2774 N N . ALA B 1 139 ? -9.484 1.628 9.805 1 98 139 ALA B N 1
ATOM 2775 C CA . ALA B 1 139 ? -9.094 0.283 10.219 1 98 139 ALA B CA 1
ATOM 2776 C C . ALA B 1 139 ? -8.672 -0.559 9.023 1 98 139 ALA B C 1
ATOM 2778 O O . ALA B 1 139 ? -8.188 -1.681 9.18 1 98 139 ALA B O 1
ATOM 2779 N N . LEU B 1 140 ? -8.727 -0.071 7.867 1 97.81 140 LEU B N 1
ATOM 2780 C CA . LEU B 1 140 ? -8.609 -0.881 6.66 1 97.81 140 LEU B CA 1
ATOM 2781 C C . LEU B 1 140 ? -7.172 -1.361 6.469 1 97.81 140 LEU B C 1
ATOM 2783 O O . LEU B 1 140 ? -6.926 -2.295 5.703 1 97.81 140 LEU B O 1
ATOM 2787 N N . ASP B 1 141 ? -6.188 -0.702 7.094 1 97.75 141 ASP B N 1
ATOM 2788 C CA . ASP B 1 141 ? -4.824 -1.192 6.945 1 97.75 141 ASP B CA 1
ATOM 2789 C C . ASP B 1 141 ? -4.648 -2.545 7.633 1 97.75 141 ASP B C 1
ATOM 2791 O O . ASP B 1 141 ? -3.711 -3.285 7.328 1 97.75 141 ASP B O 1
ATOM 2795 N N . GLU B 1 142 ? -5.641 -2.842 8.547 1 95.81 142 GLU B N 1
ATOM 2796 C CA . GLU B 1 142 ? -5.438 -4.02 9.391 1 95.81 142 GLU B CA 1
ATOM 2797 C C . GLU B 1 142 ? -6.516 -5.07 9.133 1 95.81 142 GLU B C 1
ATOM 2799 O O . GLU B 1 142 ? -6.277 -6.27 9.305 1 95.81 142 GLU B O 1
ATOM 2804 N N . ILE B 1 143 ? -7.676 -4.602 8.75 1 97.25 143 ILE B N 1
ATOM 2805 C CA . ILE B 1 143 ? -8.773 -5.551 8.602 1 97.25 143 ILE B CA 1
ATOM 2806 C C . ILE B 1 143 ? -9.211 -5.613 7.141 1 97.25 143 ILE B C 1
ATOM 2808 O O . ILE B 1 143 ? -8.891 -4.719 6.355 1 97.25 143 ILE B O 1
ATOM 2812 N N . ILE B 1 144 ? -9.969 -6.672 6.844 1 97.81 144 ILE B N 1
ATOM 2813 C CA . ILE B 1 144 ? -10.555 -6.832 5.516 1 97.81 144 ILE B CA 1
ATOM 2814 C C . ILE B 1 144 ? -12.047 -6.504 5.566 1 97.81 144 ILE B C 1
ATOM 2816 O O . ILE B 1 144 ? -12.781 -7.051 6.395 1 97.81 144 ILE B O 1
ATOM 2820 N N . ILE B 1 145 ? -12.414 -5.598 4.832 1 96.31 145 ILE B N 1
ATOM 2821 C CA . ILE B 1 145 ? -13.828 -5.352 4.57 1 96.31 145 ILE B CA 1
ATOM 2822 C C . ILE B 1 145 ? -14.156 -5.703 3.121 1 96.31 145 ILE B C 1
ATOM 2824 O O . ILE B 1 145 ? -13.539 -5.172 2.193 1 96.31 145 ILE B O 1
ATOM 2828 N N . GLN B 1 146 ? -15.133 -6.625 2.971 1 94 146 GLN B N 1
ATOM 2829 C CA . GLN B 1 146 ? -15.523 -7.059 1.634 1 94 146 GLN B CA 1
ATOM 2830 C C . GLN B 1 146 ? -15.844 -5.867 0.739 1 94 146 GLN B C 1
ATOM 2832 O O . GLN B 1 146 ? -16.547 -4.945 1.152 1 94 146 GLN B O 1
ATOM 2837 N N . GLY B 1 147 ? -15.227 -5.891 -0.421 1 96 147 GLY B N 1
ATOM 2838 C CA . GLY B 1 147 ? -15.484 -4.859 -1.415 1 96 147 GLY B CA 1
ATOM 2839 C C . GLY B 1 147 ? -14.547 -3.674 -1.304 1 96 147 GLY B C 1
ATOM 2840 O O . GLY B 1 147 ? -14.555 -2.785 -2.158 1 96 147 GLY B O 1
ATOM 2841 N N . MET B 1 148 ? -13.648 -3.646 -0.309 1 97.5 148 MET B N 1
ATOM 2842 C CA . MET B 1 148 ? -12.828 -2.459 -0.074 1 97.5 148 MET B CA 1
ATOM 2843 C C . MET B 1 148 ? -11.352 -2.781 -0.228 1 97.5 148 MET B C 1
ATOM 2845 O O . MET B 1 148 ? -10.492 -2.074 0.313 1 97.5 148 MET B O 1
ATOM 2849 N N . ALA B 1 149 ? -11.039 -3.799 -1.001 1 98.06 149 ALA B N 1
ATOM 2850 C CA . ALA B 1 149 ? -9.664 -4.27 -1.12 1 98.06 149 ALA B CA 1
ATOM 2851 C C . ALA B 1 149 ? -8.75 -3.166 -1.646 1 98.06 149 ALA B C 1
ATOM 2853 O O . ALA B 1 149 ? -7.652 -2.955 -1.121 1 98.06 149 ALA B O 1
ATOM 2854 N N . PRO B 1 150 ? -9.172 -2.336 -2.678 1 98.31 150 PRO B N 1
ATOM 2855 C CA . PRO B 1 150 ? -8.281 -1.283 -3.162 1 98.31 150 PRO B CA 1
ATOM 2856 C C . PRO B 1 150 ? -7.977 -0.23 -2.098 1 98.31 150 PRO B C 1
ATOM 2858 O O . PRO B 1 150 ? -6.824 0.177 -1.938 1 98.31 150 PRO B O 1
ATOM 2861 N N . ALA B 1 151 ? -8.984 0.152 -1.354 1 98.56 151 ALA B N 1
ATOM 2862 C CA . ALA B 1 151 ? -8.773 1.132 -0.291 1 98.56 151 ALA B CA 1
ATOM 2863 C C . ALA B 1 151 ? -7.906 0.553 0.826 1 98.56 151 ALA B C 1
ATOM 2865 O O . ALA B 1 151 ? -7.062 1.252 1.391 1 98.56 151 ALA B O 1
ATOM 2866 N N . GLY B 1 152 ? -8.156 -0.727 1.141 1 98.62 152 GLY B N 1
ATOM 2867 C CA . GLY B 1 152 ? -7.324 -1.391 2.129 1 98.62 152 GLY B CA 1
ATOM 2868 C C . GLY B 1 152 ? -5.859 -1.441 1.735 1 98.62 152 GLY B C 1
ATOM 2869 O O . GLY B 1 152 ? -4.98 -1.188 2.562 1 98.62 152 GLY B O 1
ATOM 2870 N N . ALA B 1 153 ? -5.645 -1.763 0.502 1 98.81 153 ALA B N 1
ATOM 2871 C CA . ALA B 1 153 ? -4.273 -1.782 -0.007 1 98.81 153 ALA B CA 1
ATOM 2872 C C . ALA B 1 153 ? -3.623 -0.408 0.117 1 98.81 153 ALA B C 1
ATOM 2874 O O . ALA B 1 153 ? -2.5 -0.289 0.609 1 98.81 153 ALA B O 1
ATOM 2875 N N . GLY B 1 154 ? -4.309 0.611 -0.325 1 98.75 154 GLY B N 1
ATOM 2876 C CA . GLY B 1 154 ? -3.783 1.964 -0.235 1 98.75 154 GLY B CA 1
ATOM 2877 C C . GLY B 1 154 ? -3.498 2.4 1.189 1 98.75 154 GLY B C 1
ATOM 2878 O O . GLY B 1 154 ? -2.443 2.973 1.47 1 98.75 154 GLY B O 1
ATOM 2879 N N . LYS B 1 155 ? -4.43 2.133 2.07 1 98.81 155 LYS B N 1
ATOM 2880 C CA . LYS B 1 155 ? -4.254 2.512 3.471 1 98.81 155 LYS B CA 1
ATOM 2881 C C . LYS B 1 155 ? -3.113 1.728 4.113 1 98.81 155 LYS B C 1
ATOM 2883 O O . LYS B 1 155 ? -2.391 2.254 4.961 1 98.81 155 LYS B O 1
ATOM 2888 N N . SER B 1 156 ? -2.949 0.489 3.723 1 98.88 156 SER B N 1
ATOM 2889 C CA . SER B 1 156 ? -1.825 -0.298 4.223 1 98.88 156 SER B CA 1
ATOM 2890 C C . SER B 1 156 ? -0.493 0.294 3.773 1 98.88 156 SER B C 1
ATOM 2892 O O . SER B 1 156 ? 0.446 0.391 4.566 1 98.88 156 SER B O 1
ATOM 2894 N N . ALA B 1 157 ? -0.424 0.635 2.531 1 98.88 157 ALA B N 1
ATOM 2895 C CA . ALA B 1 157 ? 0.791 1.247 1.999 1 98.88 157 ALA B CA 1
ATOM 2896 C C . ALA B 1 157 ? 1.113 2.549 2.729 1 98.88 157 ALA B C 1
ATOM 2898 O O . ALA B 1 157 ? 2.252 2.768 3.146 1 98.88 157 ALA B O 1
ATOM 2899 N N . THR B 1 158 ? 0.15 3.365 2.895 1 98.94 158 THR B N 1
ATOM 2900 C CA . THR B 1 158 ? 0.373 4.676 3.492 1 98.94 158 THR B CA 1
ATOM 2901 C C . THR B 1 158 ? 0.677 4.547 4.98 1 98.94 158 THR B C 1
ATOM 2903 O O . THR B 1 158 ? 1.473 5.312 5.527 1 98.94 158 THR B O 1
ATOM 2906 N N . ALA B 1 159 ? 0.023 3.588 5.629 1 98.94 159 ALA B N 1
ATOM 2907 C CA . ALA B 1 159 ? 0.377 3.299 7.016 1 98.94 159 ALA B CA 1
ATOM 2908 C C . ALA B 1 159 ? 1.857 2.949 7.145 1 98.94 159 ALA B C 1
ATOM 2910 O O . ALA B 1 159 ? 2.537 3.426 8.055 1 98.94 159 ALA B O 1
ATOM 2911 N N . HIS B 1 160 ? 2.334 2.16 6.242 1 98.94 160 HIS B N 1
ATOM 2912 C CA . HIS B 1 160 ? 3.746 1.795 6.266 1 98.94 160 HIS B CA 1
ATOM 2913 C C . HIS B 1 160 ? 4.637 3.021 6.098 1 98.94 160 HIS B C 1
ATOM 2915 O O . HIS B 1 160 ? 5.68 3.131 6.742 1 98.94 160 HIS B O 1
ATOM 2921 N N . LEU B 1 161 ? 4.246 3.936 5.246 1 98.88 161 LEU B N 1
ATOM 2922 C CA . LEU B 1 161 ? 4.992 5.172 5.047 1 98.88 161 LEU B CA 1
ATOM 2923 C C . LEU B 1 161 ? 5.039 5.992 6.332 1 98.88 161 LEU B C 1
ATOM 2925 O O . LEU B 1 161 ? 6.09 6.527 6.695 1 98.88 161 LEU B O 1
ATOM 2929 N N . MET B 1 162 ? 3.893 6.102 7.012 1 98.94 162 MET B N 1
ATOM 2930 C CA . MET B 1 162 ? 3.85 6.855 8.258 1 98.94 162 MET B CA 1
ATOM 2931 C C . MET B 1 162 ? 4.727 6.199 9.32 1 98.94 162 MET B C 1
ATOM 2933 O O . MET B 1 162 ? 5.441 6.887 10.055 1 98.94 162 MET B O 1
ATOM 2937 N N . LYS B 1 163 ? 4.637 4.871 9.359 1 98.88 163 LYS B N 1
ATOM 2938 C CA . LYS B 1 163 ? 5.488 4.129 10.289 1 98.88 163 LYS B CA 1
ATOM 2939 C C . LYS B 1 163 ? 6.965 4.402 10.016 1 98.88 163 LYS B C 1
ATOM 2941 O O . LYS B 1 163 ? 7.727 4.691 10.938 1 98.88 163 LYS B O 1
ATOM 2946 N N . ALA B 1 164 ? 7.344 4.32 8.773 1 98.81 164 ALA B N 1
ATOM 2947 C CA . ALA B 1 164 ? 8.727 4.543 8.375 1 98.81 164 ALA B CA 1
ATOM 2948 C C . ALA B 1 164 ? 9.172 5.969 8.688 1 98.81 164 ALA B C 1
ATOM 2950 O O . ALA B 1 164 ? 10.281 6.191 9.18 1 98.81 164 ALA B O 1
ATOM 2951 N N . ALA B 1 165 ? 8.32 6.91 8.438 1 98.88 165 ALA B N 1
ATOM 2952 C CA . ALA B 1 165 ? 8.641 8.312 8.688 1 98.88 165 ALA B CA 1
ATOM 2953 C C . ALA B 1 165 ? 8.797 8.578 10.18 1 98.88 165 ALA B C 1
ATOM 2955 O O . ALA B 1 165 ? 9.742 9.242 10.609 1 98.88 165 ALA B O 1
ATOM 2956 N N . ALA B 1 166 ? 7.887 8.031 10.945 1 98.75 166 ALA B N 1
ATOM 2957 C CA . ALA B 1 166 ? 7.91 8.219 12.391 1 98.75 166 ALA B CA 1
ATOM 2958 C C . ALA B 1 166 ? 9.156 7.594 13.008 1 98.75 166 ALA B C 1
ATOM 2960 O O . ALA B 1 166 ? 9.609 8.016 14.078 1 98.75 166 ALA B O 1
ATOM 2961 N N . ALA B 1 167 ? 9.703 6.609 12.328 1 98.25 167 ALA B N 1
ATOM 2962 C CA . ALA B 1 167 ? 10.867 5.895 12.836 1 98.25 167 ALA B CA 1
ATOM 2963 C C . ALA B 1 167 ? 12.164 6.52 12.328 1 98.25 167 ALA B C 1
ATOM 2965 O O . ALA B 1 167 ? 13.258 6.137 12.758 1 98.25 167 ALA B O 1
ATOM 2966 N N . SER B 1 168 ? 12.094 7.43 11.422 1 98.12 168 SER B N 1
ATOM 2967 C CA . SER B 1 168 ? 13.281 8.023 10.82 1 98.12 168 SER B CA 1
ATOM 2968 C C . SER B 1 168 ? 14.07 8.836 11.836 1 98.12 168 SER B C 1
ATOM 2970 O O . SER B 1 168 ? 13.562 9.812 12.391 1 98.12 168 SER B O 1
ATOM 2972 N N . GLU B 1 169 ? 15.312 8.5 12.023 1 97.62 169 GLU B N 1
ATOM 2973 C CA . GLU B 1 169 ? 16.172 9.242 12.945 1 97.62 169 GLU B CA 1
ATOM 2974 C C . GLU B 1 169 ? 16.328 10.695 12.5 1 97.62 169 GLU B C 1
ATOM 2976 O O . GLU B 1 169 ? 16.359 11.602 13.328 1 97.62 169 GLU B O 1
ATOM 2981 N N . THR B 1 170 ? 16.438 10.867 11.25 1 97.75 170 THR B N 1
ATOM 2982 C CA . THR B 1 170 ? 16.578 12.211 10.695 1 97.75 170 THR B CA 1
ATOM 2983 C C . THR B 1 170 ? 15.375 13.07 11.055 1 97.75 170 THR B C 1
ATOM 2985 O O . THR B 1 170 ? 15.531 14.203 11.523 1 97.75 170 THR B O 1
ATOM 2988 N N . TYR B 1 171 ? 14.188 12.531 10.922 1 97.81 171 TYR B N 1
ATOM 2989 C CA . TYR B 1 171 ? 12.977 13.289 11.203 1 97.81 171 TYR B CA 1
ATOM 2990 C C . TYR B 1 171 ? 12.797 13.492 12.703 1 97.81 171 TYR B C 1
ATOM 2992 O O . TYR B 1 171 ? 12.367 14.562 13.148 1 97.81 171 TYR B O 1
ATOM 3000 N N . LEU B 1 172 ? 13.148 12.492 13.43 1 97.44 172 LEU B N 1
ATOM 3001 C CA . LEU B 1 172 ? 13.062 12.602 14.883 1 97.44 172 LEU B CA 1
ATOM 3002 C C . LEU B 1 172 ? 13.969 13.703 15.406 1 97.44 172 LEU B C 1
ATOM 3004 O O . LEU B 1 172 ? 13.555 14.516 16.234 1 97.44 172 LEU B O 1
ATOM 3008 N N . GLU B 1 173 ? 15.156 13.766 14.891 1 96.81 173 GLU B N 1
ATOM 3009 C CA . GLU B 1 173 ? 16.125 14.766 15.328 1 96.81 173 GLU B CA 1
ATOM 3010 C C . GLU B 1 173 ? 15.656 16.172 14.984 1 96.81 173 GLU B C 1
ATOM 3012 O O . GLU B 1 173 ? 15.961 17.125 15.711 1 96.81 173 GLU B O 1
ATOM 3017 N N . LYS B 1 174 ? 14.883 16.297 13.977 1 96.88 174 LYS B N 1
ATOM 3018 C CA . LYS B 1 174 ? 14.445 17.609 13.5 1 96.88 174 LYS B CA 1
ATOM 3019 C C . LYS B 1 174 ? 13.102 18 14.117 1 96.88 174 LYS B C 1
ATOM 3021 O O . LYS B 1 174 ? 12.609 19.094 13.891 1 96.88 174 LYS B O 1
ATOM 3026 N N . GLY B 1 175 ? 12.484 17.062 14.781 1 97.44 175 GLY B N 1
ATOM 3027 C CA . GLY B 1 175 ? 11.227 17.344 15.453 1 97.44 175 GLY B CA 1
ATOM 3028 C C . GLY B 1 175 ? 10.016 17.219 14.539 1 97.44 175 GLY B C 1
ATOM 3029 O O . GLY B 1 175 ? 9 17.891 14.758 1 97.44 175 GLY B O 1
ATOM 3030 N N . TYR B 1 176 ? 10.18 16.469 13.398 1 98.56 176 TYR B N 1
ATOM 3031 C CA . TYR B 1 176 ? 9.039 16.188 12.531 1 98.56 176 TYR B CA 1
ATOM 3032 C C . TYR B 1 176 ? 8.234 15.016 13.07 1 98.56 176 TYR B C 1
ATOM 3034 O O . TYR B 1 176 ? 8.797 14.008 13.508 1 98.56 176 TYR B O 1
ATOM 3042 N N . THR B 1 177 ? 6.93 15.117 13.078 1 98.88 177 THR B N 1
ATOM 3043 C CA . THR B 1 177 ? 6.102 14.008 13.539 1 98.88 177 THR B CA 1
ATOM 3044 C C . THR B 1 177 ? 5.168 13.531 12.438 1 98.88 177 THR B C 1
ATOM 3046 O O . THR B 1 177 ? 4.73 14.32 11.602 1 98.88 177 THR B O 1
ATOM 3049 N N . PHE B 1 178 ? 4.938 12.242 12.367 1 98.94 178 PHE B N 1
ATOM 3050 C CA . PHE B 1 178 ? 4.105 11.578 11.367 1 98.94 178 PHE B CA 1
ATOM 3051 C C . PHE B 1 178 ? 3.133 10.609 12.031 1 98.94 178 PHE B C 1
ATOM 3053 O O . PHE B 1 178 ? 3.529 9.805 12.875 1 98.94 178 PHE B O 1
ATOM 3060 N N . TYR B 1 179 ? 1.803 10.68 11.602 1 98.94 179 TYR B N 1
ATOM 3061 C CA . TYR B 1 179 ? 0.817 9.836 12.266 1 98.94 179 TYR B CA 1
ATOM 3062 C C . TYR B 1 179 ? -0.16 9.242 11.258 1 98.94 179 TYR B C 1
ATOM 3064 O O . TYR B 1 179 ? -0.535 9.898 10.281 1 98.94 179 TYR B O 1
ATOM 3072 N N . TYR B 1 180 ? -0.513 8.047 11.406 1 98.94 180 TYR B N 1
ATOM 3073 C CA . TYR B 1 180 ? -1.715 7.402 10.883 1 98.94 180 TYR B CA 1
ATOM 3074 C C . TYR B 1 180 ? -2.826 7.402 11.93 1 98.94 180 TYR B C 1
ATOM 3076 O O . TYR B 1 180 ? -2.689 6.793 12.992 1 98.94 180 TYR B O 1
ATOM 3084 N N . VAL B 1 181 ? -3.973 8.094 11.656 1 98.94 181 VAL B N 1
ATOM 3085 C CA . VAL B 1 181 ? -4.984 8.32 12.688 1 98.94 181 VAL B CA 1
ATOM 3086 C C . VAL B 1 181 ? -6.242 7.52 12.359 1 98.94 181 VAL B C 1
ATOM 3088 O O . VAL B 1 181 ? -6.805 7.656 11.266 1 98.94 181 VAL B O 1
ATOM 3091 N N . ASP B 1 182 ? -6.734 6.695 13.234 1 98.75 182 ASP B N 1
ATOM 3092 C CA . ASP B 1 182 ? -7.816 5.727 13.062 1 98.75 182 ASP B CA 1
ATOM 3093 C C . ASP B 1 182 ? -8.844 5.848 14.188 1 98.75 182 ASP B C 1
ATOM 3095 O O . ASP B 1 182 ? -8.547 5.512 15.336 1 98.75 182 ASP B O 1
ATOM 3099 N N . GLU B 1 183 ? -10.016 6.375 13.906 1 98.75 183 GLU B N 1
ATOM 3100 C CA . GLU B 1 183 ? -11.094 6.445 14.891 1 98.75 183 GLU B CA 1
ATOM 3101 C C . GLU B 1 183 ? -11.719 5.074 15.117 1 98.75 183 GLU B C 1
ATOM 3103 O O . GLU B 1 183 ? -12.047 4.367 14.164 1 98.75 183 GLU B O 1
ATOM 3108 N N . ARG B 1 184 ? -11.906 4.719 16.312 1 98.5 184 ARG B N 1
ATOM 3109 C CA . ARG B 1 184 ? -12.531 3.461 16.719 1 98.5 184 ARG B CA 1
ATOM 3110 C C . ARG B 1 184 ? -13.672 3.707 17.703 1 98.5 184 ARG B C 1
ATOM 3112 O O . ARG B 1 184 ? -13.695 4.723 18.406 1 98.5 184 ARG B O 1
ATOM 3119 N N . THR B 1 185 ? -14.602 2.787 17.75 1 97.69 185 THR B N 1
ATOM 3120 C CA . THR B 1 185 ? -15.578 2.764 18.844 1 97.69 185 THR B CA 1
ATOM 3121 C C . THR B 1 185 ? -14.898 2.387 20.156 1 97.69 185 THR B C 1
ATOM 3123 O O . THR B 1 185 ? -13.742 1.957 20.172 1 97.69 185 THR B O 1
ATOM 3126 N N . SER B 1 186 ? -15.586 2.555 21.188 1 96.56 186 SER B N 1
ATOM 3127 C CA . SER B 1 186 ? -15.023 2.256 22.516 1 96.56 186 SER B CA 1
ATOM 3128 C C . SER B 1 186 ? -14.602 0.795 22.609 1 96.56 186 SER B C 1
ATOM 3130 O O . SER B 1 186 ? -13.672 0.463 23.344 1 96.56 186 SER B O 1
ATOM 3132 N N . GLY B 1 187 ? -15.258 -0.089 21.828 1 96.31 187 GLY B N 1
ATOM 3133 C CA . GLY B 1 187 ? -14.938 -1.507 21.828 1 96.31 187 GLY B CA 1
ATOM 3134 C C . GLY B 1 187 ? -13.836 -1.874 20.844 1 96.31 187 GLY B C 1
ATOM 3135 O O . GLY B 1 187 ? -13.508 -3.051 20.688 1 96.31 187 GLY B O 1
ATOM 3136 N N . GLY B 1 188 ? -13.312 -0.884 20.109 1 97.12 188 GLY B N 1
ATOM 3137 C CA . GLY B 1 188 ? -12.188 -1.123 19.219 1 97.12 188 GLY B CA 1
ATOM 3138 C C . GLY B 1 188 ? -12.602 -1.392 17.797 1 97.12 188 GLY B C 1
ATOM 3139 O O . GLY B 1 188 ? -11.758 -1.665 16.938 1 97.12 188 GLY B O 1
ATOM 3140 N N . LEU B 1 189 ? -13.852 -1.329 17.516 1 97.12 189 LEU B N 1
ATOM 3141 C CA . LEU B 1 189 ? -14.359 -1.563 16.156 1 97.12 189 LEU B CA 1
ATOM 3142 C C . LEU B 1 189 ? -14.242 -0.302 15.312 1 97.12 189 LEU B C 1
ATOM 3144 O O . LEU B 1 189 ? -14.148 0.805 15.844 1 97.12 189 LEU B O 1
ATOM 3148 N N . PRO B 1 190 ? -14.172 -0.462 14 1 97.06 190 PRO B N 1
ATOM 3149 C CA . PRO B 1 190 ? -14.156 0.727 13.141 1 97.06 190 PRO B CA 1
ATOM 3150 C C . PRO B 1 190 ? -15.375 1.626 13.367 1 97.06 190 PRO B C 1
ATOM 3152 O O . PRO B 1 190 ? -16.453 1.138 13.711 1 97.06 190 PRO B O 1
ATOM 3155 N N . ALA B 1 191 ? -15.18 2.916 13.062 1 96.44 191 ALA B N 1
ATOM 3156 C CA . ALA B 1 191 ? -16.266 3.881 13.234 1 96.44 191 ALA B CA 1
ATOM 3157 C C . ALA B 1 191 ? -17.266 3.789 12.094 1 96.44 191 ALA B C 1
ATOM 3159 O O . ALA B 1 191 ? -18.438 4.137 12.266 1 96.44 191 ALA B O 1
ATOM 3160 N N . TYR B 1 192 ? -16.844 3.309 10.906 1 93.44 192 TYR B N 1
ATOM 3161 C CA . TYR B 1 192 ? -17.656 3.24 9.695 1 93.44 192 TYR B CA 1
ATOM 3162 C C . TYR B 1 192 ? -18.297 4.586 9.398 1 93.44 192 TYR B C 1
ATOM 3164 O O . TYR B 1 192 ? -17.625 5.602 9.273 1 93.44 192 TYR B O 1
ATOM 3172 N N . ASN B 1 193 ? -19.547 4.754 9.258 1 90.25 193 ASN B N 1
ATOM 3173 C CA . ASN B 1 193 ? -20.234 5.984 8.883 1 90.25 193 ASN B CA 1
ATOM 3174 C C . ASN B 1 193 ? -20.438 6.898 10.086 1 90.25 193 ASN B C 1
ATOM 3176 O O . ASN B 1 193 ? -21.016 7.984 9.953 1 90.25 193 ASN B O 1
ATOM 3180 N N . LYS B 1 194 ? -19.875 6.527 11.273 1 94.12 194 LYS B N 1
ATOM 3181 C CA . LYS B 1 194 ? -20.062 7.312 12.492 1 94.12 194 LYS B CA 1
ATOM 3182 C C . LYS B 1 194 ? -18.828 8.141 12.805 1 94.12 194 LYS B C 1
ATOM 3184 O O . LYS B 1 194 ? -18.562 8.461 13.969 1 94.12 194 LYS B O 1
ATOM 3189 N N . ILE B 1 195 ? -18.094 8.391 11.781 1 96.25 195 ILE B N 1
ATOM 3190 C CA . ILE B 1 195 ? -16.906 9.219 11.938 1 96.25 195 ILE B CA 1
ATOM 3191 C C . ILE B 1 195 ? -17.297 10.586 12.492 1 96.25 195 ILE B C 1
ATOM 3193 O O . ILE B 1 195 ? -18.266 11.188 12.039 1 96.25 195 ILE B O 1
ATOM 3197 N N . ASP B 1 196 ? -16.547 11.023 13.461 1 98.25 196 ASP B N 1
ATOM 3198 C CA . ASP B 1 196 ? -16.828 12.297 14.125 1 98.25 196 ASP B CA 1
ATOM 3199 C C . ASP B 1 196 ? -15.766 13.336 13.781 1 98.25 196 ASP B C 1
ATOM 3201 O O . ASP B 1 196 ? -14.633 13.258 14.266 1 98.25 196 ASP B O 1
ATOM 3205 N N . GLY B 1 197 ? -16.172 14.328 13.008 1 98.38 197 GLY B N 1
ATOM 3206 C CA . GLY B 1 197 ? -15.25 15.352 12.555 1 98.38 197 GLY B CA 1
ATOM 3207 C C . GLY B 1 197 ? -14.617 16.141 13.688 1 98.38 197 GLY B C 1
ATOM 3208 O O . GLY B 1 197 ? -13.414 16.391 13.68 1 98.38 197 GLY B O 1
ATOM 3209 N N . ALA B 1 198 ? -15.414 16.531 14.641 1 98.31 198 ALA B N 1
ATOM 3210 C CA . ALA B 1 198 ? -14.914 17.297 15.781 1 98.31 198 ALA B CA 1
ATOM 3211 C C . ALA B 1 198 ? -13.898 16.484 16.578 1 98.31 198 ALA B C 1
ATOM 3213 O O . ALA B 1 198 ? -12.906 17.016 17.062 1 98.31 198 ALA B O 1
ATOM 3214 N N . ALA B 1 199 ? -14.164 15.156 16.75 1 98.69 199 ALA B N 1
ATOM 3215 C CA . ALA B 1 199 ? -13.227 14.297 17.469 1 98.69 199 ALA B CA 1
ATOM 3216 C C . ALA B 1 199 ? -11.891 14.203 16.719 1 98.69 199 ALA B C 1
ATOM 3218 O O . ALA B 1 199 ? -10.828 14.227 17.344 1 98.69 199 ALA B O 1
ATOM 3219 N N . HIS B 1 200 ? -11.961 14.062 15.406 1 98.81 200 HIS B N 1
ATOM 3220 C CA . HIS B 1 200 ? -10.742 14.078 14.609 1 98.81 200 HIS B CA 1
ATOM 3221 C C . HIS B 1 200 ? -9.984 15.391 14.789 1 98.81 200 HIS B C 1
ATOM 3223 O O . HIS B 1 200 ? -8.773 15.391 15.016 1 98.81 200 HIS B O 1
ATOM 3229 N N . ALA B 1 201 ? -10.711 16.5 14.719 1 98.81 201 ALA B N 1
ATOM 3230 C CA . ALA B 1 201 ? -10.086 17.812 14.852 1 98.81 201 ALA B CA 1
ATOM 3231 C C . ALA B 1 201 ? -9.367 17.953 16.188 1 98.81 201 ALA B C 1
ATOM 3233 O O . ALA B 1 201 ? -8.227 18.438 16.25 1 98.81 201 ALA B O 1
ATOM 3234 N N . ASP 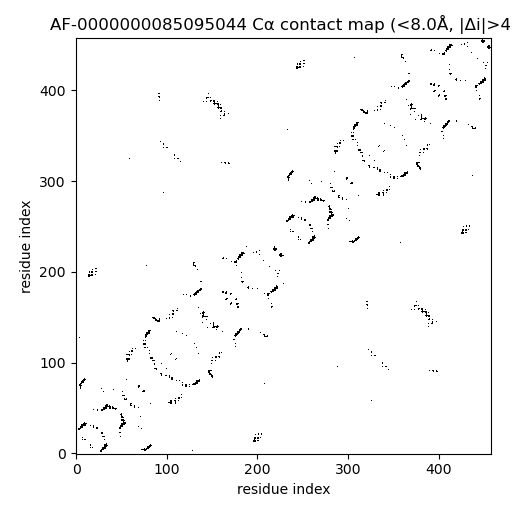B 1 202 ? -10.031 17.5 17.25 1 98.75 202 ASP B N 1
ATOM 3235 C CA . ASP B 1 202 ? -9.422 17.547 18.578 1 98.75 202 ASP B CA 1
ATOM 3236 C C . ASP B 1 202 ? -8.148 16.719 18.625 1 98.75 202 ASP B C 1
ATOM 3238 O O . ASP B 1 202 ? -7.121 17.172 19.141 1 98.75 202 ASP B O 1
ATOM 3242 N N . HIS B 1 203 ? -8.211 15.523 18.094 1 98.81 203 HIS B N 1
ATOM 3243 C CA . HIS B 1 203 ? -7.074 14.617 18.141 1 98.81 203 HIS B CA 1
ATOM 3244 C C . HIS B 1 203 ? -5.926 15.109 17.266 1 98.81 203 HIS B C 1
ATOM 3246 O O . HIS B 1 203 ? -4.762 15.047 17.672 1 98.81 203 HIS B O 1
ATOM 3252 N N . PHE B 1 204 ? -6.23 15.656 16.094 1 98.81 204 PHE B N 1
ATOM 3253 C CA . PHE B 1 204 ? -5.215 16.219 15.219 1 98.81 204 PHE B CA 1
ATOM 3254 C C . PHE B 1 204 ? -4.508 17.391 15.891 1 98.81 204 PHE B C 1
ATOM 3256 O O . PHE B 1 204 ? -3.281 17.5 15.852 1 98.81 204 PHE B O 1
ATOM 3263 N N . TYR B 1 205 ? -5.273 18.266 16.531 1 98.69 205 TYR B N 1
ATOM 3264 C CA . TYR B 1 205 ? -4.684 19.422 17.188 1 98.69 205 TYR B CA 1
ATOM 3265 C C . TYR B 1 205 ? -3.785 19 18.344 1 98.69 205 TYR B C 1
ATOM 3267 O O . TYR B 1 205 ? -2.695 19.547 18.516 1 98.69 205 TYR B O 1
ATOM 3275 N N . GLU B 1 206 ? -4.277 18.016 19.094 1 98.5 206 GLU B N 1
ATOM 3276 C CA . GLU B 1 206 ? -3.467 17.484 20.172 1 98.5 206 GLU B CA 1
ATOM 3277 C C . GLU B 1 206 ? -2.127 16.969 19.672 1 98.5 206 GLU B C 1
ATOM 3279 O O . GLU B 1 206 ? -1.075 17.297 20.219 1 98.5 206 GLU B O 1
ATOM 3284 N N . LEU B 1 207 ? -2.143 16.172 18.625 1 98.69 207 LEU B N 1
ATOM 3285 C CA . LEU B 1 207 ? -0.928 15.578 18.078 1 98.69 207 LEU B CA 1
ATOM 3286 C C . LEU B 1 207 ? -0.013 16.656 17.5 1 98.69 207 LEU B C 1
ATOM 3288 O O . LEU B 1 207 ? 1.199 16.641 17.734 1 98.69 207 LEU B O 1
ATOM 3292 N N . ALA B 1 208 ? -0.58 17.672 16.828 1 98.06 208 ALA B N 1
ATOM 3293 C CA . ALA B 1 208 ? 0.196 18.719 16.188 1 98.06 208 ALA B CA 1
ATOM 3294 C C . ALA B 1 208 ? 0.84 19.641 17.219 1 98.06 208 ALA B C 1
ATOM 3296 O O . ALA B 1 208 ? 1.811 20.344 16.922 1 98.06 208 ALA B O 1
ATOM 3297 N N . SER B 1 209 ? 0.287 19.672 18.406 1 96.25 209 SER B N 1
ATOM 3298 C CA . SER B 1 209 ? 0.756 20.578 19.453 1 96.25 209 SER B CA 1
ATOM 3299 C C . SER B 1 209 ? 1.913 19.969 20.234 1 96.25 209 SER B C 1
ATOM 3301 O O . SER B 1 209 ? 2.525 20.641 21.062 1 96.25 209 SER B O 1
ATOM 3303 N N . ASP B 1 210 ? 2.18 18.672 19.984 1 94.31 210 ASP B N 1
ATOM 3304 C CA . ASP B 1 210 ? 3.295 17.984 20.625 1 94.31 210 ASP B CA 1
ATOM 3305 C C . ASP B 1 210 ? 4.508 17.922 19.703 1 94.31 210 ASP B C 1
ATOM 3307 O O . ASP B 1 210 ? 4.422 17.375 18.594 1 94.31 210 ASP B O 1
ATOM 3311 N N . LYS B 1 211 ? 5.637 18.391 20.172 1 89.75 211 LYS B N 1
ATOM 3312 C CA . LYS B 1 211 ? 6.84 18.422 19.344 1 89.75 211 LYS B CA 1
ATOM 3313 C C . LYS B 1 211 ? 7.492 17.047 19.266 1 89.75 211 LYS B C 1
ATOM 3315 O O . LYS B 1 211 ? 8.359 16.812 18.422 1 89.75 211 LYS B O 1
ATOM 3320 N N . ASN B 1 212 ? 7.047 16.203 20.109 1 95.81 212 ASN B N 1
ATOM 3321 C CA . ASN B 1 212 ? 7.641 14.875 20.141 1 95.81 212 ASN B CA 1
ATOM 3322 C C . ASN B 1 212 ? 6.758 13.844 19.453 1 95.81 212 ASN B C 1
ATOM 3324 O O . ASN B 1 212 ? 5.531 13.883 19.578 1 95.81 212 ASN B O 1
ATOM 3328 N N . GLN B 1 213 ? 7.422 12.945 18.719 1 98.44 213 GLN B N 1
ATOM 3329 C CA . GLN B 1 213 ? 6.73 11.844 18.062 1 98.44 213 GLN B CA 1
ATOM 3330 C C . GLN B 1 213 ? 6.117 10.891 19.078 1 98.44 213 GLN B C 1
ATOM 3332 O O . GLN B 1 213 ? 6.82 10.352 19.938 1 98.44 213 GLN B O 1
ATOM 3337 N N . ARG B 1 214 ? 4.836 10.703 19.031 1 98.31 214 ARG B N 1
ATOM 3338 C CA . ARG B 1 214 ? 4.141 9.672 19.797 1 98.31 214 ARG B CA 1
ATOM 3339 C C . ARG B 1 214 ? 3.99 8.391 18.984 1 98.31 214 ARG B C 1
ATOM 3341 O O . ARG B 1 214 ? 4.695 8.195 18 1 98.31 214 ARG B O 1
ATOM 3348 N N . GLU B 1 215 ? 3.184 7.484 19.5 1 98.5 215 GLU B N 1
ATOM 3349 C CA . GLU B 1 215 ? 2.865 6.293 18.719 1 98.5 215 GLU B CA 1
ATOM 3350 C C . GLU B 1 215 ? 2.355 6.664 17.328 1 98.5 215 GLU B C 1
ATOM 3352 O O . GLU B 1 215 ? 1.429 7.465 17.188 1 98.5 215 GLU B O 1
ATOM 3357 N N . TRP B 1 216 ? 3.012 6.145 16.328 1 98.69 216 TRP B N 1
ATOM 3358 C CA . TRP B 1 216 ? 2.744 6.574 14.961 1 98.69 216 TRP B CA 1
ATOM 3359 C C . TRP B 1 216 ? 1.307 6.258 14.562 1 98.69 216 TRP B C 1
ATOM 3361 O O . TRP B 1 216 ? 0.667 7.035 13.852 1 98.69 216 TRP B O 1
ATOM 3371 N N . LYS B 1 217 ? 0.857 5.051 14.953 1 98.69 217 LYS B N 1
ATOM 3372 C CA . LYS B 1 217 ? -0.53 4.668 14.703 1 98.69 217 LYS B CA 1
ATOM 3373 C C . LYS B 1 217 ? -1.44 5.129 15.844 1 98.69 217 LYS B C 1
ATOM 3375 O O . LYS B 1 217 ? -1.417 4.555 16.938 1 98.69 217 LYS B O 1
ATOM 3380 N N . GLN B 1 218 ? -2.217 6.109 15.625 1 98.88 218 GLN B N 1
ATOM 3381 C CA . GLN B 1 218 ? -3.082 6.719 16.641 1 98.88 218 GLN B CA 1
ATOM 3382 C C . GLN B 1 218 ? -4.523 6.242 16.484 1 98.88 218 GLN B C 1
ATOM 3384 O O . GLN B 1 218 ? -5.316 6.867 15.773 1 98.88 218 GLN B O 1
ATOM 3389 N N . THR B 1 219 ? -4.875 5.086 17.094 1 98.62 219 THR B N 1
ATOM 3390 C CA . THR B 1 219 ? -6.273 4.719 17.281 1 98.62 219 THR B CA 1
ATOM 3391 C C . THR B 1 219 ? -6.906 5.516 18.422 1 98.62 219 THR B C 1
ATOM 3393 O O . THR B 1 219 ? -6.355 5.57 19.516 1 98.62 219 THR B O 1
ATOM 3396 N N . PHE B 1 220 ? -8.031 6.148 18.109 1 98.69 220 PHE B N 1
ATOM 3397 C CA . PHE B 1 220 ? -8.602 6.984 19.156 1 98.69 220 PHE B CA 1
ATOM 3398 C C . PHE B 1 220 ? -10.109 6.789 19.25 1 98.69 220 PHE B C 1
ATOM 3400 O O . PHE B 1 220 ? -10.734 6.32 18.297 1 98.69 220 PHE B O 1
ATOM 3407 N N . VAL B 1 221 ? -10.641 7.035 20.328 1 98.38 221 VAL B N 1
ATOM 3408 C CA . VAL B 1 221 ? -12.07 7.004 20.625 1 98.38 221 VAL B CA 1
ATOM 3409 C C . VAL B 1 221 ? -12.555 8.406 20.984 1 98.38 221 VAL B C 1
ATOM 3411 O O . VAL B 1 221 ? -11.906 9.102 21.781 1 98.38 221 VAL B O 1
ATOM 3414 N N . LYS B 1 222 ? -13.586 8.844 20.391 1 97.69 222 LYS B N 1
ATOM 3415 C CA . LYS B 1 222 ? -14.18 10.141 20.719 1 97.69 222 LYS B CA 1
ATOM 3416 C C . LYS B 1 222 ? -14.305 10.328 22.219 1 97.69 222 LYS B C 1
ATOM 3418 O O . LYS B 1 222 ? -14.812 9.453 22.922 1 97.69 222 LYS B O 1
ATOM 3423 N N . GLY B 1 223 ? -13.742 11.406 22.688 1 96.25 223 GLY B N 1
ATOM 3424 C CA . GLY B 1 223 ? -13.859 11.75 24.094 1 96.25 223 GLY B CA 1
ATOM 3425 C C . GLY B 1 223 ? -12.773 11.117 24.953 1 96.25 223 GLY B C 1
ATOM 3426 O O . GLY B 1 223 ? -12.562 11.531 26.094 1 96.25 223 GLY B O 1
ATOM 3427 N N . LYS B 1 224 ? -12.062 10.156 24.469 1 97.44 224 LYS B N 1
ATOM 3428 C CA . LYS B 1 224 ? -11.055 9.469 25.25 1 97.44 224 LYS B CA 1
ATOM 3429 C C . LYS B 1 224 ? -9.648 9.758 24.734 1 97.44 224 LYS B C 1
ATOM 3431 O O . LYS B 1 224 ? -8.688 9.812 25.5 1 97.44 224 LYS B O 1
ATOM 3436 N N . GLY B 1 225 ? -9.57 9.938 23.422 1 97.81 225 GLY B N 1
ATOM 3437 C CA . GLY B 1 225 ? -8.258 10.094 22.812 1 97.81 225 GLY B CA 1
ATOM 3438 C C . GLY B 1 225 ? -7.633 8.781 22.391 1 97.81 225 GLY B C 1
ATOM 3439 O O . GLY B 1 225 ? -8.328 7.871 21.938 1 97.81 225 GLY B O 1
ATOM 3440 N N . TYR B 1 226 ? -6.34 8.711 22.406 1 98.56 226 TYR B N 1
ATOM 3441 C CA . TYR B 1 226 ? -5.605 7.52 21.984 1 98.56 226 TYR B CA 1
ATOM 3442 C C . TYR B 1 226 ? -5.926 6.332 22.875 1 98.56 226 TYR B C 1
ATOM 3444 O O . TYR B 1 226 ? -5.938 6.461 24.109 1 98.56 226 TYR B O 1
ATOM 3452 N N . VAL B 1 227 ? -6.227 5.262 22.266 1 98.25 227 VAL B N 1
ATOM 3453 C CA . VAL B 1 227 ? -6.461 4.012 22.984 1 98.25 227 VAL B CA 1
ATOM 3454 C C . VAL B 1 227 ? -5.68 2.881 22.312 1 98.25 227 VAL B C 1
ATOM 3456 O O . VAL B 1 227 ? -5.727 2.719 21.094 1 98.25 227 VAL B O 1
ATOM 3459 N N . LYS B 1 228 ? -4.934 2.111 23.031 1 95.88 228 LYS B N 1
ATOM 3460 C CA . LYS B 1 228 ? -4.289 0.896 22.547 1 95.88 228 LYS B CA 1
ATOM 3461 C C . LYS B 1 228 ? -5.227 -0.303 22.656 1 95.88 228 LYS B C 1
ATOM 3463 O O . LYS B 1 228 ? -5.621 -0.697 23.75 1 95.88 228 LYS B O 1
ATOM 3468 N N . PHE B 1 229 ? -5.691 -0.714 21.594 1 95.19 229 PHE B N 1
ATOM 3469 C CA . PHE B 1 229 ? -6.578 -1.87 21.594 1 95.19 229 PHE B CA 1
ATOM 3470 C C . PHE B 1 229 ? -5.781 -3.166 21.5 1 95.19 229 PHE B C 1
ATOM 3472 O O . PHE B 1 229 ? -4.695 -3.189 20.906 1 95.19 229 PHE B O 1
#

pLDDT: mean 95.19, std 8.34, range [53.31, 98.94]

Secondary structure (DSSP, 8-state):
-PPPEEEEES--TTHHHHHHHHHHHTT-EEEEEETTS-GGGSSB-TTSEEEEE--TTSTTHHHHHHHHHHHHT---SEEEE--------SSTT-S-HHHHHHHHIIIIIHHHHHHHHHHHHHTTS-TTS--EEEEE--GGGTS--TT-HHHHHHHHHHHHHHHHHHH-HHHHHHT-EEEEEEEB-TTS-B-GGG--HHHHHHHHHHHHT-SS---SEEEEETTTEE---/-PPPEEEEES--TTHHHHHHHHHHHTT-EEEEEETTS-GGGSSB-TTSEEEEE--TTSTTHHHHHHHHHHHHT---SEEEE--------SSTT-S-HHHHHHHHIIIIIHHHHHHHHHHHHHTTS-TTS--EEEEE--GGGTS--TT-HHHHHHHHHHHHHHHHHHH-HHHHHHT-EEEEEEEB-TTS-B-GGG--HHHHHHHHHHHHT-SS---SEEEEETTTEE---

Radius of gyration: 23.2 Å; Cα contacts (8 Å, |Δi|>4): 1028; chains: 2; bounding box: 41×71×55 Å

Solvent-accessible surface area (backbone atoms only — not comparable to full-atom values): 23128 Å² total; per-residue (Å²): 131,84,61,54,27,35,36,31,37,42,34,46,87,46,48,34,46,29,31,43,53,50,42,40,75,70,53,30,44,31,38,38,23,19,70,79,38,54,83,81,19,79,40,74,38,98,82,64,38,28,29,34,57,46,59,48,63,42,40,76,46,43,59,56,49,53,50,52,43,34,74,74,78,38,66,44,30,33,39,36,41,47,44,74,49,83,64,74,22,91,43,72,58,62,58,52,62,66,60,44,48,40,28,29,20,30,38,25,49,22,45,50,39,44,50,29,52,40,53,61,36,42,72,73,48,60,87,84,49,49,31,27,40,37,35,58,58,49,56,41,54,79,47,83,53,92,32,36,37,48,41,19,14,16,41,19,16,36,43,43,41,24,48,40,41,48,65,29,64,70,35,51,74,72,33,42,31,32,30,30,36,20,57,25,40,93,90,62,43,67,38,74,94,64,65,51,22,59,48,50,24,52,53,51,52,56,56,43,72,42,66,63,70,65,75,27,72,37,34,24,23,79,94,70,42,74,52,90,124,130,84,61,54,28,33,35,30,37,41,34,45,88,47,47,33,46,29,32,45,52,52,41,41,76,69,54,29,44,32,40,37,24,17,70,80,38,54,83,81,20,80,40,74,38,98,83,66,36,25,29,34,56,47,60,47,63,43,41,76,48,44,60,55,48,53,52,52,43,33,75,72,78,38,65,45,29,33,39,36,43,46,42,73,49,83,63,76,21,92,44,70,57,62,57,53,62,65,60,44,48,40,29,30,19,31,36,25,50,22,45,49,38,43,51,30,52,41,52,60,36,43,73,74,48,61,88,86,50,48,32,28,41,38,36,58,58,48,56,41,53,79,48,81,53,94,31,36,38,46,42,18,14,16,41,19,16,37,42,43,42,24,48,40,42,48,64,29,64,71,35,50,75,70,33,43,29,32,30,32,36,20,56,25,40,92,88,61,43,68,38,75,93,64,65,52,21,58,49,49,23,52,52,51,50,54,56,45,72,42,66,63,71,68,74,28,71,36,34,25,24,78,96,70,42,75,52,90,123

InterPro domains:
  IPR002347 Short-chain dehydrogenase/reductase SDR [PF00106] (5-167)
  IPR036291 NAD(P)-binding domain superfamily [SSF51735] (4-222)

Organism: Talaromyces marneffei (strain ATCC 18224 / CBS 334.59 / QM 7333) (NCBI:txid441960)

Sequence (458 aa):
MSSPIALVLGAGANIGQAVGRKFTANGYKVALASRTASDTSNQETKDGLFHFRVDLSNPTNVKTLFEQVQNSLGVPSVVIYNASHTVRGETPFSITPEAFQETLNVITTSAFAAAQEAVRGFETLPKSSPKSFLFTGNALDEIIIQGMAPAGAGKSATAHLMKAAAASETYLEKGYTFYYVDERTSGGLPAYNKIDGAAHADHFYELASDKNQREWKQTFVKGKGYVKFMSSPIALVLGAGANIGQAVGRKFTANGYKVALASRTASDTSNQETKDGLFHFRVDLSNPTNVKTLFEQVQNSLGVPSVVIYNASHTVRGETPFSITPEAFQETLNVITTSAFAAAQEAVRGFETLPKSSPKSFLFTGNALDEIIIQGMAPAGAGKSATAHLMKAAAASETYLEKGYTFYYVDERTSGGLPAYNKIDGAAHADHFYELASDKNQREWKQTFVKGKGYVKF

Nearest PDB structures (foldseek):
  3tzq-assembly1_A  TM=8.211E-01  e=1.762E-10  Mycobacterium marinum M
  4cr8-assembly1_A  TM=8.266E-01  e=1.733E-09  Flavobacterium sp. 141-8
  4cr7-assembly6_D  TM=8.284E-01  e=3.637E-09  Flavobacterium sp. 141-8
  4cr6-assembly1_B  TM=7.944E-01  e=4.657E-09  Flavobacterium sp. 141-8
  1bdb-assembly1_A  TM=7.478E-01  e=4.657E-09  Pseudomonas sp.

Foldseek 3Di:
DAAAEEEEAQQDPFQNVLLCVLSVVVRYAYEYEEQPADCVFCDQDPSSHGYHYADQLALVRLVVRQVSCCVSRRQHQHYEYEWADFFFDQALPRDDVSSLSSRLSRLASSLVSNVVSLVVSLVVDDLPGQREYEYAAACLCPDDDHRGNSRSVNRVNRLVVLVVQQPDPVCQVSLHEAAHEYEAAPVRHHCVVVDGNNQSSVQSVVCSNDSGYDDRYAYQYRPGGGDDD/DAAAEEEEAQQDPFQNVLLCVLSVVVRYAYEYEEQPFDCVFCDQDPVSHGYHYFDQLALVRLVVRQVSCCVSRRQHQEYEYEWADFFFDQALPRDDVSSLSSRLSRLPSSLVSNVVSLVVSLVVDDLPGQHEYEYAAACLCPDDDHRGNSRSVNRVNRLVVLVVQQPDPVCQVSLHEAAHEYEAAPVRHHCVVVDGNNQSSVQSVVCSVDSGYDDRYAYQYRPGGGDDD